Protein 4AQN (pdb70)

Organism: Yersinia pestis (NCBI:txid632)

B-factor: mean 47.79, std 19.65, range [17.72, 239.21]

Radius of gyration: 37.85 Å; Cα contacts (8 Å, |Δi|>4): 1274; chains: 2; bounding box: 76×53×138 Å

InterPro domains:
  IPR023346 Lysozyme-like domain superfamily [SSF53955] (194-349)
  IPR023347 Lysozyme domain superfamily [G3DSA:1.10.530.40] (165-357)
  IPR031922 Pesticin, C-terminal [PF16754] (167-323)
  IPR031922 Pesticin, C-terminal [cd16902] (168-347)
  IPR033791 Pesticin, translocation and receptor binding domain [PF21613] (17-152)
  IPR033791 Pesticin, translocation and receptor binding domain [cd12220] (1-166)

Secondary structure (DSSP, 8-state):
--TTTT-S--EES--------S-EEEE-TT-TT-EEEEETTEEEEEEESS--SS-BPPPPBP-S-TTT----TTS-EEEEEEEEETTEEEEEEEEEEE-HHHHHHHHT-GGGHHHHHSSEEEEE-TTS-EEEESSHHHHHHHHHHHH-SS-HHHHTSTTTT--EEEEE----TTSTTGGG-B-EEETTEE-TT--HHHHHHTT--HHHHHHTTTTTT-BTHHHHHHHHHS--B--HHHHHHHHHHHHHHHHHHHHHHHHHT--SS-GGGS-HHHHHHHHHHHHHH-S-HHHHSHHHHHHHHTT-HHHHHHHHHH--SS-HHHHHHHHHHHHHHHHTTS--/--TTTT-S--EES------S-EEEE-TT-SS-EEEEETTEEEEEEESS--SSSBPPPPBP-S-TTT----TTS-EEEEEEEEETTEEEEEEEEEEE-HHHHHHHHTSHHHHHHHHSSEEEEE-TTS-EEEES-HHHHHHHHHHHH-SS-HHHHTSTTTT--EEEEE----SSSTTTTT-B-EEETTEE-TT--HHHHHHTT--HHHHHHTTTTTT-BHHHHHHHHHHS--B--HHHHHHHHHHHHHHHHHHHHHHHHHT--SS-GGGS-HHHHHHHHHHHHHH-S-HHHHSHHHHHHHTTT-HHHHHHHHHT--SS-HHHHHHHHHHHHHHHHTT---

Structure (mmCIF, N/CA/C/O backbone):
data_4AQN
#
_entry.id   4AQN
#
_cell.length_a   36.550
_cell.length_b   86.780
_cell.length_c   122.270
_cell.angle_alpha   90.00
_cell.angle_beta   96.14
_cell.angle_gamma   90.00
#
_symmetry.space_group_name_H-M   'P 1 21 1'
#
loop_
_entity.id
_entity.type
_entity.pdbx_description
1 polymer PESTICIN
2 non-polymer 'MAGNESIUM ION'
3 water water
#
loop_
_atom_site.group_PDB
_atom_site.id
_atom_site.type_symbol
_atom_site.label_atom_id
_atom_site.label_alt_id
_atom_site.label_comp_id
_atom_site.label_asym_id
_atom_site.label_entity_id
_atom_site.label_seq_id
_atom_site.pdbx_PDB_ins_code
_atom_site.Cartn_x
_atom_site.Cartn_y
_atom_site.Cartn_z
_atom_site.occupancy
_atom_site.B_iso_or_equiv
_atom_site.auth_seq_id
_atom_site.auth_comp_id
_atom_site.auth_asym_id
_atom_site.auth_atom_id
_atom_site.pdbx_PDB_model_num
ATOM 1 N N . VAL A 1 13 ? 29.693 5.220 12.820 1.00 99.33 13 VAL A N 1
ATOM 2 C CA . VAL A 1 13 ? 28.728 5.620 13.843 1.00 91.11 13 VAL A CA 1
ATOM 3 C C . VAL A 1 13 ? 28.078 6.964 13.512 1.00 81.11 13 VAL A C 1
ATOM 4 O O . VAL A 1 13 ? 28.694 7.810 12.856 1.00 87.68 13 VAL A O 1
ATOM 8 N N . PRO A 1 14 ? 26.830 7.169 13.961 1.00 71.74 14 PRO A N 1
ATOM 9 C CA . PRO A 1 14 ? 25.978 6.245 14.726 1.00 67.73 14 PRO A CA 1
ATOM 10 C C . PRO A 1 14 ? 25.486 5.076 13.869 1.00 65.24 14 PRO A C 1
ATOM 11 O O . PRO A 1 14 ? 25.009 5.279 12.743 1.00 55.78 14 PRO A O 1
ATOM 15 N N . ALA A 1 15 ? 25.612 3.863 14.400 1.00 60.08 15 ALA A N 1
ATOM 16 C CA . ALA A 1 15 ? 25.287 2.659 13.644 1.00 65.18 15 ALA A CA 1
ATOM 17 C C . ALA A 1 15 ? 23.785 2.493 13.490 1.00 59.56 15 ALA A C 1
ATOM 18 O O . ALA A 1 15 ? 23.038 2.763 14.426 1.00 57.60 15 ALA A O 1
ATOM 20 N N . PHE A 1 16 ? 23.358 2.031 12.314 1.00 63.44 16 PHE A N 1
ATOM 21 C CA . PHE A 1 16 ? 21.947 1.741 12.031 1.00 55.51 16 PHE A CA 1
ATOM 22 C C . PHE A 1 16 ? 21.055 2.976 12.184 1.00 51.84 16 PHE A C 1
ATOM 23 O O . PHE A 1 16 ? 19.936 2.871 12.681 1.00 53.53 16 PHE A O 1
ATOM 31 N N . LEU A 1 17 ? 21.537 4.129 11.721 1.00 52.69 17 LEU A N 1
ATOM 32 C CA . LEU A 1 17 ? 20.910 5.422 12.030 1.00 52.09 17 LEU A CA 1
ATOM 33 C C . LEU A 1 17 ? 19.465 5.567 11.513 1.00 54.93 17 LEU A C 1
ATOM 34 O O . LEU A 1 17 ? 18.692 6.363 12.049 1.00 47.73 17 LEU A O 1
ATOM 39 N N . PHE A 1 18 ? 19.101 4.789 10.496 1.00 47.50 18 PHE A N 1
ATOM 40 C CA . PHE A 1 18 ? 17.762 4.871 9.905 1.00 56.59 18 PHE A CA 1
ATOM 41 C C . PHE A 1 18 ? 17.031 3.554 10.027 1.00 59.61 18 PHE A C 1
ATOM 42 O O . PHE A 1 18 ? 16.044 3.307 9.336 1.00 63.11 18 PHE A O 1
ATOM 50 N N . SER A 1 19 ? 17.528 2.714 10.926 1.00 57.22 19 SER A N 1
ATOM 51 C CA . SER A 1 19 ? 16.865 1.467 11.254 1.00 64.61 19 SER A CA 1
ATOM 52 C C . SER A 1 19 ? 15.611 1.713 12.094 1.00 70.60 19 SER A C 1
ATOM 53 O O . SER A 1 19 ? 15.295 2.852 12.456 1.00 68.10 19 SER A O 1
ATOM 56 N N . GLY A 1 20 ? 14.903 0.628 12.398 1.00 70.01 20 GLY A N 1
ATOM 57 C CA . GLY A 1 20 ? 13.765 0.657 13.299 1.00 67.74 20 GLY A CA 1
ATOM 58 C C . GLY A 1 20 ? 12.708 1.709 13.014 1.00 62.38 20 GLY A C 1
ATOM 59 O O . GLY A 1 20 ? 12.502 2.098 11.859 1.00 57.18 20 GLY A O 1
ATOM 60 N N . SER A 1 21 ? 12.038 2.168 14.071 1.00 50.41 21 SER A N 1
ATOM 61 C CA . SER A 1 21 ? 10.952 3.136 13.935 1.00 56.48 21 SER A CA 1
ATOM 62 C C . SER A 1 21 ? 11.004 4.168 15.063 1.00 54.46 21 SER A C 1
ATOM 63 O O . SER A 1 21 ? 11.781 4.020 16.013 1.00 61.51 21 SER A O 1
ATOM 66 N N . THR A 1 22 ? 10.195 5.218 14.951 1.00 47.03 22 THR A N 1
ATOM 67 C CA . THR A 1 22 ? 10.204 6.283 15.950 1.00 51.35 22 THR A CA 1
ATOM 68 C C . THR A 1 22 ? 8.790 6.585 16.434 1.00 52.05 22 THR A C 1
ATOM 69 O O . THR A 1 22 ? 7.895 6.858 15.626 1.00 51.05 22 THR A O 1
ATOM 73 N N . LEU A 1 23 ? 8.592 6.536 17.751 1.00 41.53 23 LEU A N 1
ATOM 74 C CA . LEU A 1 23 ? 7.311 6.911 18.335 1.00 48.51 23 LEU A CA 1
ATOM 75 C C . LEU A 1 23 ? 7.266 8.431 18.516 1.00 41.27 23 LEU A C 1
ATOM 76 O O . LEU A 1 23 ? 8.042 9.010 19.280 1.00 46.19 23 LEU A O 1
ATOM 81 N N . SER A 1 24 ? 6.359 9.072 17.790 1.00 49.29 24 SER A N 1
ATOM 82 C CA . SER A 1 24 ? 6.199 10.518 17.866 1.00 50.51 24 SER A CA 1
ATOM 83 C C . SER A 1 24 ? 4.780 10.882 17.474 1.00 59.51 24 SER A C 1
ATOM 84 O O . SER A 1 24 ? 4.322 10.510 16.400 1.00 54.93 24 SER A O 1
ATOM 87 N N . SER A 1 25 ? 4.093 11.626 18.329 1.00 62.32 25 SER A N 1
ATOM 88 C CA . SER A 1 25 ? 2.786 12.150 17.966 1.00 73.24 25 SER A CA 1
ATOM 89 C C . SER A 1 25 ? 2.966 13.329 17.014 1.00 68.42 25 SER A C 1
ATOM 90 O O . SER A 1 25 ? 2.089 13.615 16.196 1.00 62.77 25 SER A O 1
ATOM 93 N N . TYR A 1 26 ? 4.101 14.016 17.137 1.00 66.24 26 TYR A N 1
ATOM 94 C CA . TYR A 1 26 ? 4.455 15.082 16.206 1.00 65.47 26 TYR A CA 1
ATOM 95 C C . TYR A 1 26 ? 5.007 14.465 14.940 1.00 63.93 26 TYR A C 1
ATOM 96 O O . TYR A 1 26 ? 6.064 13.836 14.955 1.00 61.40 26 TYR A O 1
ATOM 105 N N . ARG A 1 27 ? 4.273 14.622 13.848 1.00 70.56 27 ARG A N 1
ATOM 106 C CA . ARG A 1 27 ? 4.756 14.189 12.549 1.00 89.60 27 ARG A CA 1
ATOM 107 C C . ARG A 1 27 ? 4.510 15.310 11.539 1.00 91.42 27 ARG A C 1
ATOM 108 O O . ARG A 1 27 ? 3.436 15.399 10.943 1.00 93.83 27 ARG A O 1
ATOM 116 N N . PRO A 1 28 ? 5.535 16.166 11.360 1.00 91.23 28 PRO A N 1
ATOM 117 C CA . PRO A 1 28 ? 5.533 17.535 10.821 1.00 90.67 28 PRO A CA 1
ATOM 118 C C . PRO A 1 28 ? 5.362 17.664 9.314 1.00 94.45 28 PRO A C 1
ATOM 119 O O . PRO A 1 28 ? 5.377 16.664 8.593 1.00 99.02 28 PRO A O 1
ATOM 123 N N . ASN A 1 29 ? 5.220 18.911 8.861 1.00 95.81 29 ASN A N 1
ATOM 124 C CA . ASN A 1 29 ? 5.145 19.246 7.435 1.00 96.79 29 ASN A CA 1
ATOM 125 C C . ASN A 1 29 ? 5.358 20.741 7.183 1.00 95.73 29 ASN A C 1
ATOM 126 O O . ASN A 1 29 ? 5.901 21.144 6.149 1.00 89.77 29 ASN A O 1
ATOM 128 N N . ILE A 1 35 ? 7.979 14.052 -4.756 1.00 110.88 35 ILE A N 1
ATOM 129 C CA . ILE A 1 35 ? 7.882 15.133 -3.783 1.00 112.80 35 ILE A CA 1
ATOM 130 C C . ILE A 1 35 ? 7.918 14.577 -2.360 1.00 113.10 35 ILE A C 1
ATOM 131 O O . ILE A 1 35 ? 7.944 15.330 -1.383 1.00 112.65 35 ILE A O 1
ATOM 136 N N . THR A 1 36 ? 7.916 13.253 -2.240 1.00 113.82 36 THR A N 1
ATOM 137 C CA . THR A 1 36 ? 8.423 12.662 -1.015 1.00 111.30 36 THR A CA 1
ATOM 138 C C . THR A 1 36 ? 9.909 12.951 -1.113 1.00 104.13 36 THR A C 1
ATOM 139 O O . THR A 1 36 ? 10.626 12.326 -1.903 1.00 96.58 36 THR A O 1
ATOM 143 N N . ILE A 1 37 ? 10.364 13.938 -0.353 1.00 101.76 37 ILE A N 1
ATOM 144 C CA . ILE A 1 37 ? 11.754 14.342 -0.444 1.00 98.62 37 ILE A CA 1
ATOM 145 C C . ILE A 1 37 ? 12.525 13.981 0.817 1.00 86.21 37 ILE A C 1
ATOM 146 O O . ILE A 1 37 ? 12.037 14.132 1.936 1.00 74.37 37 ILE A O 1
ATOM 151 N N . ALA A 1 38 ? 13.725 13.458 0.598 1.00 91.15 38 ALA A N 1
ATOM 152 C CA . ALA A 1 38 ? 14.633 13.103 1.665 1.00 86.16 38 ALA A CA 1
ATOM 153 C C . ALA A 1 38 ? 15.846 14.012 1.543 1.00 82.19 38 ALA A C 1
ATOM 154 O O . ALA A 1 38 ? 16.991 13.558 1.442 1.00 80.66 38 ALA A O 1
ATOM 156 N N . LEU A 1 39 ? 15.559 15.307 1.501 1.00 73.19 39 LEU A N 1
ATOM 157 C CA . LEU A 1 39 ? 16.545 16.334 1.768 1.00 58.91 39 LEU A CA 1
ATOM 158 C C . LEU A 1 39 ? 16.378 16.649 3.243 1.00 59.64 39 LEU A C 1
ATOM 159 O O . LEU A 1 39 ? 15.316 16.398 3.807 1.00 46.61 39 LEU A O 1
ATOM 164 N N . PRO A 1 40 ? 17.413 17.208 3.881 1.00 55.18 40 PRO A N 1
ATOM 165 C CA . PRO A 1 40 ? 17.256 17.497 5.309 1.00 57.80 40 PRO A CA 1
ATOM 166 C C . PRO A 1 40 ? 16.245 18.617 5.528 1.00 56.44 40 PRO A C 1
ATOM 167 O O . PRO A 1 40 ? 16.256 19.618 4.798 1.00 55.54 40 PRO A O 1
ATOM 171 N N . HIS A 1 41 ? 15.356 18.430 6.498 1.00 52.07 41 HIS A N 1
ATOM 172 C CA . HIS A 1 41 ? 14.437 19.486 6.888 1.00 52.40 41 HIS A CA 1
ATOM 173 C C . HIS A 1 41 ? 14.613 19.761 8.377 1.00 41.96 41 HIS A C 1
ATOM 174 O O . HIS A 1 41 ? 14.716 18.829 9.180 1.00 46.51 41 HIS A O 1
ATOM 181 N N . TYR A 1 42 ? 14.652 21.037 8.738 1.00 47.74 42 TYR A N 1
ATOM 182 C CA . TYR A 1 42 ? 14.816 21.427 10.127 1.00 56.99 42 TYR A CA 1
ATOM 183 C C . TYR A 1 42 ? 13.519 22.026 10.631 1.00 66.36 42 TYR A C 1
ATOM 184 O O . TYR A 1 42 ? 12.816 22.731 9.900 1.00 65.16 42 TYR A O 1
ATOM 193 N N . VAL A 1 43 ? 13.194 21.734 11.883 1.00 67.69 43 VAL A N 1
ATOM 194 C CA . VAL A 1 43 ? 12.030 22.336 12.501 1.00 61.30 43 VAL A CA 1
ATOM 195 C C . VAL A 1 43 ? 12.316 22.505 13.988 1.00 59.74 43 VAL A C 1
ATOM 196 O O . VAL A 1 43 ? 13.175 21.804 14.541 1.00 46.76 43 VAL A O 1
ATOM 200 N N . ASP A 1 44 ? 11.642 23.475 14.606 1.00 64.29 44 ASP A N 1
ATOM 201 C CA . ASP A 1 44 ? 11.620 23.622 16.055 1.00 64.93 44 ASP A CA 1
ATOM 202 C C . ASP A 1 44 ? 10.335 22.997 16.567 1.00 67.90 44 ASP A C 1
ATOM 203 O O . ASP A 1 44 ? 9.235 23.398 16.177 1.00 71.32 44 ASP A O 1
ATOM 208 N N . LEU A 1 45 ? 10.506 21.995 17.423 1.00 65.50 45 LEU A N 1
ATOM 209 C CA . LEU A 1 45 ? 9.420 21.341 18.137 1.00 63.73 45 LEU A CA 1
ATOM 210 C C . LEU A 1 45 ? 8.747 22.367 19.050 1.00 72.24 45 LEU A C 1
ATOM 211 O O . LEU A 1 45 ? 9.360 22.823 20.017 1.00 73.63 45 LEU A O 1
ATOM 216 N N . PRO A 1 46 ? 7.485 22.740 18.739 1.00 78.04 46 PRO A N 1
ATOM 217 C CA . PRO A 1 46 ? 6.679 23.790 19.383 1.00 79.42 46 PRO A CA 1
ATOM 218 C C . PRO A 1 46 ? 6.968 24.018 20.868 1.00 84.41 46 PRO A C 1
ATOM 219 O O . PRO A 1 46 ? 7.811 24.863 21.177 1.00 95.54 46 PRO A O 1
ATOM 223 N N . GLY A 1 47 ? 6.320 23.283 21.768 1.00 74.23 47 GLY A N 1
ATOM 224 C CA . GLY A 1 47 ? 6.410 23.541 23.200 1.00 74.20 47 GLY A CA 1
ATOM 225 C C . GLY A 1 47 ? 7.747 23.874 23.849 1.00 78.36 47 GLY A C 1
ATOM 226 O O . GLY A 1 47 ? 7.795 24.077 25.070 1.00 79.25 47 GLY A O 1
ATOM 227 N N . ARG A 1 48 ? 8.824 23.955 23.065 1.00 73.49 48 ARG A N 1
ATOM 228 C CA . ARG A 1 48 ? 10.149 24.117 23.657 1.00 71.94 48 ARG A CA 1
ATOM 229 C C . ARG A 1 48 ? 11.263 24.633 22.762 1.00 85.79 48 ARG A C 1
ATOM 230 O O . ARG A 1 48 ? 11.211 24.547 21.530 1.00 91.67 48 ARG A O 1
ATOM 238 N N . SER A 1 49 ? 12.278 25.157 23.441 1.00 89.24 49 SER A N 1
ATOM 239 C CA . SER A 1 49 ? 13.555 25.537 22.863 1.00 92.06 49 SER A CA 1
ATOM 240 C C . SER A 1 49 ? 14.553 25.356 24.005 1.00 84.22 49 SER A C 1
ATOM 241 O O . SER A 1 49 ? 14.203 25.588 25.163 1.00 85.44 49 SER A O 1
ATOM 244 N N . ASN A 1 50 ? 15.779 24.940 23.694 1.00 76.59 50 ASN A N 1
ATOM 245 C CA . ASN A 1 50 ? 16.187 24.719 22.312 1.00 78.42 50 ASN A CA 1
ATOM 246 C C . ASN A 1 50 ? 16.049 23.272 21.838 1.00 74.42 50 ASN A C 1
ATOM 247 O O . ASN A 1 50 ? 16.912 22.423 22.102 1.00 75.05 50 ASN A O 1
ATOM 252 N N . PHE A 1 51 ? 14.936 22.993 21.161 1.00 56.74 51 PHE A N 1
ATOM 253 C CA . PHE A 1 51 ? 14.755 21.686 20.544 1.00 51.12 51 PHE A CA 1
ATOM 254 C C . PHE A 1 51 ? 14.611 21.769 19.037 1.00 47.79 51 PHE A C 1
ATOM 255 O O . PHE A 1 51 ? 13.519 21.571 18.495 1.00 48.35 51 PHE A O 1
ATOM 263 N N . LYS A 1 52 ? 15.718 22.060 18.368 1.00 48.49 52 LYS A N 1
ATOM 264 C CA . LYS A 1 52 ? 15.768 21.967 16.920 1.00 49.70 52 LYS A CA 1
ATOM 265 C C . LYS A 1 52 ? 15.878 20.488 16.568 1.00 49.69 52 LYS A C 1
ATOM 266 O O . LYS A 1 52 ? 16.626 19.738 17.217 1.00 44.42 52 LYS A O 1
ATOM 272 N N . LEU A 1 53 ? 15.121 20.071 15.556 1.00 43.39 53 LEU A N 1
ATOM 273 C CA . LEU A 1 53 ? 15.187 18.711 15.046 1.00 43.39 53 LEU A CA 1
ATOM 274 C C . LEU A 1 53 ? 15.601 18.741 13.586 1.00 48.15 53 LEU A C 1
ATOM 275 O O . LEU A 1 53 ? 15.142 19.589 12.824 1.00 48.74 53 LEU A O 1
ATOM 280 N N . MET A 1 54 ? 16.479 17.828 13.193 1.00 45.44 54 MET A N 1
ATOM 281 C CA . MET A 1 54 ? 16.744 17.649 11.777 1.00 45.79 54 MET A CA 1
ATOM 282 C C . MET A 1 54 ? 16.098 16.353 11.298 1.00 44.79 54 MET A C 1
ATOM 283 O O . MET A 1 54 ? 16.371 15.277 11.843 1.00 47.41 54 MET A O 1
ATOM 288 N N . TYR A 1 55 ? 15.225 16.452 10.299 1.00 41.64 55 TYR A N 1
ATOM 289 C CA . TYR A 1 55 ? 14.637 15.261 9.703 1.00 41.98 55 TYR A CA 1
ATOM 290 C C . TYR A 1 55 ? 15.403 14.888 8.451 1.00 48.57 55 TYR A C 1
ATOM 291 O O . TYR A 1 55 ? 15.361 15.610 7.453 1.00 51.21 55 TYR A O 1
ATOM 300 N N . ILE A 1 56 ? 16.132 13.779 8.505 1.00 44.92 56 ILE A N 1
ATOM 301 C CA . ILE A 1 56 ? 16.722 13.252 7.283 1.00 51.10 56 ILE A CA 1
ATOM 302 C C . ILE A 1 56 ? 16.161 11.855 7.023 1.00 55.96 56 ILE A C 1
ATOM 303 O O . ILE A 1 56 ? 15.977 11.057 7.957 1.00 56.78 56 ILE A O 1
ATOM 308 N N . MET A 1 57 ? 15.911 11.581 5.746 1.00 65.49 57 MET A N 1
ATOM 309 C CA . MET A 1 57 ? 14.916 10.603 5.331 1.00 67.50 57 MET A CA 1
ATOM 310 C C . MET A 1 57 ? 13.667 11.014 6.085 1.00 61.72 57 MET A C 1
ATOM 311 O O . MET A 1 57 ? 13.351 12.207 6.136 1.00 68.01 57 MET A O 1
ATOM 316 N N . GLY A 1 58 ? 12.971 10.068 6.699 1.00 58.48 58 GLY A N 1
ATOM 317 C CA . GLY A 1 58 ? 11.797 10.435 7.476 1.00 57.11 58 GLY A CA 1
ATOM 318 C C . GLY A 1 58 ? 12.078 10.636 8.963 1.00 53.86 58 GLY A C 1
ATOM 319 O O . GLY A 1 58 ? 11.157 10.869 9.751 1.00 48.85 58 GLY A O 1
ATOM 320 N N . PHE A 1 59 ? 13.345 10.569 9.353 1.00 46.59 59 PHE A N 1
ATOM 321 C CA . PHE A 1 59 ? 13.670 10.437 10.777 1.00 46.46 59 PHE A CA 1
ATOM 322 C C . PHE A 1 59 ? 14.173 11.685 11.490 1.00 43.14 59 PHE A C 1
ATOM 323 O O . PHE A 1 59 ? 15.025 12.407 10.972 1.00 49.33 59 PHE A O 1
ATOM 331 N N . PRO A 1 60 ? 13.678 11.913 12.719 1.00 45.86 60 PRO A N 1
ATOM 332 C CA . PRO A 1 60 ? 14.136 13.081 13.471 1.00 39.67 60 PRO A CA 1
ATOM 333 C C . PRO A 1 60 ? 15.534 12.838 14.021 1.00 41.55 60 PRO A C 1
ATOM 334 O O . PRO A 1 60 ? 15.814 11.786 14.619 1.00 39.22 60 PRO A O 1
ATOM 338 N N . ILE A 1 61 ? 16.405 13.816 13.829 1.00 43.64 61 ILE A N 1
ATOM 339 C CA . ILE A 1 61 ? 17.735 13.745 14.394 1.00 33.98 61 ILE A CA 1
ATOM 340 C C . ILE A 1 61 ? 17.980 14.930 15.319 1.00 36.29 61 ILE A C 1
ATOM 341 O O . ILE A 1 61 ? 17.780 16.084 14.923 1.00 39.69 61 ILE A O 1
ATOM 346 N N . ASP A 1 62 ? 18.421 14.642 16.545 1.00 35.28 62 ASP A N 1
ATOM 347 C CA . ASP A 1 62 ? 18.725 15.676 17.533 1.00 37.24 62 ASP A CA 1
ATOM 348 C C . ASP A 1 62 ? 20.238 15.865 17.530 1.00 35.21 62 ASP A C 1
ATOM 349 O O . ASP A 1 62 ? 20.980 14.922 17.816 1.00 40.20 62 ASP A O 1
ATOM 354 N N . THR A 1 63 ? 20.695 17.062 17.175 1.00 37.12 63 THR A N 1
ATOM 355 C CA . THR A 1 63 ? 22.130 17.357 17.195 1.00 39.41 63 THR A CA 1
ATOM 356 C C . THR A 1 63 ? 22.458 18.503 18.162 1.00 40.85 63 THR A C 1
ATOM 357 O O . THR A 1 63 ? 21.650 19.420 18.353 1.00 44.33 63 THR A O 1
ATOM 361 N N . GLU A 1 64 ? 23.633 18.427 18.783 1.00 34.92 64 GLU A N 1
ATOM 362 C CA . GLU A 1 64 ? 24.128 19.479 19.662 1.00 35.61 64 GLU A CA 1
ATOM 363 C C . GLU A 1 64 ? 25.543 19.845 19.260 1.00 39.07 64 GLU A C 1
ATOM 364 O O . GLU A 1 64 ? 26.295 19.002 18.755 1.00 46.99 64 GLU A O 1
ATOM 370 N N . MET A 1 65 ? 25.897 21.109 19.483 1.00 50.47 65 MET A N 1
ATOM 371 C CA . MET A 1 65 ? 27.285 21.558 19.390 1.00 52.48 65 MET A CA 1
ATOM 372 C C . MET A 1 65 ? 27.545 22.820 20.218 1.00 55.83 65 MET A C 1
ATOM 373 O O . MET A 1 65 ? 26.647 23.662 20.390 1.00 49.20 65 MET A O 1
ATOM 378 N N . GLU A 1 66 ? 28.769 22.936 20.738 1.00 60.70 66 GLU A N 1
ATOM 379 C CA . GLU A 1 66 ? 29.186 24.132 21.470 1.00 73.14 66 GLU A CA 1
ATOM 380 C C . GLU A 1 66 ? 29.144 25.325 20.534 1.00 76.62 66 GLU A C 1
ATOM 381 O O . GLU A 1 66 ? 28.464 26.321 20.804 1.00 76.89 66 GLU A O 1
ATOM 387 N N . LYS A 1 67 ? 29.894 25.207 19.441 1.00 76.92 67 LYS A N 1
ATOM 388 C CA . LYS A 1 67 ? 29.896 26.203 18.378 1.00 86.22 67 LYS A CA 1
ATOM 389 C C . LYS A 1 67 ? 28.463 26.550 17.990 1.00 88.35 67 LYS A C 1
ATOM 390 O O . LYS A 1 67 ? 27.650 25.666 17.708 1.00 82.23 67 LYS A O 1
ATOM 396 N N . ASP A 1 68 ? 28.151 27.842 18.026 1.00 91.54 68 ASP A N 1
ATOM 397 C CA . ASP A 1 68 ? 26.837 28.330 17.631 1.00 89.18 68 ASP A CA 1
ATOM 398 C C . ASP A 1 68 ? 26.563 27.955 16.179 1.00 78.89 68 ASP A C 1
ATOM 399 O O . ASP A 1 68 ? 27.490 27.790 15.388 1.00 74.48 68 ASP A O 1
ATOM 404 N N . SER A 1 69 ? 25.288 27.800 15.837 1.00 76.89 69 SER A N 1
ATOM 405 C CA . SER A 1 69 ? 24.921 27.317 14.514 1.00 74.15 69 SER A CA 1
ATOM 406 C C . SER A 1 69 ? 23.512 27.744 14.131 1.00 77.52 69 SER A C 1
ATOM 407 O O . SER A 1 69 ? 22.800 28.385 14.911 1.00 77.47 69 SER A O 1
ATOM 410 N N . GLU A 1 70 ? 23.113 27.371 12.923 1.00 76.73 70 GLU A N 1
ATOM 411 C CA . GLU A 1 70 ? 21.792 27.699 12.417 1.00 76.00 70 GLU A CA 1
ATOM 412 C C . GLU A 1 70 ? 20.809 26.578 12.712 1.00 63.55 70 GLU A C 1
ATOM 413 O O . GLU A 1 70 ? 19.635 26.835 13.000 1.00 62.04 70 GLU A O 1
ATOM 419 N N . TYR A 1 71 ? 21.293 25.337 12.639 1.00 57.70 71 TYR A N 1
ATOM 420 C CA . TYR A 1 71 ? 20.416 24.167 12.731 1.00 66.00 71 TYR A CA 1
ATOM 421 C C . TYR A 1 71 ? 20.730 23.158 13.852 1.00 66.72 71 TYR A C 1
ATOM 422 O O . TYR A 1 71 ? 20.091 22.103 13.934 1.00 59.20 71 TYR A O 1
ATOM 431 N N . SER A 1 72 ? 21.699 23.458 14.711 1.00 62.22 72 SER A N 1
ATOM 432 C CA . SER A 1 72 ? 21.958 22.569 15.847 1.00 56.19 72 SER A CA 1
ATOM 433 C C . SER A 1 72 ? 21.514 23.171 17.165 1.00 53.23 72 SER A C 1
ATOM 434 O O . SER A 1 72 ? 21.505 24.392 17.327 1.00 62.28 72 SER A O 1
ATOM 437 N N . ASN A 1 73 ? 21.143 22.308 18.104 1.00 43.56 73 ASN A N 1
ATOM 438 C CA . ASN A 1 73 ? 20.853 22.745 19.452 1.00 39.61 73 ASN A CA 1
ATOM 439 C C . ASN A 1 73 ? 22.161 23.028 20.172 1.00 41.69 73 ASN A C 1
ATOM 440 O O . ASN A 1 73 ? 23.226 22.599 19.723 1.00 39.02 73 ASN A O 1
ATOM 445 N N . LYS A 1 74 ? 22.082 23.755 21.282 1.00 43.27 74 LYS A N 1
ATOM 446 C CA . LYS A 1 74 ? 23.237 23.935 22.147 1.00 43.11 74 LYS A CA 1
ATOM 447 C C . LYS A 1 74 ? 23.435 22.655 22.960 1.00 38.67 74 LYS A C 1
ATOM 448 O O . LYS A 1 74 ? 22.545 21.802 23.006 1.00 41.72 74 LYS A O 1
ATOM 454 N N . ILE A 1 75 ? 24.596 22.510 23.595 1.00 42.36 75 ILE A N 1
ATOM 455 C CA . ILE A 1 75 ? 24.837 21.356 24.463 1.00 34.38 75 ILE A CA 1
ATOM 456 C C . ILE A 1 75 ? 23.878 21.338 25.642 1.00 37.63 75 ILE A C 1
ATOM 457 O O . ILE A 1 75 ? 23.809 22.307 26.419 1.00 40.22 75 ILE A O 1
ATOM 462 N N . ARG A 1 76 ? 23.155 20.234 25.808 1.00 37.69 76 ARG A N 1
ATOM 463 C CA . ARG A 1 76 ? 22.232 20.122 26.931 1.00 36.26 76 ARG A CA 1
ATOM 464 C C . ARG A 1 76 ? 22.948 19.719 28.219 1.00 36.95 76 ARG A C 1
ATOM 465 O O . ARG A 1 76 ? 23.866 18.889 28.195 1.00 36.79 76 ARG A O 1
ATOM 473 N N . GLN A 1 77 ? 22.520 20.306 29.336 1.00 34.21 77 GLN A N 1
ATOM 474 C CA . GLN A 1 77 ? 23.010 19.926 30.661 1.00 39.92 77 GLN A CA 1
ATOM 475 C C . GLN A 1 77 ? 22.653 18.472 31.005 1.00 35.88 77 GLN A C 1
ATOM 476 O O . GLN A 1 77 ? 21.546 18.002 30.707 1.00 35.28 77 GLN A O 1
ATOM 482 N N . GLU A 1 78 ? 23.578 17.766 31.651 1.00 34.42 78 GLU A N 1
ATOM 483 C CA . GLU A 1 78 ? 23.284 16.431 32.163 1.00 39.64 78 GLU A CA 1
ATOM 484 C C . GLU A 1 78 ? 22.441 16.524 33.438 1.00 40.44 78 GLU A C 1
ATOM 485 O O . GLU A 1 78 ? 22.772 17.263 34.372 1.00 41.75 78 GLU A O 1
ATOM 491 N N . SER A 1 79 ? 21.349 15.769 33.465 1.00 34.26 79 SER A N 1
ATOM 492 C CA . SER A 1 79 ? 20.504 15.621 34.654 1.00 31.67 79 SER A CA 1
ATOM 493 C C . SER A 1 79 ? 21.287 15.041 35.840 1.00 32.76 79 SER A C 1
ATOM 494 O O . SER A 1 79 ? 22.207 14.232 35.653 1.00 33.74 79 SER A O 1
ATOM 497 N N . LYS A 1 80 ? 20.926 15.462 37.052 1.00 32.35 80 LYS A N 1
ATOM 498 C CA . LYS A 1 80 ? 21.517 14.927 38.286 1.00 35.37 80 LYS A CA 1
ATOM 499 C C . LYS A 1 80 ? 20.840 13.608 38.653 1.00 35.24 80 LYS A C 1
ATOM 500 O O . LYS A 1 80 ? 21.295 12.901 39.554 1.00 29.29 80 LYS A O 1
ATOM 506 N N . ILE A 1 81 ? 19.725 13.298 37.996 1.00 30.28 81 ILE A N 1
ATOM 507 C CA . ILE A 1 81 ? 19.007 12.048 38.297 1.00 35.49 81 ILE A CA 1
ATOM 508 C C . ILE A 1 81 ? 19.881 10.796 38.106 1.00 28.60 81 ILE A C 1
ATOM 509 O O . ILE A 1 81 ? 20.485 10.594 37.047 1.00 29.12 81 ILE A O 1
ATOM 514 N N . SER A 1 82 ? 19.925 9.947 39.128 1.00 33.06 82 SER A N 1
ATOM 515 C CA . SER A 1 82 ? 20.694 8.697 39.077 1.00 27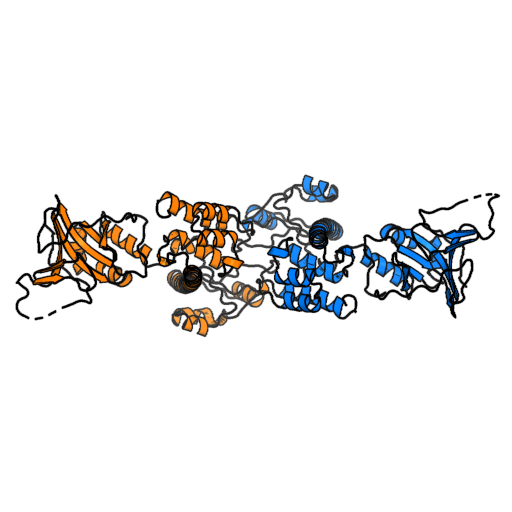.25 82 SER A CA 1
ATOM 516 C C . SER A 1 82 ? 20.215 7.729 37.995 1.00 29.08 82 SER A C 1
ATOM 517 O O . SER A 1 82 ? 19.052 7.326 37.947 1.00 27.25 82 SER A O 1
ATOM 520 N N . LYS A 1 83 ? 21.134 7.325 37.135 1.00 24.38 83 LYS A N 1
ATOM 521 C CA . LYS A 1 83 ? 20.806 6.402 36.070 1.00 25.64 83 LYS A CA 1
ATOM 522 C C . LYS A 1 83 ? 20.622 4.982 36.597 1.00 26.92 83 LYS A C 1
ATOM 523 O O . LYS A 1 83 ? 20.027 4.147 35.917 1.00 26.62 83 LYS A O 1
ATOM 529 N N . THR A 1 84 ? 21.164 4.681 37.776 1.00 28.09 84 THR A N 1
ATOM 530 C CA . THR A 1 84 ? 21.109 3.293 38.260 1.00 35.05 84 THR A CA 1
ATOM 531 C C . THR A 1 84 ? 19.898 3.058 39.168 1.00 37.67 84 THR A C 1
ATOM 532 O O . THR A 1 84 ? 19.359 1.950 39.231 1.00 33.51 84 THR A O 1
ATOM 536 N N . GLU A 1 85 ? 19.497 4.110 39.880 1.00 31.66 85 GLU A N 1
ATOM 537 C CA . GLU A 1 85 ? 18.463 4.003 40.910 1.00 36.44 85 GLU A CA 1
ATOM 538 C C . GLU A 1 85 ? 17.331 5.031 40.771 1.00 27.43 85 GLU A C 1
ATOM 539 O O . GLU A 1 85 ? 16.321 4.920 41.459 1.00 28.93 85 GLU A O 1
ATOM 545 N N . GLY A 1 86 ? 17.514 6.044 39.921 1.00 33.78 86 GLY A N 1
ATOM 546 C CA . GLY A 1 86 ? 16.543 7.132 39.787 1.00 21.24 86 GLY A CA 1
ATOM 547 C C . GLY A 1 86 ? 15.303 6.729 39.008 1.00 23.86 86 GLY A C 1
ATOM 548 O O . GLY A 1 86 ? 15.177 5.588 38.523 1.00 30.49 86 GLY A O 1
ATOM 549 N N . THR A 1 87 ? 14.368 7.674 38.920 1.00 21.86 87 THR A N 1
ATOM 550 C CA . THR A 1 87 ? 13.170 7.535 38.118 1.00 26.82 87 THR A CA 1
ATOM 551 C C . THR A 1 87 ? 12.899 8.895 37.509 1.00 28.75 87 THR A C 1
ATOM 552 O O . THR A 1 87 ? 13.410 9.901 37.993 1.00 26.62 87 THR A O 1
ATOM 556 N N . VAL A 1 88 ? 12.107 8.928 36.442 1.00 25.27 88 VAL A N 1
ATOM 557 C CA . VAL A 1 88 ? 11.499 10.184 36.008 1.00 21.62 88 VAL A CA 1
ATOM 558 C C . VAL A 1 88 ? 10.031 10.130 36.449 1.00 28.82 88 VAL A C 1
ATOM 559 O O . VAL A 1 88 ? 9.444 9.040 36.519 1.00 30.43 88 VAL A O 1
ATOM 563 N N . SER A 1 89 ? 9.452 11.287 36.770 1.00 28.27 89 SER A N 1
ATOM 564 C CA . SER A 1 89 ? 8.044 11.356 37.141 1.00 34.89 89 SER A CA 1
ATOM 565 C C . SER A 1 89 ? 7.161 10.587 36.159 1.00 33.07 89 SER A C 1
ATOM 566 O O . SER A 1 89 ? 7.279 10.761 34.941 1.00 32.14 89 SER A O 1
ATOM 569 N N . TYR A 1 90 ? 6.266 9.754 36.689 1.00 34.83 90 TYR A N 1
ATOM 570 C CA . TYR A 1 90 ? 5.350 8.992 35.837 1.00 32.87 90 TYR A CA 1
ATOM 571 C C . TYR A 1 90 ? 4.341 9.895 35.147 1.00 42.41 90 TYR A C 1
ATOM 572 O O . TYR A 1 90 ? 3.603 9.434 34.271 1.00 46.37 90 TYR A O 1
ATOM 581 N N . GLU A 1 91 ? 4.301 11.171 35.538 1.00 36.99 91 GLU A N 1
ATOM 582 C CA . GLU A 1 91 ? 3.363 12.125 34.934 1.00 35.00 91 GLU A CA 1
ATOM 583 C C . GLU A 1 91 ? 4.000 12.886 33.782 1.00 37.50 91 GLU A C 1
ATOM 584 O O . GLU A 1 91 ? 3.376 13.761 33.180 1.00 42.53 91 GLU A O 1
ATOM 590 N N . GLN A 1 92 ? 5.250 12.559 33.480 1.00 31.54 92 GLN A N 1
ATOM 591 C CA . GLN A 1 92 ? 5.991 13.262 32.435 1.00 40.33 92 GLN A CA 1
ATOM 592 C C . GLN A 1 92 ? 6.171 12.437 31.172 1.00 36.85 92 GLN A C 1
ATOM 593 O O . GLN A 1 92 ? 6.292 11.206 31.226 1.00 40.52 92 GLN A O 1
ATOM 599 N N . LYS A 1 93 ? 6.175 13.131 30.035 1.00 38.71 93 LYS A N 1
ATOM 600 C CA . LYS A 1 93 ? 6.573 12.542 28.765 1.00 39.51 93 LYS A CA 1
ATOM 601 C C . LYS A 1 93 ? 8.085 12.674 28.655 1.00 34.59 93 LYS A C 1
ATOM 602 O O . LYS A 1 93 ? 8.671 13.620 29.185 1.00 31.86 93 LYS A O 1
ATOM 608 N N . ILE A 1 94 ? 8.710 11.746 27.942 1.00 35.45 94 ILE A N 1
ATOM 609 C CA . ILE A 1 94 ? 10.165 11.713 27.848 1.00 33.04 94 ILE A CA 1
ATOM 610 C C . ILE A 1 94 ? 10.542 11.632 26.392 1.00 38.70 94 ILE A C 1
ATOM 611 O O . ILE A 1 94 ? 9.725 11.258 25.558 1.00 27.93 94 ILE A O 1
ATOM 616 N N . THR A 1 95 ? 11.785 11.973 26.083 1.00 21.68 95 THR A N 1
ATOM 617 C CA . THR A 1 95 ? 12.312 11.751 24.750 1.00 22.29 95 THR A CA 1
ATOM 618 C C . THR A 1 95 ? 13.481 10.772 24.864 1.00 31.73 95 THR A C 1
ATOM 619 O O . THR A 1 95 ? 14.368 10.929 25.729 1.00 30.65 95 THR A O 1
ATOM 623 N N . VAL A 1 96 ? 13.447 9.731 24.037 1.00 27.42 96 VAL A N 1
ATOM 624 C CA . VAL A 1 96 ? 14.470 8.686 24.061 1.00 32.80 96 VAL A CA 1
ATOM 625 C C . VAL A 1 96 ? 15.275 8.773 22.775 1.00 33.21 96 VAL A C 1
ATOM 626 O O . VAL A 1 96 ? 14.707 8.820 21.687 1.00 37.24 96 VAL A O 1
ATOM 630 N N . GLU A 1 97 ? 16.598 8.819 22.913 1.00 31.65 97 GLU A N 1
ATOM 631 C CA . GLU A 1 97 ? 17.488 9.028 21.774 1.00 37.04 97 GLU A CA 1
ATOM 632 C C . GLU A 1 97 ? 18.628 8.050 21.845 1.00 34.04 97 GLU A C 1
ATOM 633 O O . GLU A 1 97 ? 19.033 7.632 22.933 1.00 36.69 97 GLU A O 1
ATOM 639 N N . THR A 1 98 ? 19.156 7.690 20.687 1.00 36.16 98 THR A N 1
ATOM 640 C CA . THR A 1 98 ? 20.282 6.779 20.659 1.00 44.31 98 THR A CA 1
ATOM 641 C C . THR A 1 98 ? 21.303 7.326 19.658 1.00 43.08 98 THR A C 1
ATOM 642 O O . THR A 1 98 ? 20.932 7.844 18.592 1.00 38.82 98 THR A O 1
ATOM 646 N N . GLY A 1 99 ? 22.585 7.271 20.008 1.00 32.85 99 GLY A N 1
ATOM 647 C CA . GLY A 1 99 ? 23.575 7.854 19.124 1.00 40.37 99 GLY A CA 1
ATOM 648 C C . GLY A 1 99 ? 24.977 7.922 19.694 1.00 46.30 99 GLY A C 1
ATOM 649 O O . GLY A 1 99 ? 25.420 7.013 20.404 1.00 45.89 99 GLY A O 1
ATOM 650 N N . GLN A 1 100 ? 25.682 9.004 19.375 1.00 41.71 100 GLN A N 1
ATOM 651 C CA . GLN A 1 100 ? 27.111 9.081 19.643 1.00 44.09 100 GLN A CA 1
ATOM 652 C C . GLN A 1 100 ? 27.502 10.526 19.890 1.00 45.55 100 GLN A C 1
ATOM 653 O O . GLN A 1 100 ? 26.812 11.446 19.452 1.00 40.60 100 GLN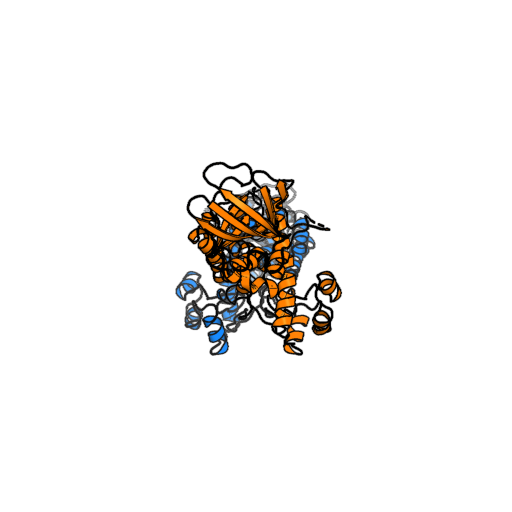 A O 1
ATOM 659 N N . GLU A 1 101 ? 28.622 10.740 20.569 1.00 42.91 101 GLU A N 1
ATOM 660 C CA . GLU A 1 101 ? 29.034 12.107 20.843 1.00 41.31 101 GLU A CA 1
ATOM 661 C C . GLU A 1 101 ? 30.531 12.203 21.123 1.00 51.00 101 GLU A C 1
ATOM 662 O O . GLU A 1 101 ? 31.103 11.352 21.809 1.00 50.78 101 GLU A O 1
ATOM 668 N N . LYS A 1 102 ? 31.168 13.229 20.569 1.00 52.69 102 LYS A N 1
ATOM 669 C CA . LYS A 1 102 ? 32.561 13.506 20.896 1.00 65.14 102 LYS A CA 1
ATOM 670 C C . LYS A 1 102 ? 32.922 14.958 20.611 1.00 76.11 102 LYS A C 1
ATOM 671 O O . LYS A 1 102 ? 32.457 15.549 19.625 1.00 76.73 102 LYS A O 1
ATOM 677 N N . ASP A 1 103 ? 33.732 15.522 21.504 1.00 76.92 103 ASP A N 1
ATOM 678 C CA . ASP A 1 103 ? 34.340 16.838 21.323 1.00 74.33 103 ASP A CA 1
ATOM 679 C C . ASP A 1 103 ? 33.370 17.947 20.925 1.00 66.70 103 ASP A C 1
ATOM 680 O O . ASP A 1 103 ? 33.592 18.658 19.942 1.00 69.61 103 ASP A O 1
ATOM 685 N N . GLY A 1 104 ? 32.300 18.083 21.702 1.00 60.53 104 GLY A N 1
ATOM 686 C CA . GLY A 1 104 ? 31.321 19.128 21.485 1.00 58.51 104 GLY A CA 1
ATOM 687 C C . GLY A 1 104 ? 30.431 18.937 20.267 1.00 52.52 104 GLY A C 1
ATOM 688 O O . GLY A 1 104 ? 29.813 19.901 19.817 1.00 51.51 104 GLY A O 1
ATOM 689 N N . VAL A 1 105 ? 30.393 17.725 19.713 1.00 44.16 105 VAL A N 1
ATOM 690 C CA . VAL A 1 105 ? 29.414 17.388 18.674 1.00 47.76 105 VAL A CA 1
ATOM 691 C C . VAL A 1 105 ? 28.602 16.172 19.102 1.00 43.97 105 VAL A C 1
ATOM 692 O O . VAL A 1 105 ? 29.179 15.152 19.493 1.00 42.05 105 VAL A O 1
ATOM 696 N N . LYS A 1 106 ? 27.274 16.259 19.007 1.00 38.11 106 LYS A N 1
ATOM 697 C CA . LYS A 1 106 ? 26.421 15.171 19.451 1.00 31.53 106 LYS A CA 1
ATOM 698 C C . LYS A 1 106 ? 25.366 14.931 18.381 1.00 40.19 106 LYS A C 1
ATOM 699 O O . LYS A 1 106 ? 24.760 15.877 17.891 1.00 38.77 106 LYS A O 1
ATOM 705 N N . VAL A 1 107 ? 25.177 13.675 17.992 1.00 31.22 107 VAL A N 1
ATOM 706 C CA . VAL A 1 107 ? 24.189 13.329 16.972 1.00 42.60 107 VAL A CA 1
ATOM 707 C C . VAL A 1 107 ? 23.389 12.133 17.446 1.00 30.39 107 VAL A C 1
ATOM 708 O O . VAL A 1 107 ? 23.945 11.042 17.621 1.00 41.57 107 VAL A O 1
ATOM 712 N N . TYR A 1 108 ? 22.089 12.331 17.656 1.00 37.86 108 TYR A N 1
ATOM 713 C CA . TYR A 1 108 ? 21.243 11.268 18.183 1.00 35.28 108 TYR A CA 1
ATOM 714 C C . TYR A 1 108 ? 20.003 11.079 17.336 1.00 40.23 108 TYR A C 1
ATOM 715 O O . TYR A 1 108 ? 19.278 12.041 17.041 1.00 37.52 108 TYR A O 1
ATOM 724 N N . ARG A 1 109 ? 19.768 9.839 16.931 1.00 34.00 109 ARG A N 1
ATOM 725 C CA . ARG A 1 109 ? 18.494 9.479 16.344 1.00 38.26 109 ARG A CA 1
ATOM 726 C C . ARG A 1 109 ? 17.444 9.551 17.448 1.00 41.25 109 ARG A C 1
ATOM 727 O O . ARG A 1 109 ? 17.659 9.029 18.556 1.00 43.00 109 ARG A O 1
ATOM 735 N N . VAL A 1 110 ? 16.321 10.212 17.181 1.00 33.48 110 VAL A N 1
ATOM 736 C CA . VAL A 1 110 ? 15.239 10.227 18.158 1.00 35.25 110 VAL A CA 1
ATOM 737 C C . VAL A 1 110 ? 14.376 8.969 18.024 1.00 38.24 110 VAL A C 1
ATOM 738 O O . VAL A 1 110 ? 13.795 8.715 16.956 1.00 40.37 110 VAL A O 1
ATOM 742 N N . MET A 1 111 ? 14.296 8.182 19.105 1.00 34.30 111 MET A N 1
ATOM 743 C CA . MET A 1 111 ? 13.553 6.911 19.066 1.00 41.28 111 MET A CA 1
ATOM 744 C C . MET A 1 111 ? 12.130 7.075 19.599 1.00 47.45 111 MET A C 1
ATOM 745 O O . MET A 1 111 ? 11.177 6.464 19.099 1.00 46.54 111 MET A O 1
ATOM 750 N N . VAL A 1 112 ? 12.000 7.920 20.615 1.00 32.68 112 VAL A N 1
ATOM 751 C CA . VAL A 1 112 ? 10.714 8.282 21.183 1.00 38.82 112 VAL A CA 1
ATOM 752 C C . VAL A 1 112 ? 10.773 9.777 21.419 1.00 37.37 112 VAL A C 1
ATOM 753 O O . VAL A 1 112 ? 11.679 10.259 22.115 1.00 34.12 112 VAL A O 1
ATOM 757 N N . LEU A 1 113 ? 9.824 10.501 20.835 1.00 37.47 113 LEU A N 1
ATOM 758 C CA . LEU A 1 113 ? 9.764 11.960 20.940 1.00 37.65 113 LEU A CA 1
ATOM 759 C C . LEU A 1 113 ? 8.573 12.421 21.784 1.00 41.06 113 LEU A C 1
ATOM 760 O O . LEU A 1 113 ? 7.409 12.416 21.317 1.00 37.05 113 LEU A O 1
ATOM 765 N N . GLU A 1 114 ? 8.860 12.837 23.011 1.00 36.66 114 GLU A N 1
ATOM 766 C CA . GLU A 1 114 ? 7.820 13.260 23.956 1.00 42.56 114 GLU A CA 1
ATOM 767 C C . GLU A 1 114 ? 6.706 12.229 24.043 1.00 47.02 114 GLU A C 1
ATOM 768 O O . GLU A 1 114 ? 5.533 12.554 23.831 1.00 40.95 114 GLU A O 1
ATOM 774 N N . GLY A 1 115 ? 7.073 10.986 24.337 1.00 43.67 115 GLY A N 1
ATOM 775 C CA . GLY A 1 115 ? 6.076 9.946 24.528 1.00 42.11 115 GLY A CA 1
ATOM 776 C C . GLY A 1 115 ? 5.950 9.595 25.995 1.00 39.96 115 GLY A C 1
ATOM 777 O O . GLY A 1 115 ? 6.858 9.901 26.780 1.00 44.48 115 GLY A O 1
ATOM 778 N N . THR A 1 116 ? 4.843 8.952 26.374 1.00 39.41 116 THR A N 1
ATOM 779 C CA . THR A 1 116 ? 4.668 8.514 27.756 1.00 40.59 116 THR A CA 1
ATOM 780 C C . THR A 1 116 ? 5.673 7.413 28.111 1.00 36.55 116 THR A C 1
ATOM 781 O O . THR A 1 116 ? 6.239 6.764 27.218 1.00 36.83 116 THR A O 1
ATOM 785 N N . ILE A 1 117 ? 5.877 7.203 29.410 1.00 31.78 117 ILE A N 1
ATOM 786 C CA . ILE A 1 117 ? 6.787 6.170 29.880 1.00 41.52 117 ILE A CA 1
ATOM 787 C C . ILE A 1 117 ? 6.329 4.818 29.336 1.00 38.18 117 ILE A C 1
ATOM 788 O O . ILE A 1 117 ? 7.113 4.073 28.744 1.00 37.25 117 ILE A O 1
ATOM 793 N N . ALA A 1 118 ? 5.049 4.510 29.531 1.00 41.58 118 ALA A N 1
ATOM 794 C CA . ALA A 1 118 ? 4.496 3.239 29.082 1.00 43.07 118 ALA A CA 1
ATOM 795 C C . ALA A 1 118 ? 4.648 3.022 27.569 1.00 43.54 118 ALA A C 1
ATOM 796 O O . ALA A 1 118 ? 5.020 1.925 27.127 1.00 42.46 118 ALA A O 1
ATOM 798 N N . GLU A 1 119 ? 4.326 4.044 26.779 1.00 51.56 119 GLU A N 1
ATOM 799 C CA . GLU A 1 119 ? 4.541 3.975 25.330 1.00 58.79 119 GLU A CA 1
ATOM 800 C C . GLU A 1 119 ? 6.010 3.657 25.023 1.00 46.19 119 GLU A C 1
ATOM 801 O O . GLU A 1 119 ? 6.318 2.817 24.178 1.00 47.55 119 GLU A O 1
ATOM 807 N N . SER A 1 120 ? 6.911 4.325 25.728 1.00 40.16 120 SER A N 1
ATOM 808 C CA . SER A 1 120 ? 8.341 4.138 25.497 1.00 42.41 120 SER A CA 1
ATOM 809 C C . SER A 1 120 ? 8.773 2.701 25.747 1.00 32.86 120 SER A C 1
ATOM 810 O O . SER A 1 120 ? 9.389 2.076 24.881 1.00 36.50 120 SER A O 1
ATOM 813 N N . ILE A 1 121 ? 8.463 2.198 26.943 1.00 35.95 121 ILE A N 1
ATOM 814 C CA . ILE A 1 121 ? 8.769 0.821 27.318 1.00 42.44 121 ILE A CA 1
ATOM 815 C C . ILE A 1 121 ? 8.328 -0.151 26.225 1.00 48.70 121 ILE A C 1
ATOM 816 O O . ILE A 1 121 ? 9.091 -1.032 25.811 1.00 54.04 121 ILE A O 1
ATOM 821 N N . GLU A 1 122 ? 7.103 0.030 25.747 1.00 43.42 122 GLU A N 1
ATOM 822 C CA . GLU A 1 122 ? 6.560 -0.830 24.702 1.00 57.59 122 GLU A CA 1
ATOM 823 C C . GLU A 1 122 ? 7.391 -0.673 23.434 1.00 64.67 122 GLU A C 1
ATOM 824 O O . GLU A 1 122 ? 7.801 -1.658 22.807 1.00 67.77 122 GLU A O 1
ATOM 830 N N . HIS A 1 123 ? 7.655 0.577 23.075 1.00 51.47 123 HIS A N 1
ATOM 831 C CA . HIS A 1 123 ? 8.298 0.871 21.807 1.00 51.50 123 HIS A CA 1
ATOM 832 C C . HIS A 1 123 ? 9.740 0.376 21.787 1.00 42.54 123 HIS A C 1
ATOM 833 O O . HIS A 1 123 ? 10.246 -0.049 20.753 1.00 51.82 123 HIS A O 1
ATOM 840 N N . LEU A 1 124 ? 10.399 0.419 22.936 1.00 45.62 124 LEU A N 1
ATOM 841 C CA . LEU A 1 124 ? 11.811 0.060 22.997 1.00 47.40 124 LEU A CA 1
ATOM 842 C C . LEU A 1 124 ? 12.055 -1.459 22.992 1.00 58.17 124 LEU A C 1
ATOM 843 O O . LEU A 1 124 ? 13.195 -1.911 22.837 1.00 60.53 124 LEU A O 1
ATOM 848 N N . ASP A 1 125 ? 10.990 -2.242 23.140 1.00 61.63 125 ASP A N 1
ATOM 849 C CA . ASP A 1 125 ? 11.120 -3.702 23.162 1.00 64.66 125 ASP A CA 1
ATOM 850 C C . ASP A 1 125 ? 10.895 -4.380 21.802 1.00 70.73 125 ASP A C 1
ATOM 851 O O . ASP A 1 125 ? 10.769 -5.607 21.726 1.00 84.30 125 ASP A O 1
ATOM 856 N N . LYS A 1 126 ? 10.858 -3.588 20.734 1.00 64.56 126 LYS A N 1
ATOM 857 C CA . LYS A 1 126 ? 10.631 -4.126 19.392 1.00 67.43 126 LYS A CA 1
ATOM 858 C C . LYS A 1 126 ? 11.929 -4.599 18.753 1.00 69.09 126 LYS A C 1
ATOM 859 O O . LYS A 1 126 ? 12.947 -3.901 18.816 1.00 60.92 126 LYS A O 1
ATOM 865 N N . LYS A 1 127 ? 11.885 -5.781 18.138 1.00 67.78 127 LYS A N 1
ATOM 866 C CA . LYS A 1 127 ? 13.056 -6.348 17.479 1.00 74.14 127 LYS A CA 1
ATOM 867 C C . LYS A 1 127 ? 13.601 -5.410 16.402 1.00 71.32 127 LYS A C 1
ATOM 868 O O . LYS A 1 127 ? 14.810 -5.384 16.150 1.00 74.92 127 LYS A O 1
ATOM 874 N N . GLU A 1 128 ? 12.706 -4.641 15.781 1.00 64.98 128 GLU A N 1
ATOM 875 C CA . GLU A 1 128 ? 13.088 -3.634 14.788 1.00 64.34 128 GLU A CA 1
ATOM 876 C C . GLU A 1 128 ? 14.159 -2.665 15.327 1.00 60.94 128 GLU A C 1
ATOM 877 O O . GLU A 1 128 ? 15.113 -2.326 14.624 1.00 56.76 128 GLU A O 1
ATOM 883 N N . ASN A 1 129 ? 14.004 -2.239 16.580 1.00 52.81 129 ASN A N 1
ATOM 884 C CA . ASN A 1 129 ? 14.890 -1.235 17.168 1.00 41.71 129 ASN A CA 1
ATOM 885 C C . ASN A 1 129 ? 16.100 -1.807 17.918 1.00 53.85 129 ASN A C 1
ATOM 886 O O . ASN A 1 129 ? 16.861 -1.055 18.532 1.00 55.06 129 ASN A O 1
ATOM 891 N N . GLU A 1 130 ? 16.281 -3.124 17.868 1.00 61.53 130 GLU A N 1
ATOM 892 C CA . GLU A 1 130 ? 17.330 -3.778 18.651 1.00 67.03 130 GLU A CA 1
ATOM 893 C C . GLU A 1 130 ? 18.735 -3.400 18.188 1.00 69.45 130 GLU A C 1
ATOM 894 O O . GLU A 1 130 ? 19.629 -3.131 19.001 1.00 66.71 130 GLU A O 1
ATOM 900 N N . ASP A 1 131 ? 18.926 -3.384 16.878 1.00 67.62 131 ASP A N 1
ATOM 901 C CA . ASP A 1 131 ? 20.229 -3.074 16.307 1.00 69.30 131 ASP A CA 1
ATOM 902 C C . ASP A 1 131 ? 20.700 -1.678 16.698 1.00 60.60 131 ASP A C 1
ATOM 903 O O . ASP A 1 131 ? 21.852 -1.488 17.088 1.00 59.40 131 ASP A O 1
ATOM 908 N N . ILE A 1 132 ? 19.804 -0.704 16.602 1.00 54.36 132 ILE A N 1
ATOM 909 C CA . ILE A 1 132 ? 20.196 0.676 16.834 1.00 49.76 132 ILE A CA 1
ATOM 910 C C . ILE A 1 132 ? 20.428 0.934 18.319 1.00 42.84 132 ILE A C 1
ATOM 911 O O . ILE A 1 132 ? 21.357 1.652 18.688 1.00 44.51 132 ILE A O 1
ATOM 916 N N . LEU A 1 133 ? 19.609 0.312 19.165 1.00 50.97 133 LEU A N 1
ATOM 917 C CA . LEU A 1 133 ? 19.668 0.540 20.608 1.00 50.07 133 LEU A CA 1
ATOM 918 C C . LEU A 1 133 ? 20.841 -0.193 21.259 1.00 52.47 133 LEU A C 1
ATOM 919 O O . LEU A 1 133 ? 21.294 0.167 22.349 1.00 45.63 133 LEU A O 1
ATOM 924 N N . ASN A 1 134 ? 21.337 -1.223 20.586 1.00 57.53 134 ASN A N 1
ATOM 925 C CA . ASN A 1 134 ? 22.418 -2.024 21.144 1.00 59.41 134 ASN A CA 1
ATOM 926 C C . ASN A 1 134 ? 23.810 -1.591 20.697 1.00 60.31 134 ASN A C 1
ATOM 927 O O . ASN A 1 134 ? 24.812 -2.016 21.280 1.00 63.53 134 ASN A O 1
ATOM 932 N N . ASN A 1 135 ? 23.873 -0.730 19.684 1.00 51.54 135 ASN A N 1
ATOM 933 C CA . ASN A 1 135 ? 25.159 -0.328 19.120 1.00 44.80 135 ASN A CA 1
ATOM 934 C C . ASN A 1 135 ? 25.420 1.174 19.189 1.00 45.26 135 ASN A C 1
ATOM 935 O O . ASN A 1 135 ? 26.239 1.707 18.440 1.00 61.43 135 ASN A O 1
ATOM 940 N N . ASN A 1 136 ? 24.719 1.848 20.095 1.00 44.14 136 ASN A N 1
ATOM 941 C CA . ASN A 1 136 ? 24.866 3.288 20.296 1.00 49.11 136 ASN A CA 1
ATOM 942 C C . ASN A 1 136 ? 24.672 3.648 21.756 1.00 46.81 136 ASN A C 1
ATOM 943 O O . ASN A 1 136 ? 24.219 2.814 22.544 1.00 43.98 136 ASN A O 1
ATOM 948 N N . ARG A 1 137 ? 25.022 4.879 22.124 1.00 43.33 137 ARG A N 1
ATOM 949 C CA . ARG A 1 137 ? 24.766 5.351 23.479 1.00 41.14 137 ARG A CA 1
ATOM 950 C C . ARG A 1 137 ? 23.304 5.743 23.579 1.00 44.69 137 ARG A C 1
ATOM 951 O O . ARG A 1 137 ? 22.752 6.360 22.668 1.00 36.06 137 ARG A O 1
ATOM 959 N N . ASN A 1 138 ? 22.670 5.359 24.674 1.00 44.72 138 ASN A N 1
ATOM 960 C CA . ASN A 1 138 ? 21.271 5.667 24.860 1.00 36.90 138 ASN A CA 1
ATOM 961 C C . ASN A 1 138 ? 21.074 6.734 25.925 1.00 39.13 138 ASN A C 1
ATOM 962 O O . ASN A 1 138 ? 21.801 6.787 26.937 1.00 32.13 138 ASN A O 1
ATOM 967 N N . ARG A 1 139 ? 20.124 7.628 25.676 1.00 25.02 139 ARG A N 1
ATOM 968 C CA . ARG A 1 139 ? 19.877 8.698 26.622 1.00 25.42 139 ARG A CA 1
ATOM 969 C C . ARG A 1 139 ? 18.416 9.073 26.613 1.00 29.64 139 ARG A C 1
ATOM 970 O O . ARG A 1 139 ? 17.689 8.810 25.655 1.00 30.41 139 ARG A O 1
ATOM 978 N N . ILE A 1 140 ? 17.997 9.676 27.710 1.00 27.45 140 ILE A N 1
ATOM 979 C CA . ILE A 1 140 ? 16.666 10.237 27.799 1.00 33.07 140 ILE A CA 1
ATOM 980 C C . ILE A 1 140 ? 16.843 11.749 27.874 1.00 30.87 140 ILE A C 1
ATOM 981 O O . ILE A 1 140 ? 17.672 12.232 28.645 1.00 28.41 140 ILE A O 1
ATOM 986 N N . VAL A 1 141 ? 16.118 12.483 27.031 1.00 24.22 141 VAL A N 1
ATOM 987 C CA . VAL A 1 141 ? 16.073 13.946 27.111 1.00 20.35 141 VAL A CA 1
ATOM 988 C C . VAL A 1 141 ? 14.794 14.278 27.859 1.00 25.45 141 VAL A C 1
ATOM 989 O O . VAL A 1 141 ? 13.707 13.954 27.373 1.00 30.98 141 VAL A O 1
ATOM 993 N N . LEU A 1 142 ? 14.911 14.914 29.022 1.00 21.27 142 LEU A N 1
ATOM 994 C CA . LEU A 1 142 ? 13.750 15.183 29.881 1.00 28.79 142 LEU A CA 1
ATOM 995 C C . LEU A 1 142 ? 12.971 16.427 29.460 1.00 39.06 142 LEU A C 1
ATOM 996 O O . LEU A 1 142 ? 13.464 17.241 28.674 1.00 37.48 142 LEU A O 1
ATOM 1001 N N . ALA A 1 143 ? 11.761 16.587 30.002 1.00 35.73 143 ALA A N 1
ATOM 1002 C CA . ALA A 1 143 ? 10.933 17.750 29.676 1.00 36.37 143 ALA A CA 1
ATOM 1003 C C . ALA A 1 143 ? 11.629 19.044 30.079 1.00 36.66 143 ALA A C 1
ATOM 1004 O O . ALA A 1 143 ? 11.443 20.079 29.444 1.00 51.19 143 ALA A O 1
ATOM 1006 N N . ASP A 1 144 ? 12.445 18.977 31.131 1.00 42.98 144 ASP A N 1
ATOM 1007 C CA . ASP A 1 144 ? 13.207 20.141 31.584 1.00 43.31 144 ASP A CA 1
ATOM 1008 C C . ASP A 1 144 ? 14.425 20.429 30.689 1.00 36.48 144 ASP A C 1
ATOM 1009 O O . ASP A 1 144 ? 15.219 21.327 30.980 1.00 38.98 144 ASP A O 1
ATOM 1014 N N . ASN A 1 145 ? 14.555 19.648 29.617 1.00 39.98 145 ASN A N 1
ATOM 1015 C CA . ASN A 1 145 ? 15.658 19.744 28.648 1.00 44.39 145 ASN A CA 1
ATOM 1016 C C . ASN A 1 145 ? 17.041 19.275 29.154 1.00 31.63 145 ASN A C 1
ATOM 1017 O O . ASN A 1 145 ? 18.051 19.482 28.484 1.00 33.41 145 ASN A O 1
ATOM 1022 N N . THR A 1 146 ? 17.088 18.626 30.317 1.00 29.64 146 THR A N 1
ATOM 1023 C CA . THR A 1 146 ? 18.330 17.963 30.739 1.00 32.76 146 THR A CA 1
ATOM 1024 C C . THR A 1 146 ? 18.337 16.511 30.243 1.00 28.48 146 THR A C 1
ATOM 1025 O O . THR A 1 146 ? 17.292 15.976 29.859 1.00 29.24 146 THR A O 1
ATOM 1029 N N . VAL A 1 147 ? 19.499 15.861 30.251 1.00 32.05 147 VAL A N 1
ATOM 1030 C CA . VAL A 1 147 ? 19.577 14.500 29.710 1.00 20.24 147 VAL A CA 1
ATOM 1031 C C . VAL A 1 147 ? 20.146 13.480 30.701 1.00 28.43 147 VAL A C 1
ATOM 1032 O O . VAL A 1 147 ? 20.963 13.810 31.571 1.00 27.99 147 VAL A O 1
ATOM 1036 N N . ILE A 1 148 ? 19.706 12.235 30.576 1.00 21.30 148 ILE A N 1
ATOM 1037 C CA . ILE A 1 148 ? 20.275 11.168 31.387 1.00 24.64 148 ILE A CA 1
ATOM 1038 C C . ILE A 1 148 ? 20.994 10.211 30.459 1.00 31.20 148 ILE A C 1
ATOM 1039 O O . ILE A 1 148 ? 20.390 9.658 29.554 1.00 25.91 148 ILE A O 1
ATOM 1044 N N . ASN A 1 149 ? 22.293 10.011 30.664 1.00 25.48 149 ASN A N 1
ATOM 1045 C CA . ASN A 1 149 ? 23.041 9.130 29.784 1.00 27.67 149 ASN A CA 1
ATOM 1046 C C . ASN A 1 149 ? 23.135 7.733 30.371 1.00 35.02 149 ASN A C 1
ATOM 1047 O O . ASN A 1 149 ? 23.599 7.559 31.500 1.00 40.66 149 ASN A O 1
ATOM 1052 N N . PHE A 1 150 ? 22.697 6.728 29.621 1.00 34.87 150 PHE A N 1
ATOM 1053 C CA . PHE A 1 150 ? 22.667 5.380 30.181 1.00 30.45 150 PHE A CA 1
ATOM 1054 C C . PHE A 1 150 ? 23.841 4.551 29.697 1.00 27.58 150 PHE A C 1
ATOM 1055 O O . PHE A 1 150 ? 24.243 4.665 28.543 1.00 34.75 150 PHE A O 1
ATOM 1063 N N . ASP A 1 151 ? 24.380 3.722 30.586 1.00 39.41 151 ASP A N 1
ATOM 1064 C CA . ASP A 1 151 ? 25.487 2.834 30.238 1.00 38.43 151 ASP A CA 1
ATOM 1065 C C . ASP A 1 151 ? 25.075 1.851 29.139 1.00 37.67 151 ASP A C 1
ATOM 1066 O O . ASP A 1 151 ? 25.851 1.565 28.233 1.00 44.19 151 ASP A O 1
ATOM 1071 N N . ASN A 1 152 ? 23.847 1.343 29.210 1.00 38.75 152 ASN A N 1
ATOM 1072 C CA . ASN A 1 152 ? 23.349 0.429 28.183 1.00 43.03 152 ASN A CA 1
ATOM 1073 C C . ASN A 1 152 ? 21.828 0.445 28.115 1.00 40.56 152 ASN A C 1
ATOM 1074 O O . ASN A 1 152 ? 21.169 1.012 29.004 1.00 34.99 152 ASN A O 1
ATOM 1079 N N . ILE A 1 153 ? 21.271 -0.200 27.087 1.00 38.65 153 ILE A N 1
ATOM 1080 C CA . ILE A 1 153 ? 19.831 -0.144 26.871 1.00 45.94 153 ILE A CA 1
ATOM 1081 C C . ILE A 1 153 ? 19.061 -0.819 28.026 1.00 48.20 153 ILE A C 1
ATOM 1082 O O . ILE A 1 153 ? 17.980 -0.359 28.418 1.00 43.46 153 ILE A O 1
ATOM 1087 N N . SER A 1 154 ? 19.637 -1.875 28.597 1.00 47.33 154 SER A N 1
ATOM 1088 C CA . SER A 1 154 ? 19.018 -2.564 29.732 1.00 50.66 154 SER A CA 1
ATOM 1089 C C . SER A 1 154 ? 18.828 -1.635 30.924 1.00 43.80 154 SER A C 1
ATOM 1090 O O . SER A 1 154 ? 17.790 -1.666 31.600 1.00 44.36 154 SER A O 1
ATOM 1093 N N . GLN A 1 155 ? 19.839 -0.811 31.179 1.00 36.42 155 GLN A N 1
ATOM 1094 C CA . GLN A 1 155 ? 19.783 0.121 32.296 1.00 38.28 155 GLN A CA 1
ATOM 1095 C C . GLN A 1 155 ? 18.649 1.114 32.030 1.00 34.08 155 GLN A C 1
ATOM 1096 O O . GLN A 1 155 ? 17.842 1.422 32.918 1.00 31.91 155 GLN A O 1
ATOM 1102 N N . LEU A 1 156 ? 18.575 1.600 30.793 1.00 32.47 156 LEU A N 1
ATOM 1103 C CA . LEU A 1 156 ? 17.523 2.534 30.421 1.00 36.76 156 LEU A CA 1
ATOM 1104 C C . LEU A 1 156 ? 16.164 1.870 30.658 1.00 34.68 156 LEU A C 1
ATOM 1105 O O . LEU A 1 156 ? 15.286 2.438 31.328 1.00 33.95 156 LEU A O 1
ATOM 1110 N N . LYS A 1 157 ? 16.008 0.657 30.134 1.00 37.56 157 LYS A N 1
ATOM 1111 C CA . LYS A 1 157 ? 14.759 -0.081 30.295 1.00 38.94 157 LYS A CA 1
ATOM 1112 C C . LYS A 1 157 ? 14.408 -0.266 31.761 1.00 37.92 157 LYS A C 1
ATOM 1113 O O . LYS A 1 157 ? 13.248 -0.145 32.146 1.00 30.18 157 LYS A O 1
ATOM 1119 N N . GLU A 1 158 ? 15.414 -0.529 32.590 1.00 40.21 158 GLU A N 1
ATOM 1120 C CA . GLU A 1 158 ? 15.146 -0.737 34.007 1.00 39.84 158 GLU A CA 1
ATOM 1121 C C . GLU A 1 158 ? 14.744 0.578 34.698 1.00 38.52 158 GLU A C 1
ATOM 1122 O O . GLU A 1 158 ? 13.904 0.586 35.601 1.00 47.72 158 GLU A O 1
ATOM 1128 N N . PHE A 1 159 ? 15.330 1.683 34.247 1.00 31.03 159 PHE A N 1
ATOM 1129 C CA . PHE A 1 159 ? 14.992 3.007 34.742 1.00 27.98 159 PHE A CA 1
ATOM 1130 C C . PHE A 1 159 ? 13.514 3.302 34.442 1.00 21.25 159 PHE A C 1
ATOM 1131 O O . PHE A 1 159 ? 12.777 3.814 35.304 1.00 25.65 159 PHE A O 1
ATOM 1139 N N . LEU A 1 160 ? 13.091 2.998 33.220 1.00 26.77 160 LEU A N 1
ATOM 1140 C CA . LEU A 1 160 ? 11.699 3.245 32.833 1.00 29.29 160 LEU A CA 1
ATOM 1141 C C . LEU A 1 160 ? 10.736 2.379 33.636 1.00 34.29 160 LEU A C 1
ATOM 1142 O O . LEU A 1 160 ? 9.646 2.814 33.987 1.00 37.98 160 LEU A O 1
ATOM 1147 N N . ARG A 1 161 ? 11.134 1.143 33.912 1.00 40.60 161 ARG A N 1
ATOM 1148 C CA . ARG A 1 161 ? 10.271 0.239 34.662 1.00 49.13 161 ARG A CA 1
ATOM 1149 C C . ARG A 1 161 ? 10.055 0.759 36.079 1.00 49.52 161 ARG A C 1
ATOM 1150 O O . ARG A 1 161 ? 8.930 0.730 36.589 1.00 50.97 161 ARG A O 1
ATOM 1158 N N . ARG A 1 162 ? 11.128 1.242 36.709 1.00 36.64 162 ARG A N 1
ATOM 1159 C CA . ARG A 1 162 ? 10.998 1.842 38.027 1.00 37.73 162 ARG A CA 1
ATOM 1160 C C . ARG A 1 162 ? 10.049 3.019 37.931 1.00 37.79 162 ARG A C 1
ATOM 1161 O O . ARG A 1 162 ? 9.233 3.260 38.822 1.00 37.37 162 ARG A O 1
ATOM 1169 N N . SER A 1 163 ? 10.157 3.752 36.833 1.00 27.53 163 SER A N 1
ATOM 1170 C CA . SER A 1 163 ? 9.576 5.085 36.772 1.00 26.73 163 SER A CA 1
ATOM 1171 C C . SER A 1 163 ? 8.082 5.014 36.639 1.00 29.81 163 SER A C 1
ATOM 1172 O O . SER A 1 163 ? 7.365 5.901 37.109 1.00 33.20 163 SER A O 1
ATOM 1175 N N . VAL A 1 164 ? 7.616 3.950 36.004 1.00 25.41 164 VAL A N 1
ATOM 1176 C CA . VAL A 1 164 ? 6.199 3.854 35.652 1.00 32.53 164 VAL A CA 1
ATOM 1177 C C . VAL A 1 164 ? 5.348 3.386 36.843 1.00 26.36 164 VAL A C 1
ATOM 1178 O O . VAL A 1 164 ? 4.125 3.541 36.850 1.00 37.23 164 VAL A O 1
ATOM 1182 N N . ASN A 1 165 ? 5.999 2.820 37.858 1.00 29.90 165 ASN A N 1
ATOM 1183 C CA . ASN A 1 165 ? 5.303 2.356 39.067 1.00 35.01 165 ASN A CA 1
ATOM 1184 C C . ASN A 1 165 ? 5.226 3.469 40.114 1.00 36.04 165 ASN A C 1
ATOM 1185 O O . ASN A 1 165 ? 6.201 4.219 40.311 1.00 31.27 165 ASN A O 1
ATOM 1190 N N . ILE A 1 166 ? 4.079 3.574 40.784 1.00 28.92 166 ILE A N 1
ATOM 1191 C CA . ILE A 1 166 ? 3.861 4.621 41.783 1.00 26.65 166 ILE A CA 1
ATOM 1192 C C . ILE A 1 166 ? 4.555 4.247 43.089 1.00 25.07 166 ILE A C 1
ATOM 1193 O O . ILE A 1 166 ? 5.120 5.114 43.773 1.00 29.27 166 ILE A O 1
ATOM 1198 N N . VAL A 1 167 ? 4.518 2.953 43.426 1.00 25.47 167 VAL A N 1
ATOM 1199 C CA . VAL A 1 167 ? 5.320 2.397 44.516 1.00 31.80 167 VAL A CA 1
ATOM 1200 C C . VAL A 1 167 ? 6.081 1.151 44.045 1.00 27.82 167 VAL A C 1
ATOM 1201 O O . VAL A 1 167 ? 5.800 0.599 42.979 1.00 31.66 167 VAL A O 1
ATOM 1205 N N . ASP A 1 168 ? 7.046 0.712 44.846 1.00 20.96 168 ASP A N 1
ATOM 1206 C CA . ASP A 1 168 ? 7.832 -0.458 44.511 1.00 28.98 168 ASP A CA 1
ATOM 1207 C C . ASP A 1 168 ? 7.077 -1.660 45.083 1.00 31.99 168 ASP A C 1
ATOM 1208 O O . ASP A 1 168 ? 7.148 -1.924 46.282 1.00 28.13 168 ASP A O 1
ATOM 1213 N N . HIS A 1 169 ? 6.346 -2.374 44.235 1.00 29.27 169 HIS A N 1
ATOM 1214 C CA . HIS A 1 169 ? 5.455 -3.423 44.722 1.00 30.17 169 HIS A CA 1
ATOM 1215 C C . HIS A 1 169 ? 6.202 -4.579 45.359 1.00 34.36 169 HIS A C 1
ATOM 1216 O O . HIS A 1 169 ? 5.631 -5.289 46.180 1.00 24.11 169 HIS A O 1
ATOM 1223 N N . ASP A 1 170 ? 7.472 -4.774 45.001 1.00 29.67 170 ASP A N 1
ATOM 1224 C CA . ASP A 1 170 ? 8.221 -5.852 45.627 1.00 34.09 170 ASP A CA 1
ATOM 1225 C C . ASP A 1 170 ? 8.611 -5.529 47.067 1.00 37.43 170 ASP A C 1
ATOM 1226 O O . ASP A 1 170 ? 8.540 -6.383 47.936 1.00 34.25 170 ASP A O 1
ATOM 1231 N N . ILE A 1 171 ? 9.027 -4.295 47.320 1.00 30.40 171 ILE A N 1
ATOM 1232 C CA . ILE A 1 171 ? 9.300 -3.886 48.691 1.00 27.94 171 ILE A CA 1
ATOM 1233 C C . ILE A 1 171 ? 8.002 -3.921 49.507 1.00 29.74 171 ILE A C 1
ATOM 1234 O O . ILE A 1 171 ? 7.968 -4.400 50.642 1.00 28.22 171 ILE A O 1
ATOM 1239 N N . PHE A 1 172 ? 6.930 -3.423 48.907 1.00 27.89 172 PHE A N 1
ATOM 1240 C CA . PHE A 1 172 ? 5.645 -3.372 49.584 1.00 22.96 172 PHE A CA 1
ATOM 1241 C C . PHE A 1 172 ? 5.164 -4.741 50.053 1.00 28.54 172 PHE A C 1
ATOM 1242 O O . PHE A 1 172 ? 4.712 -4.899 51.189 1.00 31.22 172 PHE A O 1
ATOM 1250 N N . SER A 1 173 ? 5.283 -5.746 49.199 1.00 29.82 173 SER A N 1
ATOM 1251 C CA A SER A 1 173 ? 4.819 -7.076 49.572 0.53 32.73 173 SER A CA 1
ATOM 1252 C CA B SER A 1 173 ? 4.828 -7.093 49.545 0.47 31.70 173 SER A CA 1
ATOM 1253 C C . SER A 1 173 ? 5.891 -7.929 50.248 1.00 31.53 173 SER A C 1
ATOM 1254 O O . SER A 1 173 ? 5.656 -9.092 50.575 1.00 36.12 173 SER A O 1
ATOM 1259 N N . SER A 1 174 ? 7.065 -7.356 50.487 1.00 35.05 174 SER A N 1
ATOM 1260 C CA . SER A 1 174 ? 8.093 -8.115 51.214 1.00 29.56 174 SER A CA 1
ATOM 1261 C C . SER A 1 174 ? 7.705 -8.227 52.695 1.00 31.73 174 SER A C 1
ATOM 1262 O O . SER A 1 174 ? 6.853 -7.472 53.184 1.00 27.92 174 SER A O 1
ATOM 1265 N N . ASN A 1 175 ? 8.351 -9.145 53.410 1.00 30.20 175 ASN A N 1
ATOM 1266 C CA . ASN A 1 175 ? 8.013 -9.425 54.802 1.00 38.93 175 ASN A CA 1
ATOM 1267 C C . ASN A 1 175 ? 8.284 -8.267 55.749 1.00 44.77 175 ASN A C 1
ATOM 1268 O O . ASN A 1 175 ? 7.658 -8.175 56.801 1.00 43.80 175 ASN A O 1
ATOM 1273 N N . GLY A 1 176 ? 9.202 -7.382 55.365 1.00 34.43 176 GLY A N 1
ATOM 1274 C CA . GLY A 1 176 ? 9.558 -6.256 56.200 1.00 36.52 176 GLY A CA 1
ATOM 1275 C C . GLY A 1 176 ? 8.452 -5.231 56.212 1.00 38.89 176 GLY A C 1
ATOM 1276 O O . GLY A 1 176 ? 8.406 -4.359 57.087 1.00 37.08 176 GLY A O 1
ATOM 1277 N N . PHE A 1 177 ? 7.551 -5.337 55.240 1.00 32.23 177 PHE A N 1
ATOM 1278 C CA . PHE A 1 177 ? 6.461 -4.380 55.120 1.00 30.54 177 PHE A CA 1
ATOM 1279 C C . PHE A 1 177 ? 5.105 -5.085 55.192 1.00 33.19 177 PHE A C 1
ATOM 1280 O O . PHE A 1 177 ? 4.774 -5.667 56.215 1.00 34.54 177 PHE A O 1
ATOM 1288 N N . GLU A 1 178 ? 4.330 -5.065 54.117 1.00 38.58 178 GLU A N 1
ATOM 1289 C CA . GLU A 1 178 ? 2.962 -5.595 54.203 1.00 39.63 178 GLU A CA 1
ATOM 1290 C C . GLU A 1 178 ? 2.931 -7.131 54.152 1.00 38.14 178 GLU A C 1
ATOM 1291 O O . GLU A 1 178 ? 1.931 -7.754 54.525 1.00 37.29 178 GLU A O 1
ATOM 1297 N N . GLY A 1 179 ? 4.034 -7.745 53.721 1.00 26.41 179 GLY A N 1
ATOM 1298 C CA . GLY A 1 179 ? 4.091 -9.194 53.563 1.00 37.17 179 GLY A CA 1
ATOM 1299 C 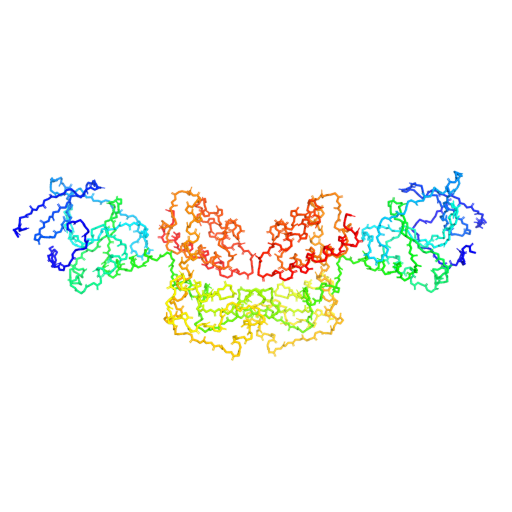C . GLY A 1 179 ? 3.200 -9.679 52.421 1.00 32.93 179 GLY A C 1
ATOM 1300 O O . GLY A 1 179 ? 2.575 -8.869 51.734 1.00 26.75 179 GLY A O 1
ATOM 1301 N N . PHE A 1 180 ? 3.141 -10.994 52.219 1.00 37.37 180 PHE A N 1
ATOM 1302 C CA . PHE A 1 180 ? 2.355 -11.578 51.130 1.00 37.34 180 PHE A CA 1
ATOM 1303 C C . PHE A 1 180 ? 1.883 -13.001 51.440 1.00 31.37 180 PHE A C 1
ATOM 1304 O O . PHE A 1 180 ? 2.686 -13.910 51.612 1.00 30.41 180 PHE A O 1
ATOM 1312 N N . ASN A 1 181 ? 0.572 -13.193 51.521 1.00 29.54 181 ASN A N 1
ATOM 1313 C CA . ASN A 1 181 ? 0.027 -14.502 51.814 1.00 28.07 181 ASN A CA 1
ATOM 1314 C C . ASN A 1 181 ? -1.144 -14.738 50.895 1.00 28.57 181 ASN A C 1
ATOM 1315 O O . ASN A 1 181 ? -2.212 -14.164 51.096 1.00 28.42 181 ASN A O 1
ATOM 1320 N N . PRO A 1 182 ? -0.942 -15.582 49.878 1.00 31.76 182 PRO A N 1
ATOM 1321 C CA . PRO A 1 182 ? -1.985 -15.865 48.887 1.00 29.93 182 PRO A CA 1
ATOM 1322 C C . PRO A 1 182 ? -3.144 -16.684 49.453 1.00 25.03 182 PRO A C 1
ATOM 1323 O O . PRO A 1 182 ? -4.161 -16.842 48.767 1.00 31.25 182 PRO A O 1
ATOM 1327 N N . THR A 1 183 ? -2.998 -17.220 50.662 1.00 24.89 183 THR A N 1
ATOM 1328 C CA . THR A 1 183 ? -4.073 -17.998 51.284 1.00 30.48 183 THR A CA 1
ATOM 1329 C C . THR A 1 183 ? -4.918 -17.047 52.119 1.00 31.04 183 THR A C 1
ATOM 1330 O O . THR A 1 183 ? -4.363 -16.236 52.868 1.00 31.82 183 THR A O 1
ATOM 1334 N N . SER A 1 184 ? -6.243 -17.119 51.957 1.00 32.24 184 SER A N 1
ATOM 1335 C CA . SER A 1 184 ? -7.192 -16.407 52.821 1.00 29.31 184 SER A CA 1
ATOM 1336 C C . SER A 1 184 ? -6.711 -16.458 54.270 1.00 33.72 184 SER A C 1
ATOM 1337 O O . SER A 1 184 ? -6.549 -17.546 54.842 1.00 29.11 184 SER A O 1
ATOM 1340 N N . HIS A 1 185 ? -6.461 -15.290 54.858 1.00 33.13 185 HIS A N 1
ATOM 1341 C CA . HIS A 1 185 ? -5.972 -15.247 56.232 1.00 31.69 185 HIS A CA 1
ATOM 1342 C C . HIS A 1 185 ? -6.715 -14.221 57.085 1.00 30.20 185 HIS A C 1
ATOM 1343 O O . HIS A 1 185 ? -7.335 -13.304 56.571 1.00 31.98 185 HIS A O 1
ATOM 1350 N N . PHE A 1 186 ? -6.694 -14.425 58.392 1.00 26.25 186 PHE A N 1
ATOM 1351 C CA . PHE A 1 186 ? -7.367 -13.536 59.323 1.00 30.43 186 PHE A CA 1
ATOM 1352 C C . PHE A 1 186 ? -6.329 -13.028 60.326 1.00 34.30 186 PHE A C 1
ATOM 1353 O O . PHE A 1 186 ? -5.997 -13.716 61.296 1.00 31.64 186 PHE A O 1
ATOM 1361 N N . PRO A 1 187 ? -5.801 -11.820 60.091 1.00 34.80 187 PRO A N 1
ATOM 1362 C CA . PRO A 1 187 ? -4.631 -11.402 60.871 1.00 39.54 187 PRO A CA 1
ATOM 1363 C C . PRO A 1 187 ? -4.999 -10.777 62.220 1.00 44.35 187 PRO A C 1
ATOM 1364 O O . PRO A 1 187 ? -4.435 -9.749 62.614 1.00 48.05 187 PRO A O 1
ATOM 1368 N N . SER A 1 188 ? -5.935 -11.409 62.917 1.00 41.51 188 SER A N 1
ATOM 1369 C CA . SER A 1 188 ? -6.267 -11.030 64.290 1.00 44.33 188 SER A CA 1
ATOM 1370 C C . SER A 1 188 ? -6.645 -12.259 65.099 1.00 44.21 188 SER A C 1
ATOM 1371 O O . SER A 1 188 ? -6.725 -13.360 64.553 1.00 49.86 188 SER A O 1
ATOM 1374 N N . ASN A 1 189 ? -6.872 -12.075 66.401 1.00 52.70 189 ASN A N 1
ATOM 1375 C CA . ASN A 1 189 ? -7.398 -13.142 67.261 1.00 61.83 189 ASN A CA 1
ATOM 1376 C C . ASN A 1 189 ? -8.478 -12.570 68.194 1.00 57.84 189 ASN A C 1
ATOM 1377 O O . ASN A 1 189 ? -8.570 -11.351 68.332 1.00 51.65 189 ASN A O 1
ATOM 1382 N N . PRO A 1 190 ? -9.313 -13.434 68.810 1.00 56.43 190 PRO A N 1
ATOM 1383 C CA . PRO A 1 190 ? -10.420 -12.914 69.627 1.00 54.27 190 PRO A CA 1
ATOM 1384 C C . PRO A 1 190 ? -9.997 -12.073 70.835 1.00 62.37 190 PRO A C 1
ATOM 1385 O O . PRO A 1 190 ? -10.833 -11.347 71.367 1.00 63.65 190 PRO A O 1
ATOM 1389 N N . SER A 1 191 ? -8.742 -12.170 71.265 1.00 71.48 191 SER A N 1
ATOM 1390 C CA . SER A 1 191 ? -8.254 -11.326 72.359 1.00 79.11 191 SER A CA 1
ATOM 1391 C C . SER A 1 191 ? -7.794 -9.959 71.838 1.00 72.43 191 SER A C 1
ATOM 1392 O O . SER A 1 191 ? -7.547 -9.022 72.608 1.00 66.81 191 SER A O 1
ATOM 1395 N N . SER A 1 192 ? -7.685 -9.848 70.522 1.00 67.17 192 SER A N 1
ATOM 1396 C CA . SER A 1 192 ? -7.257 -8.597 69.908 1.00 69.00 192 SER A CA 1
ATOM 1397 C C . SER A 1 192 ? -8.366 -7.540 69.861 1.00 57.27 192 SER A C 1
ATOM 1398 O O . SER A 1 192 ? -9.565 -7.852 69.860 1.00 48.45 192 SER A O 1
ATOM 1401 N N . ASP A 1 193 ? -7.945 -6.284 69.825 1.00 62.55 193 ASP A N 1
ATOM 1402 C CA . ASP A 1 193 ? -8.873 -5.168 69.827 1.00 67.38 193 ASP A CA 1
ATOM 1403 C C . ASP A 1 193 ? -9.463 -4.926 68.435 1.00 55.52 193 ASP A C 1
ATOM 1404 O O . ASP A 1 193 ? -10.507 -4.279 68.283 1.00 51.49 193 ASP A O 1
ATOM 1409 N N . TYR A 1 194 ? -8.803 -5.475 67.423 1.00 50.68 194 TYR A N 1
ATOM 1410 C CA . TYR A 1 194 ? -9.257 -5.295 66.055 1.00 43.77 194 TYR A CA 1
ATOM 1411 C C . TYR A 1 194 ? -10.024 -6.502 65.539 1.00 48.14 194 TYR A C 1
ATOM 1412 O O . TYR A 1 194 ? -10.362 -6.559 64.360 1.00 41.32 194 TYR A O 1
ATOM 1421 N N . PHE A 1 195 ? -10.309 -7.445 66.436 1.00 47.03 195 PHE A N 1
ATOM 1422 C CA . PHE A 1 195 ? -10.985 -8.683 66.060 1.00 50.59 195 PHE A CA 1
ATOM 1423 C C . PHE A 1 195 ? -12.226 -8.433 65.203 1.00 49.81 195 PHE A C 1
ATOM 1424 O O . PHE A 1 195 ? -12.353 -8.974 64.107 1.00 43.52 195 PHE A O 1
ATOM 1432 N N . ASN A 1 196 ? -13.114 -7.574 65.678 1.00 48.09 196 ASN A N 1
ATOM 1433 C CA . ASN A 1 196 ? -14.400 -7.382 65.014 1.00 57.53 196 ASN A CA 1
ATOM 1434 C C . ASN A 1 196 ? -14.371 -6.528 63.748 1.00 48.80 196 ASN A C 1
ATOM 1435 O O . ASN A 1 196 ? -15.361 -6.458 63.011 1.00 44.97 196 ASN A O 1
ATOM 1440 N N . SER A 1 197 ? -13.244 -5.879 63.491 1.00 43.07 197 SER A N 1
ATOM 1441 C CA . SER A 1 197 ? -13.147 -5.036 62.310 1.00 47.49 197 SER A CA 1
ATOM 1442 C C . SER A 1 197 ? -12.320 -5.718 61.242 1.00 39.90 197 SER A C 1
ATOM 1443 O O . SER A 1 197 ? -12.238 -5.246 60.108 1.00 41.61 197 SER A O 1
ATOM 1446 N N . THR A 1 198 ? -11.688 -6.826 61.613 1.00 37.09 198 THR A N 1
ATOM 1447 C CA . THR A 1 198 ? -10.857 -7.571 60.674 1.00 43.18 198 THR A CA 1
ATOM 1448 C C . THR A 1 198 ? -11.709 -8.519 59.816 1.00 28.05 198 THR A C 1
ATOM 1449 O O . THR A 1 198 ? -12.607 -9.185 60.324 1.00 45.50 198 THR A O 1
ATOM 1453 N N . GLY A 1 199 ? -11.420 -8.560 58.513 1.00 29.83 199 GLY A N 1
ATOM 1454 C CA . GLY A 1 199 ? -12.127 -9.438 57.593 1.00 26.71 199 GLY A CA 1
ATOM 1455 C C . GLY A 1 199 ? -11.180 -10.410 56.910 1.00 31.72 199 GLY A C 1
ATOM 1456 O O . GLY A 1 199 ? -9.977 -10.428 57.194 1.00 27.99 199 GLY A O 1
ATOM 1457 N N . VAL A 1 200 ? -11.712 -11.219 55.994 1.00 31.51 200 VAL A N 1
ATOM 1458 C CA . VAL A 1 200 ? -10.895 -12.227 55.324 1.00 31.02 200 VAL A CA 1
ATOM 1459 C C . VAL A 1 200 ? -9.875 -11.539 54.439 1.00 28.74 200 VAL A C 1
ATOM 1460 O O . VAL A 1 200 ? -10.222 -10.649 53.658 1.00 27.84 200 VAL A O 1
ATOM 1464 N N . THR A 1 201 ? -8.612 -11.933 54.538 1.00 25.05 201 THR A N 1
ATOM 1465 C CA . THR A 1 201 ? -7.591 -11.150 53.854 1.00 26.87 201 THR A CA 1
ATOM 1466 C C . THR A 1 201 ? -6.789 -11.992 52.846 1.00 22.41 201 THR A C 1
ATOM 1467 O O . THR A 1 201 ? -6.505 -13.159 53.103 1.00 33.04 201 THR A O 1
ATOM 1471 N N . PHE A 1 202 ? -6.420 -11.392 51.707 1.00 27.11 202 PHE A N 1
ATOM 1472 C CA . PHE A 1 202 ? -5.662 -12.099 50.664 1.00 26.26 202 PHE A CA 1
ATOM 1473 C C . PHE A 1 202 ? -4.475 -11.283 50.210 1.00 26.25 202 PHE A C 1
ATOM 1474 O O . PHE A 1 202 ? -4.561 -10.056 50.151 1.00 25.89 202 PHE A O 1
ATOM 1482 N N . GLY A 1 203 ? -3.395 -11.965 49.837 1.00 29.08 203 GLY A N 1
ATOM 1483 C CA . GLY A 1 203 ? -2.281 -11.307 49.169 1.00 25.74 203 GLY A CA 1
ATOM 1484 C C . GLY A 1 203 ? -1.613 -10.348 50.147 1.00 30.01 203 GLY A C 1
ATOM 1485 O O . GLY A 1 203 ? -1.239 -10.764 51.245 1.00 32.80 203 GLY A O 1
ATOM 1486 N N . SER A 1 204 ? -1.480 -9.075 49.770 1.00 24.59 204 SER A N 1
ATOM 1487 C CA . SER A 1 204 ? -0.816 -8.107 50.637 1.00 30.24 204 SER A CA 1
ATOM 1488 C C . SER A 1 204 ? -1.855 -7.190 51.224 1.00 24.37 204 SER A C 1
ATOM 1489 O O . SER A 1 204 ? -2.087 -6.103 50.700 1.00 33.19 204 SER A O 1
ATOM 1492 N N . GLY A 1 205 ? -2.493 -7.638 52.299 1.00 26.89 205 GLY A N 1
ATOM 1493 C CA . GLY A 1 205 ? -3.477 -6.834 53.006 1.00 25.74 205 GLY A CA 1
ATOM 1494 C C . GLY A 1 205 ? -4.752 -6.494 52.252 1.00 28.49 205 GLY A C 1
ATOM 1495 O O . GLY A 1 205 ? -5.366 -5.459 52.521 1.00 29.45 205 GLY A O 1
ATOM 1496 N N . VAL A 1 206 ? -5.189 -7.333 51.317 1.00 28.81 206 VAL A N 1
ATOM 1497 C CA . VAL A 1 206 ? -6.496 -7.045 50.708 1.00 20.65 206 VAL A CA 1
ATOM 1498 C C . VAL A 1 206 ? -7.611 -7.669 51.537 1.00 23.61 206 VAL A C 1
ATOM 1499 O O . VAL A 1 206 ? -7.833 -8.897 51.504 1.00 22.64 206 VAL A O 1
ATOM 1503 N N . ASP A 1 207 ? -8.307 -6.811 52.282 1.00 28.28 207 ASP A N 1
ATOM 1504 C CA . ASP A 1 207 ? -9.294 -7.212 53.275 1.00 27.91 207 ASP A CA 1
ATOM 1505 C C . ASP A 1 207 ? -10.690 -7.043 52.670 1.00 32.68 207 ASP A C 1
ATOM 1506 O O . ASP A 1 207 ? -11.050 -5.952 52.212 1.00 29.70 207 ASP A O 1
ATOM 1511 N N . LEU A 1 208 ? -11.481 -8.114 52.681 1.00 27.02 208 LEU A N 1
ATOM 1512 C CA . LEU A 1 208 ? -12.775 -8.103 52.004 1.00 29.14 208 LEU A CA 1
ATOM 1513 C C . LEU A 1 208 ? -13.922 -7.751 52.937 1.00 26.36 208 LEU A C 1
ATOM 1514 O O . LEU A 1 208 ? -15.092 -7.775 52.530 1.00 37.89 208 LEU A O 1
ATOM 1519 N N . GLY A 1 209 ? -13.605 -7.408 54.186 1.00 26.21 209 GLY A N 1
ATOM 1520 C CA . GLY A 1 209 ? -14.637 -7.234 55.196 1.00 25.87 209 GLY A CA 1
ATOM 1521 C C . GLY A 1 209 ? -15.659 -6.149 54.877 1.00 37.10 209 GLY A C 1
ATOM 1522 O O . GLY A 1 209 ? -16.824 -6.237 55.292 1.00 30.38 209 GLY A O 1
ATOM 1523 N N . GLN A 1 210 ? -15.251 -5.124 54.133 1.00 33.05 210 GLN A N 1
ATOM 1524 C CA . GLN A 1 210 ? -16.239 -4.122 53.731 1.00 37.78 210 GLN A CA 1
ATOM 1525 C C . GLN A 1 210 ? -16.310 -4.028 52.202 1.00 34.48 210 GLN A C 1
ATOM 1526 O O . GLN A 1 210 ? -16.628 -2.978 51.651 1.00 35.62 210 GLN A O 1
ATOM 1532 N N . ARG A 1 211 ? -15.992 -5.121 51.519 1.00 31.50 211 ARG A N 1
ATOM 1533 C CA . ARG A 1 211 ? -15.984 -5.108 50.060 1.00 40.48 211 ARG A CA 1
ATOM 1534 C C . ARG A 1 211 ? -16.855 -6.217 49.482 1.00 36.86 211 ARG A C 1
ATOM 1535 O O . ARG A 1 211 ? -16.810 -7.356 49.953 1.00 34.49 211 ARG A O 1
ATOM 1543 N N . SER A 1 212 ? -17.619 -5.885 48.442 1.00 31.52 212 SER A N 1
ATOM 1544 C CA . SER A 1 212 ? -18.440 -6.873 47.729 1.00 30.19 212 SER A CA 1
ATOM 1545 C C . SER A 1 212 ? -17.756 -7.284 46.439 1.00 32.46 212 SER A C 1
ATOM 1546 O O . SER A 1 212 ? -16.770 -6.671 46.034 1.00 28.11 212 SER A O 1
ATOM 1549 N N . LYS A 1 213 ? -18.282 -8.300 45.761 1.00 34.25 213 LYS A N 1
ATOM 1550 C CA . LYS A 1 213 ? -17.747 -8.652 44.443 1.00 35.64 213 LYS A CA 1
ATOM 1551 C C . LYS A 1 213 ? -17.776 -7.463 43.470 1.00 32.99 213 LYS A C 1
ATOM 1552 O O . LYS A 1 213 ? -16.796 -7.220 42.750 1.00 27.62 213 LYS A O 1
ATOM 1558 N N . GLN A 1 214 ? -18.894 -6.737 43.438 1.00 36.91 214 GLN A N 1
ATOM 1559 C CA . GLN A 1 214 ? -19.040 -5.598 42.521 1.00 38.45 214 GLN A CA 1
ATOM 1560 C C . GLN A 1 214 ? -17.985 -4.530 42.780 1.00 31.60 214 GLN A C 1
ATOM 1561 O O . GLN A 1 214 ? -17.424 -3.971 41.826 1.00 29.58 214 GLN A O 1
ATOM 1567 N N . ASP A 1 215 ? -17.728 -4.227 44.056 1.00 28.70 215 ASP A N 1
ATOM 1568 C CA . ASP A 1 215 ? -16.627 -3.310 44.393 1.00 33.02 215 ASP A CA 1
ATOM 1569 C C . ASP A 1 215 ? -15.336 -3.695 43.670 1.00 24.61 215 ASP A C 1
ATOM 1570 O O . ASP A 1 215 ? -14.647 -2.823 43.111 1.00 24.48 215 ASP A O 1
ATOM 1575 N N . LEU A 1 216 ? -14.993 -4.986 43.700 1.00 29.01 216 LEU A N 1
ATOM 1576 C CA . LEU A 1 216 ? -13.692 -5.431 43.154 1.00 23.92 216 LEU A CA 1
ATOM 1577 C C . LEU A 1 216 ? -13.682 -5.300 41.634 1.00 23.96 216 LEU A C 1
ATOM 1578 O O . LEU A 1 216 ? -12.707 -4.843 41.055 1.00 23.12 216 LEU A O 1
ATOM 1583 N N . LEU A 1 217 ? -14.810 -5.625 40.997 1.00 25.07 217 LEU A N 1
ATOM 1584 C CA . LEU A 1 217 ? -14.983 -5.431 39.558 1.00 37.44 217 LEU A CA 1
ATOM 1585 C C . LEU A 1 217 ? -14.835 -3.957 39.203 1.00 35.43 217 LEU A C 1
ATOM 1586 O O . LEU A 1 217 ? -14.080 -3.603 38.297 1.00 32.77 217 LEU A O 1
ATOM 1591 N N . ASN A 1 218 ? -15.568 -3.097 39.909 1.00 37.53 218 ASN A N 1
ATOM 1592 C CA . ASN A 1 218 ? -15.410 -1.648 39.735 1.00 29.26 218 ASN A CA 1
ATOM 1593 C C . ASN A 1 218 ? -13.949 -1.178 39.821 1.00 29.00 218 ASN A C 1
ATOM 1594 O O . ASN A 1 218 ? -13.551 -0.263 39.104 1.00 35.37 218 ASN A O 1
ATOM 1599 N N . ASP A 1 219 ? -13.174 -1.799 40.707 1.00 26.23 219 ASP A N 1
ATOM 1600 C CA . ASP A 1 219 ? -11.763 -1.426 40.884 1.00 29.76 219 ASP A CA 1
ATOM 1601 C C . ASP A 1 219 ? -10.886 -2.082 39.827 1.00 27.12 219 ASP A C 1
ATOM 1602 O O . ASP A 1 219 ? -9.663 -1.892 39.806 1.00 35.98 219 ASP A O 1
ATOM 1607 N N . GLY A 1 220 ? -11.508 -2.881 38.963 1.00 28.47 220 GLY A N 1
ATOM 1608 C CA . GLY A 1 220 ? -10.810 -3.429 37.821 1.00 25.24 220 GLY A CA 1
ATOM 1609 C C . GLY A 1 220 ? -10.237 -4.810 38.054 1.00 30.70 220 GLY A C 1
ATOM 1610 O O . GLY A 1 220 ? -9.473 -5.314 37.231 1.00 34.85 220 GLY A O 1
ATOM 1611 N N . VAL A 1 221 ? -10.594 -5.428 39.175 1.00 30.14 221 VAL A N 1
ATOM 1612 C CA . VAL A 1 221 ? -10.237 -6.821 39.400 1.00 27.32 221 VAL A CA 1
ATOM 1613 C C . VAL A 1 221 ? -10.935 -7.708 38.361 1.00 32.31 221 VAL A C 1
ATOM 1614 O O . VAL A 1 221 ? -12.158 -7.617 38.185 1.00 38.73 221 VAL A O 1
ATOM 1618 N N . PRO A 1 222 ? -10.163 -8.578 37.686 1.00 38.06 222 PRO A N 1
ATOM 1619 C CA . PRO A 1 222 ? -10.716 -9.518 36.703 1.00 39.53 222 PRO A CA 1
ATOM 1620 C C . PRO A 1 222 ? -11.870 -10.318 37.280 1.00 31.35 222 PRO A C 1
ATOM 1621 O O . PRO A 1 222 ? -11.848 -10.674 38.459 1.00 36.03 222 PRO A O 1
ATOM 1625 N N . GLN A 1 223 ? -12.876 -10.590 36.458 1.00 39.23 223 GLN A N 1
ATOM 1626 C CA . GLN A 1 223 ? -13.988 -11.418 36.880 1.00 35.74 223 GLN A CA 1
ATOM 1627 C C . GLN A 1 223 ? -13.558 -12.811 37.365 1.00 42.11 223 GLN A C 1
ATOM 1628 O O . GLN A 1 223 ? -14.106 -13.314 38.359 1.00 41.99 223 GLN A O 1
ATOM 1634 N N . TYR A 1 224 ? -12.597 -13.442 36.678 1.00 40.17 224 TYR A N 1
ATOM 1635 C CA . TYR A 1 224 ? -12.159 -14.782 37.103 1.00 47.19 224 TYR A CA 1
ATOM 1636 C C . TYR A 1 224 ? -11.658 -14.787 38.549 1.00 44.73 224 TYR A C 1
ATOM 1637 O O . TYR A 1 224 ? -11.863 -15.762 39.280 1.00 51.01 224 TYR A O 1
ATOM 1646 N N . ILE A 1 225 ? -11.035 -13.686 38.968 1.00 35.57 225 ILE A N 1
ATOM 1647 C CA . ILE A 1 225 ? -10.558 -13.569 40.349 1.00 34.24 225 ILE A CA 1
ATOM 1648 C C . ILE A 1 225 ? -11.695 -13.249 41.308 1.00 34.59 225 ILE A C 1
ATOM 1649 O O . ILE A 1 225 ? -11.807 -13.850 42.386 1.00 36.71 225 ILE A O 1
ATOM 1654 N N . ALA A 1 226 ? -12.551 -12.311 40.911 1.00 33.20 226 ALA A N 1
ATOM 1655 C CA . ALA A 1 226 ? -13.623 -11.871 41.784 1.00 34.11 226 ALA A CA 1
ATOM 1656 C C . ALA A 1 226 ? -14.613 -13.000 42.098 1.00 28.87 226 ALA A C 1
ATOM 1657 O O . ALA A 1 226 ? -15.072 -13.143 43.246 1.00 26.05 226 ALA A O 1
ATOM 1659 N N . ASP A 1 227 ? -14.945 -13.795 41.080 1.00 30.73 227 ASP A N 1
ATOM 1660 C CA . ASP A 1 227 ? -15.779 -14.981 41.264 1.00 39.62 227 ASP A CA 1
ATOM 1661 C C . ASP A 1 227 ? -15.196 -15.954 42.298 1.00 37.30 227 ASP A C 1
ATOM 1662 O O . ASP A 1 227 ? -15.920 -16.538 43.098 1.00 36.78 227 ASP A O 1
ATOM 1667 N N . ARG A 1 228 ? -13.881 -16.122 42.273 1.00 37.21 228 ARG A N 1
ATOM 1668 C CA . ARG A 1 228 ? -13.236 -17.073 43.160 1.00 36.15 228 ARG A CA 1
ATOM 1669 C C . ARG A 1 228 ? -13.503 -16.722 44.618 1.00 36.41 228 ARG A C 1
ATOM 1670 O O . ARG A 1 228 ? -13.571 -17.600 45.467 1.00 34.37 228 ARG A O 1
ATOM 1678 N N . LEU A 1 229 ? -13.705 -15.439 44.899 1.00 37.49 229 LEU A N 1
ATOM 1679 C CA . LEU A 1 229 ? -13.804 -14.971 46.287 1.00 33.91 229 LEU A CA 1
ATOM 1680 C C . LEU A 1 229 ? -15.225 -14.982 46.850 1.00 28.89 229 LEU A C 1
ATOM 1681 O O . LEU A 1 229 ? -15.463 -14.477 47.957 1.00 38.75 229 LEU A O 1
ATOM 1686 N N . ASP A 1 230 ? -16.176 -15.546 46.107 1.00 40.57 230 ASP A N 1
ATOM 1687 C CA . ASP A 1 230 ? -17.536 -15.706 46.635 1.00 36.38 230 ASP A CA 1
ATOM 1688 C C . ASP A 1 230 ? -17.535 -16.466 47.960 1.00 44.18 230 ASP A C 1
ATOM 1689 O O . ASP A 1 230 ? -16.899 -17.520 48.081 1.00 44.90 230 ASP A O 1
ATOM 1694 N N . GLY A 1 231 ? -18.238 -15.928 48.951 1.00 48.78 231 GLY A N 1
ATOM 1695 C CA . GLY A 1 231 ? -18.239 -16.536 50.266 1.00 49.73 231 GLY A CA 1
ATOM 1696 C C . GLY A 1 231 ? -17.290 -15.863 51.243 1.00 48.41 231 GLY A C 1
ATOM 1697 O O . GLY A 1 231 ? -17.438 -16.021 52.456 1.00 49.27 231 GLY A O 1
ATOM 1698 N N . TYR A 1 232 ? -16.309 -15.119 50.731 1.00 40.52 232 TYR A N 1
ATOM 1699 C CA . TYR A 1 232 ? -15.368 -14.432 51.616 1.00 33.68 232 TYR A CA 1
ATOM 1700 C C . TYR A 1 232 ? -15.695 -12.944 51.774 1.00 30.51 232 TYR A C 1
ATOM 1701 O O . TYR A 1 232 ? -15.190 -12.277 52.690 1.00 30.58 232 TYR A O 1
ATOM 1710 N N . TYR A 1 233 ? -16.570 -12.438 50.910 1.00 33.38 233 TYR A N 1
ATOM 1711 C CA . TYR A 1 233 ? -16.953 -11.020 50.955 1.00 33.72 233 TYR A CA 1
ATOM 1712 C C . TYR A 1 233 ? -17.795 -10.621 52.169 1.00 38.84 233 TYR A C 1
ATOM 1713 O O . TYR A 1 233 ? -18.691 -11.367 52.609 1.00 43.46 233 TYR A O 1
ATOM 1722 N N . MET A 1 234 ? -17.517 -9.419 52.680 1.00 34.50 234 MET A N 1
ATOM 1723 C CA . MET A 1 234 ? -18.314 -8.790 53.743 1.00 36.81 234 MET A CA 1
ATOM 1724 C C . MET A 1 234 ? -18.294 -9.538 55.074 1.00 40.96 234 MET A C 1
ATOM 1725 O O . MET A 1 234 ? -19.041 -9.194 55.986 1.00 42.80 234 MET A O 1
ATOM 1730 N N . LEU A 1 235 ? -17.446 -10.555 55.194 1.00 34.53 235 LEU A N 1
ATOM 1731 C CA . LEU A 1 235 ? -17.326 -11.274 56.464 1.00 37.77 235 LEU A CA 1
ATOM 1732 C C . LEU A 1 235 ? -16.342 -10.523 57.370 1.00 37.08 235 LEU A C 1
ATOM 1733 O O . LEU A 1 235 ? -15.232 -10.188 56.944 1.00 34.62 235 LEU A O 1
ATOM 1738 N N . ARG A 1 236 ? -16.747 -10.255 58.609 1.00 36.93 236 ARG A N 1
ATOM 1739 C CA . ARG A 1 236 ? -15.863 -9.613 59.581 1.00 36.36 236 ARG A CA 1
ATOM 1740 C C . ARG A 1 236 ? -15.944 -10.297 60.941 1.00 43.94 236 ARG A C 1
ATOM 1741 O O . ARG A 1 236 ? -16.881 -11.063 61.199 1.00 44.18 236 ARG A O 1
ATOM 1749 N N . GLY A 1 237 ? -14.963 -10.009 61.799 1.00 38.78 237 GLY A N 1
ATOM 1750 C CA . GLY A 1 237 ? -14.914 -10.561 63.146 1.00 37.68 237 GLY A CA 1
ATOM 1751 C C . GLY A 1 237 ? -15.044 -12.074 63.178 1.00 46.06 237 GLY A C 1
ATOM 1752 O O . GLY A 1 237 ? -14.414 -12.775 62.382 1.00 39.99 237 GLY A O 1
ATOM 1753 N N . LYS A 1 238 ? -15.879 -12.555 64.095 1.00 49.39 238 LYS A N 1
ATOM 1754 C CA . LYS A 1 238 ? -16.185 -13.968 64.276 1.00 53.40 238 LYS A CA 1
ATOM 1755 C C . LYS A 1 238 ? -16.398 -14.741 62.965 1.00 47.70 238 LYS A C 1
ATOM 1756 O O . LYS A 1 238 ? -15.828 -15.817 62.770 1.00 42.71 238 LYS A O 1
ATOM 1762 N N . GLU A 1 239 ? -17.196 -14.187 62.056 1.00 48.73 239 GLU A N 1
ATOM 1763 C CA . GLU A 1 239 ? -17.504 -14.899 60.816 1.00 49.07 239 GLU A CA 1
ATOM 1764 C C . GLU A 1 239 ? -16.313 -15.017 59.880 1.00 42.43 239 GLU A C 1
ATOM 1765 O O . GLU A 1 239 ? -16.201 -15.986 59.131 1.00 42.99 239 GLU A O 1
ATOM 1771 N N . ALA A 1 240 ? -15.435 -14.022 59.898 1.00 38.51 240 ALA A N 1
ATOM 1772 C CA . ALA A 1 240 ? -14.259 -14.074 59.037 1.00 32.91 240 ALA A CA 1
ATOM 1773 C C . ALA A 1 240 ? -13.251 -15.069 59.620 1.00 32.64 240 ALA A C 1
ATOM 1774 O O . ALA A 1 240 ? -12.650 -15.865 58.902 1.00 35.40 240 ALA A O 1
ATOM 1776 N N . TYR A 1 241 ? -13.082 -15.004 60.935 1.00 39.78 241 TYR A N 1
ATOM 1777 C CA . TYR A 1 241 ? -12.220 -15.913 61.677 1.00 37.64 241 TYR A CA 1
ATOM 1778 C C . TYR A 1 241 ? -12.635 -17.382 61.463 1.00 43.20 241 TYR A C 1
ATOM 1779 O O . TYR A 1 241 ? -11.806 -18.225 61.083 1.00 35.70 241 TYR A O 1
ATOM 1788 N N . ASP A 1 242 ? -13.911 -17.680 61.710 1.00 40.56 242 ASP A N 1
ATOM 1789 C CA . ASP A 1 242 ? -14.415 -19.050 61.580 1.00 44.23 242 ASP A CA 1
ATOM 1790 C C . ASP A 1 242 ? -14.285 -19.519 60.137 1.00 45.22 242 ASP A C 1
ATOM 1791 O O . ASP A 1 242 ? -13.856 -20.641 59.877 1.00 47.69 242 ASP A O 1
ATOM 1796 N N . LYS A 1 243 ? -14.628 -18.640 59.198 1.00 42.65 243 LYS A N 1
ATOM 1797 C CA . LYS A 1 243 ? -14.591 -18.990 57.780 1.00 35.90 243 LYS A CA 1
ATOM 1798 C C . LYS A 1 243 ? -13.192 -19.405 57.324 1.00 41.86 243 LYS A C 1
ATOM 1799 O O . LYS A 1 243 ? -13.031 -20.369 56.573 1.00 40.84 243 LYS A O 1
ATOM 1805 N N . VAL A 1 244 ? -12.179 -18.672 57.772 1.00 36.92 244 VAL A N 1
ATOM 1806 C CA . VAL A 1 244 ? -10.801 -19.002 57.418 1.00 32.17 244 VAL A CA 1
ATOM 1807 C C . VAL A 1 244 ? -10.379 -20.356 58.009 1.00 33.36 244 VAL A C 1
ATOM 1808 O O . VAL A 1 244 ? -9.691 -21.147 57.359 1.00 36.50 244 VAL A O 1
ATOM 1812 N N . ARG A 1 245 ? -10.828 -20.633 59.225 1.00 37.04 245 ARG A N 1
ATOM 1813 C CA . ARG A 1 245 ? -10.466 -21.872 59.911 1.00 44.22 245 ARG A CA 1
ATOM 1814 C C . ARG A 1 245 ? -11.132 -23.147 59.372 1.00 43.78 245 ARG A C 1
ATOM 1815 O O . ARG A 1 245 ? -10.568 -24.235 59.510 1.00 48.84 245 ARG A O 1
ATOM 1823 N N . THR A 1 246 ? -12.297 -23.007 58.736 1.00 42.06 246 THR A N 1
ATOM 1824 C CA . THR A 1 246 ? -13.078 -24.160 58.267 1.00 48.05 246 THR A CA 1
ATOM 1825 C C . THR A 1 246 ? -12.968 -24.343 56.766 1.00 50.91 246 THR A C 1
ATOM 1826 O O . THR A 1 246 ? -12.947 -25.470 56.267 1.00 50.80 246 THR A O 1
ATOM 1830 N N . ALA A 1 247 ? -12.920 -23.228 56.048 1.00 41.74 247 ALA A N 1
ATOM 1831 C CA . ALA A 1 247 ? -12.866 -23.271 54.591 1.00 44.05 247 ALA A CA 1
ATOM 1832 C C . ALA A 1 247 ? -11.964 -22.187 53.991 1.00 46.27 247 ALA A C 1
ATOM 1833 O O . ALA A 1 247 ? -12.454 -21.208 53.412 1.00 39.08 247 ALA A O 1
ATOM 1835 N N . PRO A 1 248 ? -10.639 -22.358 54.110 1.00 42.30 248 PRO A N 1
ATOM 1836 C CA . PRO A 1 248 ? -9.746 -21.352 53.524 1.00 32.77 248 PRO A CA 1
ATOM 1837 C C . PRO A 1 248 ? -9.705 -21.435 52.000 1.00 44.59 248 PRO A C 1
ATOM 1838 O O . PRO A 1 248 ? -10.230 -22.391 51.430 1.00 48.52 248 PRO A O 1
ATOM 1842 N N . LEU A 1 249 ? -9.073 -20.454 51.358 1.00 36.68 249 LEU A N 1
ATOM 1843 C CA . LEU A 1 249 ? -8.915 -20.456 49.915 1.00 34.18 249 LEU A CA 1
ATOM 1844 C C . LEU A 1 249 ? -7.531 -19.941 49.561 1.00 39.92 249 LEU A C 1
ATOM 1845 O O . LEU A 1 249 ? -7.098 -18.903 50.063 1.00 36.42 249 LEU A O 1
ATOM 1850 N N . THR A 1 250 ? -6.817 -20.657 48.699 1.00 31.56 250 THR A N 1
ATOM 1851 C CA . THR A 1 250 ? -5.508 -20.173 48.279 1.00 26.57 250 THR A CA 1
ATOM 1852 C C . THR A 1 250 ? -5.551 -19.744 46.818 1.00 40.03 250 THR A C 1
ATOM 1853 O O . THR A 1 250 ? -5.822 -20.561 45.933 1.00 41.85 250 THR A O 1
ATOM 1857 N N . LEU A 1 251 ? -5.300 -18.461 46.568 1.00 37.18 251 LEU A N 1
ATOM 1858 C CA . LEU A 1 251 ? -5.054 -17.977 45.210 1.00 34.07 251 LEU A CA 1
ATOM 1859 C C . LEU A 1 251 ? -3.659 -18.395 44.754 1.00 30.65 251 LEU A C 1
ATOM 1860 O O . LEU A 1 251 ? -2.784 -18.676 45.578 1.00 34.22 251 LEU A O 1
ATOM 1865 N N . SER A 1 252 ? -3.443 -18.438 43.441 1.00 29.73 252 SER A N 1
ATOM 1866 C CA . SER A 1 252 ? -2.097 -18.569 42.903 1.00 25.15 252 SER A CA 1
ATOM 1867 C C . SER A 1 252 ? -1.334 -17.278 43.106 1.00 31.49 252 SER A C 1
ATOM 1868 O O . SER A 1 252 ? -1.943 -16.217 43.198 1.00 29.43 252 SER A O 1
ATOM 1871 N N . ASP A 1 253 ? -0.005 -17.352 43.177 1.00 21.41 253 ASP A N 1
ATOM 1872 C CA . ASP A 1 253 ? 0.795 -16.149 43.371 1.00 28.00 253 ASP A CA 1
ATOM 1873 C C . ASP A 1 253 ? 0.482 -15.068 42.324 1.00 35.97 253 ASP A C 1
ATOM 1874 O O . ASP A 1 253 ? 0.440 -13.868 42.641 1.00 36.07 253 ASP A O 1
ATOM 1879 N N . ASN A 1 254 ? 0.256 -15.492 41.082 1.00 38.19 254 ASN A N 1
ATOM 1880 C CA . ASN A 1 254 ? -0.033 -14.557 39.995 1.00 35.41 254 ASN A CA 1
ATOM 1881 C C . ASN A 1 254 ? -1.307 -13.754 40.244 1.00 34.24 254 ASN A C 1
ATOM 1882 O O . ASN A 1 254 ? -1.318 -12.528 40.125 1.00 33.02 254 ASN A O 1
ATOM 1887 N N . GLU A 1 255 ? -2.377 -14.454 40.595 1.00 26.51 255 GLU A N 1
ATOM 1888 C CA . GLU A 1 255 ? -3.638 -13.795 40.904 1.00 36.27 255 GLU A CA 1
ATOM 1889 C C . GLU A 1 255 ? -3.572 -12.959 42.185 1.00 32.40 255 GLU A C 1
ATOM 1890 O O . GLU A 1 255 ? -4.181 -11.909 42.265 1.00 23.12 255 GLU A O 1
ATOM 1896 N N . ALA A 1 256 ? -2.847 -13.435 43.190 1.00 25.95 256 ALA A N 1
ATOM 1897 C CA . ALA A 1 256 ? -2.781 -12.723 44.469 1.00 24.77 256 ALA A CA 1
ATOM 1898 C C . ALA A 1 256 ? -1.985 -11.428 44.328 1.00 25.77 256 ALA A C 1
ATOM 1899 O O . ALA A 1 256 ? -2.330 -10.395 44.917 1.00 27.28 256 ALA A O 1
ATOM 1901 N N . HIS A 1 257 ? -0.906 -11.478 43.550 1.00 29.64 257 HIS A N 1
ATOM 1902 C CA . HIS A 1 257 ? -0.144 -10.264 43.261 1.00 35.84 257 HIS A CA 1
ATOM 1903 C C . HIS A 1 257 ? -0.967 -9.277 42.446 1.00 29.70 257 HIS A C 1
ATOM 1904 O O . HIS A 1 257 ? -0.992 -8.078 42.741 1.00 37.33 257 HIS A O 1
ATOM 1911 N N . LEU A 1 258 ? -1.656 -9.790 41.432 1.00 29.44 258 LEU A N 1
ATOM 1912 C CA . LEU A 1 258 ? -2.521 -8.959 40.610 1.00 25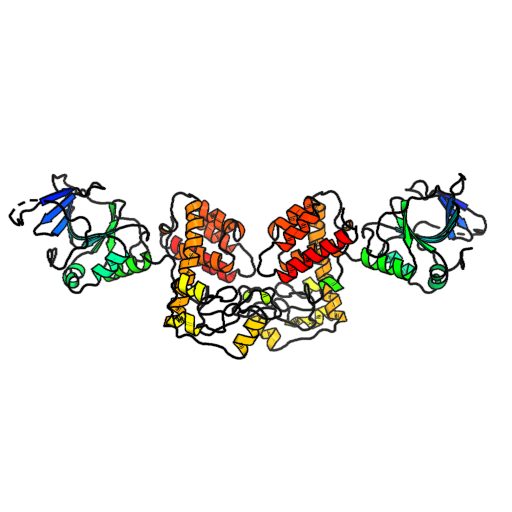.75 258 LEU A CA 1
ATOM 1913 C C . LEU A 1 258 ? -3.572 -8.273 41.487 1.00 31.40 258 LEU A C 1
ATOM 1914 O O . LEU A 1 258 ? -3.865 -7.073 41.333 1.00 24.59 258 LEU A O 1
ATOM 1919 N N . LEU A 1 259 ? -4.161 -9.032 42.405 1.00 34.94 259 LEU A N 1
ATOM 1920 C CA . LEU A 1 259 ? -5.212 -8.458 43.238 1.00 27.44 259 LEU A CA 1
ATOM 1921 C C . LEU A 1 259 ? -4.596 -7.473 44.216 1.00 29.46 259 LEU A C 1
ATOM 1922 O O . LEU A 1 259 ? -5.117 -6.390 44.423 1.00 18.95 259 LEU A O 1
ATOM 1927 N N . SER A 1 260 ? -3.446 -7.826 44.781 1.00 17.87 260 SER A N 1
ATOM 1928 C CA . SER A 1 260 ? -2.785 -6.935 45.717 1.00 28.92 260 SER A CA 1
ATOM 1929 C C . SER A 1 260 ? -2.374 -5.617 45.076 1.00 25.81 260 SER A C 1
ATOM 1930 O O . SER A 1 260 ? -2.559 -4.562 45.670 1.00 30.13 260 SER A O 1
ATOM 1933 N N . ASN A 1 261 ? -1.787 -5.674 43.882 1.00 25.74 261 ASN A N 1
ATOM 1934 C CA . ASN A 1 261 ? -1.279 -4.459 43.248 1.00 26.50 261 ASN A CA 1
ATOM 1935 C C . ASN A 1 261 ? -2.363 -3.461 42.868 1.00 25.22 261 ASN A C 1
ATOM 1936 O O . ASN A 1 261 ? -2.146 -2.240 42.886 1.00 27.32 261 ASN A O 1
ATOM 1941 N N . ILE A 1 262 ? -3.527 -3.984 42.517 1.00 23.62 262 ILE A N 1
ATOM 1942 C CA . ILE A 1 262 ? -4.673 -3.124 42.236 1.00 23.99 262 ILE A CA 1
ATOM 1943 C C . ILE A 1 262 ? -4.993 -2.276 43.465 1.00 22.24 262 ILE A C 1
ATOM 1944 O O . ILE A 1 262 ? -5.196 -1.043 43.376 1.00 27.03 262 ILE A O 1
ATOM 1949 N N . TYR A 1 263 ? -5.013 -2.911 44.631 1.00 19.95 263 TYR A N 1
ATOM 1950 C CA . TYR A 1 263 ? -5.324 -2.141 45.846 1.00 22.19 263 TYR A CA 1
ATOM 1951 C C . TYR A 1 263 ? -4.162 -1.295 46.369 1.00 21.43 263 TYR A C 1
ATOM 1952 O O . TYR A 1 263 ? -4.362 -0.193 46.871 1.00 23.40 263 TYR A O 1
ATOM 1961 N N . ILE A 1 264 ? -2.947 -1.789 46.218 1.00 24.27 264 ILE A N 1
ATOM 1962 C CA . ILE A 1 264 ? -1.786 -0.974 46.556 1.00 27.62 264 ILE A CA 1
ATOM 1963 C C . ILE A 1 264 ? -1.819 0.327 45.727 1.00 28.88 264 ILE A C 1
ATOM 1964 O O . ILE A 1 264 ? -1.774 1.432 46.287 1.00 26.71 264 ILE A O 1
ATOM 1969 N N . ASP A 1 265 ? -1.949 0.197 44.407 1.00 23.42 265 ASP A N 1
ATOM 1970 C CA . ASP A 1 265 ? -1.970 1.360 43.527 1.00 33.31 265 ASP A CA 1
ATOM 1971 C C . ASP A 1 265 ? -3.148 2.276 43.824 1.00 31.85 265 ASP A C 1
ATOM 1972 O O . ASP A 1 265 ? -2.997 3.502 43.877 1.00 26.80 265 ASP A O 1
ATOM 1977 N N . LYS A 1 266 ? -4.313 1.679 44.048 1.00 29.78 266 LYS A N 1
ATOM 1978 C CA . LYS A 1 266 ? -5.495 2.468 44.420 1.00 36.57 266 LYS A CA 1
ATOM 1979 C C . LYS A 1 266 ? -5.257 3.277 45.694 1.00 34.80 266 LYS A C 1
ATOM 1980 O O . LYS A 1 266 ? -5.599 4.474 45.771 1.00 22.21 266 LYS A O 1
ATOM 1986 N N . PHE A 1 267 ? -4.675 2.628 46.699 1.00 19.09 267 PHE A N 1
ATOM 1987 C CA . PHE A 1 267 ? -4.394 3.338 47.946 1.00 24.52 267 PHE A CA 1
ATOM 1988 C C . PHE A 1 267 ? -3.365 4.452 47.678 1.00 29.86 267 PHE A C 1
ATOM 1989 O O . PHE A 1 267 ? -3.540 5.581 48.129 1.00 29.30 267 PHE A O 1
ATOM 1997 N N . SER A 1 268 ? -2.299 4.110 46.947 1.00 29.79 268 SER A N 1
ATOM 1998 C CA . SER A 1 268 ? -1.209 5.038 46.634 1.00 24.45 268 SER A CA 1
ATOM 1999 C C . SER A 1 268 ? -1.710 6.377 46.078 1.00 26.87 268 SER A C 1
ATOM 2000 O O . SER A 1 268 ? -1.258 7.440 46.510 1.00 28.68 268 SER A O 1
ATOM 2003 N N . HIS A 1 269 ? -2.656 6.321 45.140 1.00 25.65 269 HIS A N 1
ATOM 2004 C CA . HIS A 1 269 ? -3.294 7.540 44.613 1.00 31.43 269 HIS A CA 1
ATOM 2005 C C . HIS A 1 269 ? -3.978 8.410 45.664 1.00 32.61 269 HIS A C 1
ATOM 2006 O O . HIS A 1 269 ? -4.062 9.621 45.478 1.00 35.10 269 HIS A O 1
ATOM 2013 N N . LYS A 1 270 ? -4.452 7.823 46.766 1.00 28.23 270 LYS A N 1
ATOM 2014 C CA . LYS A 1 270 ? -4.991 8.647 47.854 1.00 39.12 270 LYS A CA 1
ATOM 2015 C C . LYS A 1 270 ? -3.874 9.405 48.571 1.00 32.04 270 LYS A C 1
ATOM 2016 O O . LYS A 1 270 ? -4.018 10.567 48.940 1.00 35.00 270 LYS A O 1
ATOM 2022 N N . ILE A 1 271 ? -2.750 8.739 48.783 1.00 23.56 271 ILE A N 1
ATOM 2023 C CA . ILE A 1 271 ? -1.630 9.392 49.437 1.00 24.45 271 ILE A CA 1
ATOM 2024 C C . ILE A 1 271 ? -1.102 10.475 48.496 1.00 28.89 271 ILE A C 1
ATOM 2025 O O . ILE A 1 271 ? -0.775 11.594 48.918 1.00 33.28 271 ILE A O 1
ATOM 2030 N N . GLU A 1 272 ? -1.043 10.132 47.211 1.00 25.61 272 GLU A N 1
ATOM 2031 C CA . GLU A 1 272 ? -0.590 11.047 46.171 1.00 34.89 272 GLU A CA 1
ATOM 2032 C C . GLU A 1 272 ? -1.376 12.368 46.180 1.00 34.85 272 GLU A C 1
ATOM 2033 O O . GLU A 1 272 ? -0.788 13.478 46.160 1.00 25.69 272 GLU A O 1
ATOM 2039 N N . GLY A 1 273 ? -2.702 12.256 46.197 1.00 33.59 273 GLY A N 1
ATOM 2040 C CA . GLY A 1 273 ? -3.555 13.437 46.210 1.00 32.46 273 GLY A CA 1
ATOM 2041 C C . GLY A 1 273 ? -3.351 14.285 47.459 1.00 36.99 273 GLY A C 1
ATOM 2042 O O . GLY A 1 273 ? -3.298 15.517 47.386 1.00 33.18 273 GLY A O 1
ATOM 2043 N N . LEU A 1 274 ? -3.231 13.620 48.610 1.00 37.04 274 LEU A N 1
ATOM 2044 C CA . LEU A 1 274 ? -2.913 14.300 49.862 1.00 36.71 274 LEU A CA 1
ATOM 2045 C C . LEU A 1 274 ? -1.610 15.102 49.751 1.00 32.67 274 LEU A C 1
ATOM 2046 O O . LEU A 1 274 ? -1.547 16.275 50.126 1.00 33.68 274 LEU A O 1
ATOM 2051 N N . PHE A 1 275 ? -0.576 14.453 49.234 1.00 34.53 275 PHE A N 1
ATOM 2052 C CA . PHE A 1 275 ? 0.700 15.103 49.007 1.00 33.04 275 PHE A CA 1
ATOM 2053 C C . PHE A 1 275 ? 0.538 16.263 48.025 1.00 30.66 275 PHE A C 1
ATOM 2054 O O . PHE A 1 275 ? 1.039 17.381 48.255 1.00 31.75 275 PHE A O 1
ATOM 2062 N N . ASN A 1 276 ? -0.155 16.015 46.918 1.00 27.81 276 ASN A N 1
ATOM 2063 C CA . ASN A 1 276 ? -0.242 17.049 45.895 1.00 29.56 276 ASN A CA 1
ATOM 2064 C C . ASN A 1 276 ? -1.021 18.275 46.368 1.00 39.98 276 ASN A C 1
ATOM 2065 O O . ASN A 1 276 ? -0.628 19.423 46.116 1.00 35.02 276 ASN A O 1
ATOM 2070 N N . ASP A 1 277 ? -2.106 18.021 47.083 1.00 35.67 277 ASP A N 1
ATOM 2071 C CA . ASP A 1 277 ? -2.931 19.088 47.636 1.00 39.70 277 ASP A CA 1
ATOM 2072 C C . ASP A 1 277 ? -2.163 19.968 48.614 1.00 41.70 277 ASP A C 1
ATOM 2073 O O . ASP A 1 277 ? -2.535 21.112 48.839 1.00 44.77 277 ASP A O 1
ATOM 2078 N N . ALA A 1 278 ? -1.088 19.430 49.187 1.00 32.17 278 ALA A N 1
ATOM 2079 C CA . ALA A 1 278 ? -0.304 20.168 50.174 1.00 39.01 278 ALA A CA 1
ATOM 2080 C C . ALA A 1 278 ? 0.499 21.317 49.539 1.00 47.20 278 ALA A C 1
ATOM 2081 O O . ALA A 1 278 ? 0.953 22.225 50.249 1.00 44.31 278 ALA A O 1
ATOM 2083 N N . ASN A 1 279 ? 0.673 21.258 48.213 1.00 45.24 279 ASN A N 1
ATOM 2084 C CA . ASN A 1 279 ? 1.332 22.313 47.430 1.00 46.25 279 ASN A CA 1
ATOM 2085 C C . ASN A 1 279 ? 2.719 22.681 47.933 1.00 45.61 279 ASN A C 1
ATOM 2086 O O . ASN A 1 279 ? 3.024 23.854 48.119 1.00 42.43 279 ASN A O 1
ATOM 2091 N N . ILE A 1 280 ? 3.571 21.686 48.136 1.00 39.16 280 ILE A N 1
ATOM 2092 C CA . ILE A 1 280 ? 4.830 21.958 48.807 1.00 37.62 280 ILE A CA 1
ATOM 2093 C C . ILE A 1 280 ? 5.957 22.289 47.836 1.00 40.32 280 ILE A C 1
ATOM 2094 O O . ILE A 1 280 ? 7.116 22.446 48.229 1.00 45.60 280 ILE A O 1
ATOM 2099 N N . GLY A 1 281 ? 5.616 22.407 46.559 1.00 37.93 281 GLY A N 1
ATOM 2100 C CA . GLY A 1 281 ? 6.601 22.805 45.574 1.00 46.17 281 GLY A CA 1
ATOM 2101 C C . GLY A 1 281 ? 7.035 21.669 44.670 1.00 53.35 281 GLY A C 1
ATOM 2102 O O . GLY A 1 281 ? 7.885 21.858 43.800 1.00 50.64 281 GLY A O 1
ATOM 2103 N N . LEU A 1 282 ? 6.471 20.484 44.888 1.00 41.27 282 LEU A N 1
ATOM 2104 C CA . LEU A 1 282 ? 6.631 19.379 43.948 1.00 44.62 282 LEU A CA 1
ATOM 2105 C C . LEU A 1 282 ? 5.452 18.423 44.087 1.00 36.28 282 LEU A C 1
ATOM 2106 O O . LEU A 1 282 ? 4.634 18.564 44.999 1.00 37.72 282 LEU A O 1
ATOM 2111 N N . ARG A 1 283 ? 5.357 17.459 43.176 1.00 35.48 283 ARG A N 1
ATOM 2112 C CA . ARG A 1 283 ? 4.272 16.482 43.222 1.00 31.35 283 ARG A CA 1
ATOM 2113 C C . ARG A 1 283 ? 4.780 15.123 43.649 1.00 26.87 283 ARG A C 1
ATOM 2114 O O . ARG A 1 283 ? 6.002 14.860 43.576 1.00 29.16 283 ARG A O 1
ATOM 2122 N N . PHE A 1 284 ? 3.851 14.265 44.076 1.00 25.60 284 PHE A N 1
ATOM 2123 C CA . PHE A 1 284 ? 4.191 12.938 44.581 1.00 23.18 284 PHE A CA 1
ATOM 2124 C C . PHE A 1 284 ? 5.067 12.172 43.576 1.00 27.72 284 PHE A C 1
ATOM 2125 O O . PHE A 1 284 ? 6.044 11.503 43.957 1.00 28.22 284 PHE A O 1
ATOM 2133 N N . SER A 1 285 ? 4.735 12.303 42.292 1.00 22.93 285 SER A N 1
ATOM 2134 C CA . SER A 1 285 ? 5.493 11.658 41.239 1.00 26.91 285 SER A CA 1
ATOM 2135 C C . SER A 1 285 ? 6.907 12.216 41.090 1.00 30.50 285 SER A C 1
ATOM 2136 O O . SER A 1 285 ? 7.701 11.645 40.343 1.00 28.95 285 SER A O 1
ATOM 2139 N N . ASP A 1 286 ? 7.234 13.326 41.753 1.00 25.80 286 ASP A N 1
ATOM 2140 C CA . ASP A 1 286 ? 8.617 13.816 41.647 1.00 31.54 286 ASP A CA 1
ATOM 2141 C C . ASP A 1 286 ? 9.508 13.242 42.736 1.00 29.84 286 ASP A C 1
ATOM 2142 O O . ASP A 1 286 ? 10.717 13.395 42.686 1.00 29.15 286 ASP A O 1
ATOM 2147 N N . LEU A 1 287 ? 8.904 12.588 43.719 1.00 22.95 287 LEU A N 1
ATOM 2148 C CA . LEU A 1 287 ? 9.669 11.908 44.773 1.00 27.25 287 LEU A CA 1
ATOM 2149 C C . LEU A 1 287 ? 10.242 10.607 44.234 1.00 31.60 287 LEU A C 1
ATOM 2150 O O . LEU A 1 287 ? 9.642 9.961 43.371 1.00 27.25 287 LEU A O 1
ATOM 2155 N N . PRO A 1 288 ? 11.406 10.202 44.750 1.00 26.53 288 PRO A N 1
ATOM 2156 C CA . PRO A 1 288 ? 11.969 8.910 44.347 1.00 24.59 288 PRO A CA 1
ATOM 2157 C C . PRO A 1 288 ? 11.039 7.752 44.746 1.00 21.34 288 PRO A C 1
ATOM 2158 O O . PRO A 1 288 ? 10.261 7.876 45.698 1.00 18.64 288 PRO A O 1
ATOM 2162 N N . LEU A 1 289 ? 11.143 6.638 44.025 1.00 24.27 289 LEU A N 1
ATOM 2163 C CA . LEU A 1 289 ? 10.292 5.466 44.233 1.00 30.26 289 LEU A CA 1
ATOM 2164 C C . LEU A 1 289 ? 10.235 4.954 45.681 1.00 29.05 289 LEU A C 1
ATOM 2165 O O . LEU A 1 289 ? 9.160 4.706 46.239 1.00 22.71 289 LEU A O 1
ATOM 2170 N N . ARG A 1 290 ? 11.394 4.791 46.296 1.00 20.95 290 ARG A N 1
ATOM 2171 C CA . ARG A 1 290 ? 11.458 4.218 47.633 1.00 26.16 290 ARG A CA 1
ATOM 2172 C C . ARG A 1 290 ? 10.804 5.106 48.674 1.00 33.65 290 ARG A C 1
ATOM 2173 O O . ARG A 1 290 ? 10.122 4.625 49.596 1.00 27.22 290 ARG A O 1
ATOM 2181 N N . THR A 1 291 ? 11.019 6.405 48.538 1.00 19.62 291 THR A N 1
ATOM 2182 C CA . THR A 1 291 ? 10.412 7.349 49.466 1.00 23.69 291 THR A CA 1
ATOM 2183 C C . THR A 1 291 ? 8.884 7.359 49.296 1.00 29.32 291 THR A C 1
ATOM 2184 O O . THR A 1 291 ? 8.147 7.425 50.292 1.00 27.64 291 THR A O 1
ATOM 2188 N N . ARG A 1 292 ? 8.408 7.279 48.049 1.00 25.39 292 ARG A N 1
ATOM 2189 C CA . ARG A 1 292 ? 6.961 7.161 47.802 1.00 27.26 292 ARG A CA 1
ATOM 2190 C C . ARG A 1 292 ? 6.462 5.878 48.461 1.00 28.17 292 ARG A C 1
ATOM 2191 O O . ARG A 1 292 ? 5.374 5.839 49.022 1.00 30.13 292 ARG A O 1
ATOM 2199 N N . THR A 1 293 ? 7.277 4.832 48.372 1.00 23.16 293 THR A N 1
ATOM 2200 C CA . THR A 1 293 ? 6.934 3.528 48.946 1.00 27.29 293 THR A CA 1
ATOM 2201 C C . THR A 1 293 ? 6.875 3.615 50.488 1.00 29.89 293 THR A C 1
ATOM 2202 O O . THR A 1 293 ? 5.958 3.080 51.117 1.00 27.74 293 THR A O 1
ATOM 2206 N N . ALA A 1 294 ? 7.823 4.329 51.097 1.00 30.76 294 ALA A N 1
ATOM 2207 C CA . ALA A 1 294 ? 7.791 4.540 52.547 1.00 28.39 294 ALA A CA 1
ATOM 2208 C C . ALA A 1 294 ? 6.499 5.247 52.991 1.00 28.25 294 ALA A C 1
ATOM 2209 O O . ALA A 1 294 ? 5.858 4.831 53.956 1.00 27.89 294 ALA A O 1
ATOM 2211 N N . LEU A 1 295 ? 6.116 6.298 52.271 1.00 21.18 295 LEU A N 1
ATOM 2212 C CA . LEU A 1 295 ? 4.985 7.133 52.662 1.00 25.96 295 LEU A CA 1
ATOM 2213 C C . LEU A 1 295 ? 3.676 6.377 52.495 1.00 30.40 295 LEU A C 1
ATOM 2214 O O . LEU A 1 295 ? 2.768 6.472 53.327 1.00 27.90 295 LEU A O 1
ATOM 2219 N N . VAL A 1 296 ? 3.598 5.611 51.421 1.00 29.10 296 VAL A N 1
ATOM 2220 C CA . VAL A 1 296 ? 2.444 4.769 51.192 1.00 31.30 296 VAL A CA 1
ATOM 2221 C C . VAL A 1 296 ? 2.349 3.645 52.226 1.00 31.98 296 VAL A C 1
ATOM 2222 O O . VAL A 1 296 ? 1.263 3.361 52.734 1.00 31.32 296 VAL A O 1
ATOM 2226 N N . SER A 1 297 ? 3.484 3.017 52.552 1.00 26.33 297 SER A N 1
ATOM 2227 C CA . SER A 1 297 ? 3.506 1.929 53.529 1.00 30.76 297 SER A CA 1
ATOM 2228 C C . SER A 1 297 ? 2.929 2.366 54.864 1.00 36.71 297 SER A C 1
ATOM 2229 O O . SER A 1 297 ? 2.038 1.707 55.391 1.00 34.39 297 SER A O 1
ATOM 2232 N N . ILE A 1 298 ? 3.424 3.481 55.406 1.00 33.27 298 ILE A N 1
ATOM 2233 C CA . ILE A 1 298 ? 2.907 3.964 56.677 1.00 35.44 298 ILE A CA 1
ATOM 2234 C C . ILE A 1 298 ? 1.410 4.337 56.581 1.00 39.32 298 ILE A C 1
ATOM 2235 O O . ILE A 1 298 ? 0.629 4.032 57.498 1.00 36.45 298 ILE A O 1
ATOM 2240 N N . GLY A 1 299 ? 1.006 4.940 55.463 1.00 40.75 299 GLY A N 1
ATOM 2241 C CA . GLY A 1 299 ? -0.401 5.255 55.227 1.00 34.73 299 GLY A CA 1
ATOM 2242 C C . GLY A 1 299 ? -1.319 4.037 55.195 1.00 30.80 299 GLY A C 1
ATOM 2243 O O . GLY A 1 299 ? -2.408 4.033 55.779 1.00 40.28 299 GLY A O 1
ATOM 2244 N N . TYR A 1 300 ? -0.872 3.004 54.499 1.00 28.66 300 TYR A N 1
ATOM 2245 C CA . TYR A 1 300 ? -1.637 1.784 54.299 1.00 38.35 300 TYR A CA 1
ATOM 2246 C C . TYR A 1 300 ? -1.942 1.118 55.621 1.00 52.66 300 TYR A C 1
ATOM 2247 O O . TYR A 1 300 ? -2.956 0.424 55.755 1.00 52.75 300 TYR A O 1
ATOM 2256 N N . GLN A 1 301 ? -1.059 1.328 56.594 1.00 51.27 301 GLN A N 1
ATOM 2257 C CA . GLN A 1 301 ? -1.162 0.642 57.871 1.00 50.28 301 GLN A CA 1
ATOM 2258 C C . GLN A 1 301 ? -1.879 1.503 58.910 1.00 52.09 301 GLN A C 1
ATOM 2259 O O . GLN A 1 301 ? -2.694 0.990 59.683 1.00 55.01 301 GLN A O 1
ATOM 2265 N N . LYS A 1 302 ? -1.595 2.805 58.922 1.00 47.16 302 LYS A N 1
ATOM 2266 C CA . LYS A 1 302 ? -2.153 3.693 59.944 1.00 45.53 302 LYS A CA 1
ATOM 2267 C C . LYS A 1 302 ? -3.321 4.566 59.472 1.00 50.19 302 LYS A C 1
ATOM 2268 O O . LYS A 1 302 ? -3.867 5.347 60.259 1.00 49.84 302 LYS A O 1
ATOM 2274 N N . GLY A 1 303 ? -3.702 4.444 58.202 1.00 48.61 303 GLY A N 1
ATOM 2275 C CA . GLY A 1 303 ? -4.689 5.350 57.631 1.00 42.29 303 GLY A CA 1
ATOM 2276 C C . GLY A 1 303 ? -4.031 6.435 56.793 1.00 45.88 303 GLY A C 1
ATOM 2277 O O . GLY A 1 303 ? -2.960 6.949 57.151 1.00 46.67 303 GLY A O 1
ATOM 2278 N N . PHE A 1 304 ? -4.682 6.807 55.693 1.00 38.44 304 PHE A N 1
ATOM 2279 C CA . PHE A 1 304 ? -4.036 7.612 54.654 1.00 35.69 304 PHE A CA 1
ATOM 2280 C C . PHE A 1 304 ? -3.875 9.088 55.014 1.00 37.73 304 PHE A C 1
ATOM 2281 O O . PHE A 1 304 ? -3.004 9.765 54.476 1.00 36.47 304 PHE A O 1
ATOM 2289 N N . LYS A 1 305 ? -4.701 9.601 55.914 1.00 31.59 305 LYS A N 1
ATOM 2290 C CA . LYS A 1 305 ? -4.589 11.019 56.232 1.00 40.79 305 LYS A CA 1
ATOM 2291 C C . LYS A 1 305 ? -3.413 11.250 57.189 1.00 43.84 305 LYS A C 1
ATOM 2292 O O . LYS A 1 305 ? -3.604 11.496 58.384 1.00 49.39 305 LYS A O 1
ATOM 2298 N N . LEU A 1 306 ? -2.203 11.181 56.647 1.00 42.38 306 LEU A N 1
ATOM 2299 C CA . LEU A 1 306 ? -0.972 11.242 57.438 1.00 37.61 306 LEU A CA 1
ATOM 2300 C C . LEU A 1 306 ? -0.862 12.501 58.321 1.00 36.06 306 LEU A C 1
ATOM 2301 O O . LEU A 1 306 ? -0.219 12.468 59.367 1.00 39.13 306 LEU A O 1
ATOM 2306 N N . SER A 1 307 ? -1.483 13.602 57.902 1.00 39.67 307 SER A N 1
ATOM 2307 C CA . SER A 1 307 ? -1.526 14.816 58.718 1.00 41.26 307 SER A CA 1
ATOM 2308 C C . SER A 1 307 ? -2.072 14.538 60.126 1.00 44.26 307 SER A C 1
ATOM 2309 O O . SER A 1 307 ? -1.654 15.187 61.091 1.00 39.47 307 SER A O 1
ATOM 2312 N N . ARG A 1 308 ? -2.994 13.580 60.243 1.00 51.11 308 ARG A N 1
ATOM 2313 C CA . ARG A 1 308 ? -3.498 13.163 61.560 1.00 65.27 308 ARG A CA 1
ATOM 2314 C C . ARG A 1 308 ? -2.929 11.827 62.064 1.00 62.98 308 ARG A C 1
ATOM 2315 O O . ARG A 1 308 ? -2.680 11.669 63.259 1.00 61.67 308 ARG A O 1
ATOM 2323 N N . THR A 1 309 ? -2.728 10.869 61.162 1.00 54.85 309 THR A N 1
ATOM 2324 C CA . THR A 1 309 ? -2.302 9.530 61.569 1.00 55.56 309 THR A CA 1
ATOM 2325 C C . THR A 1 309 ? -0.784 9.411 61.784 1.00 57.94 309 THR A C 1
ATOM 2326 O O . THR A 1 309 ? -0.312 8.475 62.445 1.00 54.66 309 THR A O 1
ATOM 2330 N N . ALA A 1 310 ? -0.032 10.366 61.238 1.00 47.59 310 ALA A N 1
ATOM 2331 C CA . ALA A 1 310 ? 1.415 10.424 61.450 1.00 37.76 310 ALA A CA 1
ATOM 2332 C C . ALA A 1 310 ? 1.920 11.853 61.347 1.00 38.25 310 ALA A C 1
ATOM 2333 O O . ALA A 1 310 ? 2.668 12.185 60.423 1.00 40.89 310 ALA A O 1
ATOM 2335 N N . PRO A 1 311 ? 1.518 12.702 62.299 1.00 39.55 311 PRO A N 1
ATOM 2336 C CA . PRO A 1 311 ? 1.829 14.135 62.221 1.00 47.21 311 PRO A CA 1
ATOM 2337 C C . PRO A 1 311 ? 3.319 14.446 62.053 1.00 44.13 311 PRO A C 1
ATOM 2338 O O . PRO A 1 311 ? 3.658 15.412 61.355 1.00 48.03 311 PRO A O 1
ATOM 2342 N N . THR A 1 312 ? 4.188 13.667 62.701 1.00 44.82 312 THR A N 1
ATOM 2343 C CA . THR A 1 312 ? 5.612 14.023 62.781 1.00 47.67 312 THR A CA 1
ATOM 2344 C C . THR A 1 312 ? 6.291 13.728 61.460 1.00 40.96 312 THR A C 1
ATOM 2345 O O . THR A 1 312 ? 7.240 14.415 61.061 1.00 41.84 312 THR A O 1
ATOM 2349 N N . VAL A 1 313 ? 5.792 12.698 60.792 1.00 34.38 313 VAL A N 1
ATOM 2350 C CA . VAL A 1 313 ? 6.216 12.360 59.436 1.00 42.28 313 VAL A CA 1
ATOM 2351 C C . VAL A 1 313 ? 5.740 13.410 58.437 1.00 41.28 313 VAL A C 1
ATOM 2352 O O . VAL A 1 313 ? 6.537 13.954 57.656 1.00 39.38 313 VAL A O 1
ATOM 2356 N N . TRP A 1 314 ? 4.441 13.697 58.465 1.00 41.72 314 TRP A N 1
ATOM 2357 C CA . TRP A 1 314 ? 3.856 14.649 57.531 1.00 42.42 314 TRP A CA 1
ATOM 2358 C C . TRP A 1 314 ? 4.532 16.019 57.642 1.00 44.59 314 TRP A C 1
ATOM 2359 O O . TRP A 1 314 ? 4.777 16.687 56.636 1.00 43.54 314 TRP A O 1
ATOM 2370 N N . ASN A 1 315 ? 4.842 16.430 58.868 1.00 45.24 315 ASN A N 1
ATOM 2371 C CA . ASN A 1 315 ? 5.587 17.665 59.086 1.00 48.09 315 ASN A CA 1
ATOM 2372 C C . ASN A 1 315 ? 6.885 17.720 58.284 1.00 45.90 315 ASN A C 1
ATOM 2373 O O . ASN A 1 315 ? 7.197 18.727 57.621 1.00 40.75 315 ASN A O 1
ATOM 2378 N N . LYS A 1 316 ? 7.655 16.642 58.366 1.00 40.40 316 LYS A N 1
ATOM 2379 C CA . LYS A 1 316 ? 8.954 16.593 57.702 1.00 39.60 316 LYS A CA 1
ATOM 2380 C C . LYS A 1 316 ? 8.774 16.565 56.187 1.00 33.97 316 LYS A C 1
ATOM 2381 O O . LYS A 1 316 ? 9.530 17.203 55.442 1.00 35.72 316 LYS A O 1
ATOM 2387 N N . VAL A 1 317 ? 7.762 15.822 55.748 1.00 26.84 317 VAL A N 1
ATOM 2388 C CA . VAL A 1 317 ? 7.387 15.775 54.332 1.00 36.42 317 VAL A CA 1
ATOM 2389 C C . VAL A 1 317 ? 7.091 17.160 53.754 1.00 42.82 317 VAL A C 1
ATOM 2390 O O . VAL A 1 317 ? 7.771 17.609 52.828 1.00 39.96 317 VAL A O 1
ATOM 2394 N N . ILE A 1 318 ? 6.098 17.852 54.305 1.00 43.84 318 ILE A N 1
ATOM 2395 C CA . ILE A 1 318 ? 5.730 19.170 53.777 1.00 44.80 318 ILE A CA 1
ATOM 2396 C C . ILE A 1 318 ? 6.879 20.187 53.887 1.00 46.91 318 ILE A C 1
ATOM 2397 O O . ILE A 1 318 ? 6.930 21.182 53.156 1.00 42.07 318 ILE A O 1
ATOM 2402 N N . ALA A 1 319 ? 7.820 19.918 54.784 1.00 42.93 319 ALA A N 1
ATOM 2403 C CA . ALA A 1 319 ? 8.994 20.772 54.907 1.00 36.38 319 ALA A CA 1
ATOM 2404 C C . ALA A 1 319 ? 10.108 20.325 53.959 1.00 42.43 319 ALA A C 1
ATOM 2405 O O . ALA A 1 319 ? 11.141 21.011 53.837 1.00 38.73 319 ALA A O 1
ATOM 2407 N N . LYS A 1 320 ? 9.908 19.174 53.305 1.00 32.60 320 LYS A N 1
ATOM 2408 C CA . LYS A 1 320 ? 10.960 18.554 52.495 1.00 32.50 320 LYS A CA 1
ATOM 2409 C C . LYS A 1 320 ? 12.252 18.381 53.300 1.00 38.69 320 LYS A C 1
ATOM 2410 O O . LYS A 1 320 ? 13.361 18.523 52.765 1.00 39.28 320 LYS A O 1
ATOM 2416 N N . ASP A 1 321 ? 12.097 18.088 54.589 1.00 39.46 321 ASP A N 1
ATOM 2417 C CA . ASP A 1 321 ? 13.232 17.885 55.475 1.00 43.38 321 ASP A CA 1
ATOM 2418 C C . ASP A 1 321 ? 13.506 16.388 55.534 1.00 36.44 321 ASP A C 1
ATOM 2419 O O . ASP A 1 321 ? 13.086 15.690 56.469 1.00 31.32 321 ASP A O 1
ATOM 2424 N N . TRP A 1 322 ? 14.207 15.900 54.521 1.00 34.30 322 TRP A N 1
ATOM 2425 C CA . TRP A 1 322 ? 14.367 14.467 54.344 1.00 42.02 322 TRP A CA 1
ATOM 2426 C C . TRP A 1 322 ? 15.162 13.803 55.480 1.00 32.18 322 TRP A C 1
ATOM 2427 O O . TRP A 1 322 ? 14.782 12.721 55.935 1.00 32.40 322 TRP A O 1
ATOM 2438 N N . ASN A 1 323 ? 16.252 14.429 55.934 1.00 40.59 323 ASN A N 1
ATOM 2439 C CA . ASN A 1 323 ? 16.948 13.938 57.137 1.00 39.00 323 ASN A CA 1
ATOM 2440 C C . ASN A 1 323 ? 16.026 13.941 58.351 1.00 42.14 323 ASN A C 1
ATOM 2441 O O . ASN A 1 323 ? 15.973 12.958 59.104 1.00 37.37 323 ASN A O 1
ATOM 2446 N N . GLY A 1 324 ? 15.292 15.041 58.535 1.00 34.12 324 GLY A N 1
ATOM 2447 C CA . GLY A 1 324 ? 14.268 15.093 59.569 1.00 41.70 324 GLY A CA 1
ATOM 2448 C C . GLY A 1 324 ? 13.212 14.004 59.399 1.00 38.12 324 GLY A C 1
ATOM 2449 O O . GLY A 1 324 ? 12.699 13.471 60.389 1.00 33.62 324 GLY A O 1
ATOM 2450 N N . LEU A 1 325 ? 12.888 13.662 58.150 1.00 35.89 325 LEU A N 1
ATOM 2451 C CA . LEU A 1 325 ? 11.879 12.624 57.878 1.00 30.94 325 LEU A CA 1
ATOM 2452 C C . LEU A 1 325 ? 12.376 11.268 58.368 1.00 29.77 325 LEU A C 1
ATOM 2453 O O . LEU A 1 325 ? 11.627 10.507 58.990 1.00 30.49 325 LEU A O 1
ATOM 2458 N N . VAL A 1 326 ? 13.655 10.973 58.124 1.00 30.58 326 VAL A N 1
ATOM 2459 C CA . VAL A 1 326 ? 14.242 9.763 58.707 1.00 27.53 326 VAL A CA 1
ATOM 2460 C C . VAL A 1 326 ? 14.130 9.783 60.258 1.00 31.48 326 VAL A C 1
ATOM 2461 O O . VAL A 1 326 ? 13.714 8.797 60.874 1.00 33.00 326 VAL A O 1
ATOM 2465 N N . ASN A 1 327 ? 14.493 10.907 60.876 1.00 43.50 327 ASN A N 1
ATOM 2466 C CA . ASN A 1 327 ? 14.434 11.037 62.333 1.00 40.58 327 ASN A CA 1
ATOM 2467 C C . ASN A 1 327 ? 13.025 10.802 62.868 1.00 44.42 327 ASN A C 1
ATOM 2468 O O . ASN A 1 327 ? 12.836 10.125 63.884 1.00 43.25 327 ASN A O 1
ATOM 2473 N N . ALA A 1 328 ? 12.042 11.379 62.182 1.00 40.88 328 ALA A N 1
ATOM 2474 C CA . ALA A 1 328 ? 10.635 11.228 62.559 1.00 36.62 328 ALA A CA 1
ATOM 2475 C C . ALA A 1 328 ? 10.194 9.764 62.581 1.00 38.70 328 ALA A C 1
ATOM 2476 O O . ALA A 1 328 ? 9.553 9.315 63.537 1.00 42.24 328 ALA A O 1
ATOM 2478 N N . PHE A 1 329 ? 10.514 9.028 61.522 1.00 38.32 329 PHE A N 1
ATOM 2479 C CA . PHE A 1 329 ? 10.161 7.613 61.470 1.00 30.27 329 PHE A CA 1
ATOM 2480 C C . PHE A 1 329 ? 10.840 6.867 62.609 1.00 41.52 329 PHE A C 1
ATOM 2481 O O . PHE A 1 329 ? 10.242 5.990 63.223 1.00 45.67 329 PHE A O 1
ATOM 2489 N N . ASN A 1 330 ? 12.101 7.197 62.877 1.00 36.95 330 ASN A N 1
ATOM 2490 C CA . ASN A 1 330 ? 12.826 6.514 63.945 1.00 47.55 330 ASN A CA 1
ATOM 2491 C C . ASN A 1 330 ? 12.207 6.798 65.300 1.00 48.22 330 ASN A C 1
ATOM 2492 O O . ASN A 1 330 ? 12.410 6.060 66.264 1.00 50.19 330 ASN A O 1
ATOM 2497 N N . ASN A 1 331 ? 11.444 7.876 65.369 1.00 43.93 331 ASN A N 1
ATOM 2498 C CA . ASN A 1 331 ? 11.072 8.405 66.666 1.00 49.30 331 ASN A CA 1
ATOM 2499 C C . ASN A 1 331 ? 9.647 8.184 67.108 1.00 53.42 331 ASN A C 1
ATOM 2500 O O . ASN A 1 331 ? 9.280 8.598 68.201 1.00 52.53 331 ASN A O 1
ATOM 2505 N N . ILE A 1 332 ? 8.825 7.546 66.291 1.00 46.86 332 ILE A N 1
ATOM 2506 C CA . ILE A 1 332 ? 7.499 7.255 66.807 1.00 63.27 332 ILE A CA 1
ATOM 2507 C C . ILE A 1 332 ? 7.417 5.852 67.419 1.00 66.89 332 ILE A C 1
ATOM 2508 O O . ILE A 1 332 ? 7.895 4.864 66.847 1.00 70.70 332 ILE A O 1
ATOM 2513 N N . VAL A 1 333 ? 6.851 5.787 68.615 1.00 71.93 333 VAL A N 1
ATOM 2514 C CA . VAL A 1 333 ? 6.562 4.509 69.247 1.00 74.69 333 VAL A CA 1
ATOM 2515 C C . VAL A 1 333 ? 5.042 4.324 69.211 1.00 70.62 333 VAL A C 1
ATOM 2516 O O . VAL A 1 333 ? 4.293 4.997 69.932 1.00 75.48 333 VAL A O 1
ATOM 2520 N N . ASP A 1 334 ? 4.594 3.443 68.320 1.00 52.58 334 ASP A N 1
ATOM 2521 C CA . ASP A 1 334 ? 3.167 3.238 68.083 1.00 52.34 334 ASP A CA 1
ATOM 2522 C C . ASP A 1 334 ? 2.846 1.753 68.124 1.00 57.50 334 ASP A C 1
ATOM 2523 O O . ASP A 1 334 ? 1.819 1.310 67.587 1.00 61.25 334 ASP A O 1
ATOM 2528 N N . GLY A 1 335 ? 3.738 0.988 68.754 1.00 57.92 335 GLY A N 1
ATOM 2529 C CA . GLY A 1 335 ? 3.619 -0.459 68.804 1.00 49.48 335 GLY A CA 1
ATOM 2530 C C . GLY A 1 335 ? 4.015 -1.126 67.495 1.00 40.04 335 GLY A C 1
ATOM 2531 O O . GLY A 1 335 ? 3.926 -2.347 67.356 1.00 43.32 335 GLY A O 1
ATOM 2532 N N . MET A 1 336 ? 4.436 -0.320 66.527 1.00 39.19 336 MET A N 1
ATOM 2533 C CA . MET A 1 336 ? 4.847 -0.819 65.223 1.00 44.01 336 MET A CA 1
ATOM 2534 C C . MET A 1 336 ? 6.203 -0.229 64.830 1.00 49.65 336 MET A C 1
ATOM 2535 O O . MET A 1 336 ? 6.458 0.027 63.643 1.00 44.34 336 MET A O 1
ATOM 2540 N N . SER A 1 337 ? 7.076 -0.027 65.817 1.00 53.42 337 SER A N 1
ATOM 2541 C CA . SER A 1 337 ? 8.320 0.710 65.569 1.00 51.55 337 SER A CA 1
ATOM 2542 C C . SER A 1 337 ? 9.276 0.023 64.582 1.00 45.22 337 SER A C 1
ATOM 2543 O O . SER A 1 337 ? 10.053 0.697 63.910 1.00 40.12 337 SER A O 1
ATOM 2546 N N . ASP A 1 338 ? 9.218 -1.303 64.476 1.00 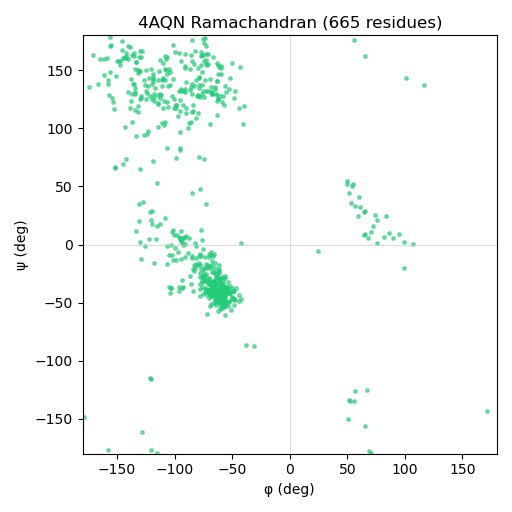45.23 338 ASP A N 1
ATOM 2547 C CA . ASP A 1 338 ? 10.084 -1.995 63.520 1.00 35.63 338 ASP A CA 1
ATOM 2548 C C . ASP A 1 338 ? 9.719 -1.665 62.085 1.00 39.52 338 ASP A C 1
ATOM 2549 O O . ASP A 1 338 ? 10.597 -1.422 61.252 1.00 49.96 338 ASP A O 1
ATOM 2554 N N . ARG A 1 339 ? 8.424 -1.649 61.792 1.00 35.45 339 ARG A N 1
ATOM 2555 C CA . ARG A 1 339 ? 7.972 -1.304 60.442 1.00 29.01 339 ARG A CA 1
ATOM 2556 C C . ARG A 1 339 ? 8.315 0.155 60.141 1.00 25.20 339 ARG A C 1
ATOM 2557 O O . ARG A 1 339 ? 8.748 0.502 59.043 1.00 35.15 339 ARG A O 1
ATOM 2565 N N . ARG A 1 340 ? 8.159 1.012 61.136 1.00 29.01 340 ARG A N 1
ATOM 2566 C CA . ARG A 1 340 ? 8.513 2.410 60.975 1.00 30.97 340 ARG A CA 1
ATOM 2567 C C . ARG A 1 340 ? 10.004 2.607 60.713 1.00 35.81 340 ARG A C 1
ATOM 2568 O O . ARG A 1 340 ? 10.382 3.457 59.913 1.00 36.20 340 ARG A O 1
ATOM 2576 N N . LYS A 1 341 ? 10.853 1.835 61.388 1.00 32.51 341 LYS A N 1
ATOM 2577 C CA . LYS A 1 341 ? 12.293 1.946 61.136 1.00 40.61 341 LYS A CA 1
ATOM 2578 C C . LYS A 1 341 ? 12.649 1.482 59.715 1.00 36.23 341 LYS A C 1
ATOM 2579 O O . LYS A 1 341 ? 13.511 2.063 59.053 1.00 37.74 341 LYS A O 1
ATOM 2585 N N . ARG A 1 342 ? 11.959 0.458 59.232 1.00 30.49 342 ARG A N 1
ATOM 2586 C CA . ARG A 1 342 ? 12.176 -0.002 57.861 1.00 29.61 342 ARG A CA 1
ATOM 2587 C C . ARG A 1 342 ? 11.730 1.042 56.831 1.00 34.81 342 ARG A C 1
ATOM 2588 O O . ARG A 1 342 ? 12.316 1.162 55.752 1.00 30.97 342 ARG A O 1
ATOM 2596 N N . GLU A 1 343 ? 10.707 1.817 57.171 1.00 25.18 343 GLU A N 1
ATOM 2597 C CA . GLU A 1 343 ? 10.255 2.878 56.266 1.00 31.37 343 GLU A CA 1
ATOM 2598 C C . GLU A 1 343 ? 11.286 4.008 56.210 1.00 34.51 343 GLU A C 1
ATOM 2599 O O . GLU A 1 343 ? 11.661 4.487 55.125 1.00 34.02 343 GLU A O 1
ATOM 2605 N N . GLY A 1 344 ? 11.769 4.411 57.379 1.00 32.38 344 GLY A N 1
ATOM 2606 C CA . GLY A 1 344 ? 12.796 5.436 57.454 1.00 32.76 344 GLY A CA 1
ATOM 2607 C C . GLY A 1 344 ? 14.088 4.981 56.793 1.00 35.44 344 GLY A C 1
ATOM 2608 O O . GLY A 1 344 ? 14.883 5.802 56.322 1.00 32.65 344 GLY A O 1
ATOM 2609 N N . ALA A 1 345 ? 14.300 3.670 56.740 1.00 36.52 345 ALA A N 1
ATOM 2610 C CA . ALA A 1 345 ? 15.503 3.141 56.098 1.00 40.56 345 ALA A CA 1
ATOM 2611 C C . ALA A 1 345 ? 15.404 3.285 54.577 1.00 34.96 345 ALA A C 1
ATOM 2612 O O . ALA A 1 345 ? 16.411 3.435 53.896 1.00 30.39 345 ALA A O 1
ATOM 2614 N N . LEU A 1 346 ? 14.191 3.214 54.043 1.00 23.20 346 LEU A N 1
ATOM 2615 C CA . LEU A 1 346 ? 13.983 3.459 52.610 1.00 40.27 346 LEU A CA 1
ATOM 2616 C C . LEU A 1 346 ? 14.336 4.909 52.268 1.00 31.00 346 LEU A C 1
ATOM 2617 O O . LEU A 1 346 ? 15.036 5.188 51.283 1.00 31.25 346 LEU A O 1
ATOM 2622 N N . VAL A 1 347 ? 13.856 5.838 53.088 1.00 27.33 347 VAL A N 1
ATOM 2623 C CA . VAL A 1 347 ? 14.158 7.239 52.842 1.00 24.18 347 VAL A CA 1
ATOM 2624 C C . VAL A 1 347 ? 15.672 7.446 52.951 1.00 29.88 347 VAL A C 1
ATOM 2625 O O . VAL A 1 347 ? 16.291 8.092 52.118 1.00 25.07 347 VAL A O 1
ATOM 2629 N N . GLN A 1 348 ? 16.266 6.854 53.966 1.00 24.97 348 GLN A N 1
ATOM 2630 C CA . GLN A 1 348 ? 17.698 6.989 54.175 1.00 26.57 348 GLN A CA 1
ATOM 2631 C C . GLN A 1 348 ? 18.474 6.432 52.972 1.00 30.00 348 GLN A C 1
ATOM 2632 O O . GLN A 1 348 ? 19.565 6.910 52.656 1.00 35.75 348 GLN A O 1
ATOM 2638 N N . LYS A 1 349 ? 17.905 5.443 52.283 1.00 25.70 349 LYS A N 1
ATOM 2639 C CA . LYS A 1 349 ? 18.576 4.905 51.102 1.00 36.13 349 LYS A CA 1
ATOM 2640 C C . LYS A 1 349 ? 18.574 5.934 49.972 1.00 35.77 349 LYS A C 1
ATOM 2641 O O . LYS A 1 349 ? 19.592 6.132 49.283 1.00 26.50 349 LYS A O 1
ATOM 2647 N N . ASP A 1 350 ? 17.432 6.590 49.792 1.00 26.41 350 ASP A N 1
ATOM 2648 C CA . ASP A 1 350 ? 17.295 7.641 48.792 1.00 32.88 350 ASP A CA 1
ATOM 2649 C C . ASP A 1 350 ? 18.208 8.821 49.099 1.00 30.73 350 ASP A C 1
ATOM 2650 O O . ASP A 1 350 ? 18.745 9.449 48.190 1.00 34.74 350 ASP A O 1
ATOM 2655 N N . ILE A 1 351 ? 18.378 9.121 50.381 1.00 33.75 351 ILE A N 1
ATOM 2656 C CA . ILE A 1 351 ? 19.335 10.146 50.788 1.00 30.29 351 ILE A CA 1
ATOM 2657 C C . ILE A 1 351 ? 20.763 9.717 50.420 1.00 32.57 351 ILE A C 1
ATOM 2658 O O . ILE A 1 351 ? 21.512 10.463 49.761 1.00 31.26 351 ILE A O 1
ATOM 2663 N N . ASP A 1 352 ? 21.138 8.514 50.837 1.00 34.31 352 ASP A N 1
ATOM 2664 C CA . ASP A 1 352 ? 22.496 8.026 50.608 1.00 44.30 352 ASP A CA 1
ATOM 2665 C C . ASP A 1 352 ? 22.799 7.868 49.116 1.00 44.93 352 ASP A C 1
ATOM 2666 O O . ASP A 1 352 ? 23.941 7.991 48.697 1.00 44.10 352 ASP A O 1
ATOM 2671 N N . SER A 1 353 ? 21.771 7.601 48.317 1.00 44.68 353 SER A N 1
ATOM 2672 C CA A SER A 1 353 ? 21.928 7.443 46.873 0.50 40.48 353 SER A CA 1
ATOM 2673 C CA B SER A 1 353 ? 21.976 7.435 46.880 0.50 40.64 353 SER A CA 1
ATOM 2674 C C . SER A 1 353 ? 21.964 8.780 46.150 1.00 43.05 353 SER A C 1
ATOM 2675 O O . SER A 1 353 ? 22.229 8.841 44.949 1.00 48.13 353 SER A O 1
ATOM 2680 N N . GLY A 1 354 ? 21.658 9.856 46.873 1.00 32.18 354 GLY A N 1
ATOM 2681 C CA . GLY A 1 354 ? 21.684 11.174 46.274 1.00 32.85 354 GLY A CA 1
ATOM 2682 C C . GLY A 1 354 ? 20.380 11.525 45.585 1.00 36.98 354 GLY A C 1
ATOM 2683 O O . GLY A 1 354 ? 20.312 12.541 44.895 1.00 36.81 354 GLY A O 1
ATOM 2684 N N . LEU A 1 355 ? 19.341 10.708 45.784 1.00 32.53 355 LEU A N 1
ATOM 2685 C CA . LEU A 1 355 ? 18.032 10.974 45.160 1.00 34.14 355 LEU A CA 1
ATOM 2686 C C . LEU A 1 355 ? 17.258 12.072 45.891 1.00 40.83 355 LEU A C 1
ATOM 2687 O O . LEU A 1 355 ? 16.431 12.774 45.298 1.00 42.17 355 LEU A O 1
ATOM 2692 N N . LEU A 1 356 ? 17.511 12.207 47.188 1.00 33.66 356 LEU A N 1
ATOM 2693 C CA . LEU A 1 356 ? 16.900 13.280 47.972 1.00 40.15 356 LEU A CA 1
ATOM 2694 C C . LEU A 1 356 ? 18.014 14.217 48.423 1.00 53.31 356 LEU A C 1
ATOM 2695 O O . LEU A 1 356 ? 18.948 13.773 49.103 1.00 54.33 356 LEU A O 1
ATOM 2700 N N . LYS A 1 357 ? 17.915 15.494 48.043 1.00 60.89 357 LYS A N 1
ATOM 2701 C CA . LYS A 1 357 ? 18.989 16.480 48.267 1.00 70.35 357 LYS A CA 1
ATOM 2702 C C . LYS A 1 357 ? 20.299 16.133 47.538 1.00 71.72 357 LYS A C 1
ATOM 2703 O O . LYS A 1 357 ? 20.311 15.838 46.339 1.00 71.07 357 LYS A O 1
ATOM 2709 N N . VAL B 1 13 ? -37.638 8.090 117.654 1.00 75.07 13 VAL B N 1
ATOM 2710 C CA . VAL B 1 13 ? -37.006 7.528 118.847 1.00 82.37 13 VAL B CA 1
ATOM 2711 C C . VAL B 1 13 ? -35.821 6.629 118.502 1.00 78.41 13 VAL B C 1
ATOM 2712 O O . VAL B 1 13 ? -35.892 5.415 118.692 1.00 87.91 13 VAL B O 1
ATOM 2716 N N . PRO B 1 14 ? -34.722 7.225 118.011 1.00 68.54 14 PRO B N 1
ATOM 2717 C CA . PRO B 1 14 ? -33.579 6.449 117.516 1.00 69.84 14 PRO B CA 1
ATOM 2718 C C . PRO B 1 14 ? -33.236 5.233 118.366 1.00 71.19 14 PRO B C 1
ATOM 2719 O O . PRO B 1 14 ? -32.675 5.361 119.458 1.00 73.96 14 PRO B O 1
ATOM 2723 N N . ALA B 1 15 ? -33.607 4.060 117.864 1.00 68.51 15 ALA B N 1
ATOM 2724 C CA . ALA B 1 15 ? -33.237 2.811 118.508 1.00 64.68 15 ALA B CA 1
ATOM 2725 C C . ALA B 1 15 ? -31.724 2.798 118.627 1.00 63.72 15 ALA B C 1
ATOM 2726 O O . ALA B 1 15 ? -31.025 3.185 117.685 1.00 60.06 15 ALA B O 1
ATOM 2728 N N . PHE B 1 16 ? -31.229 2.383 119.789 1.00 61.82 16 PHE B N 1
ATOM 2729 C CA . PHE B 1 16 ? -29.788 2.235 120.030 1.00 77.36 16 PHE B CA 1
ATOM 2730 C C . PHE B 1 16 ? -29.003 3.545 119.880 1.00 75.82 16 PHE B C 1
ATOM 2731 O O . PHE B 1 16 ? -27.838 3.529 119.485 1.00 76.60 16 PHE B O 1
ATOM 2739 N N . LEU B 1 17 ? -29.640 4.666 120.219 1.00 57.72 17 LEU B N 1
ATOM 2740 C CA . LEU B 1 17 ? -29.044 5.998 120.079 1.00 56.10 17 LEU B CA 1
ATOM 2741 C C . LEU B 1 17 ? -27.609 6.109 120.614 1.00 65.45 17 LEU B C 1
ATOM 2742 O O . LEU B 1 17 ? -26.763 6.789 120.025 1.00 61.32 17 LEU B O 1
ATOM 2747 N N . PHE B 1 18 ? -27.324 5.435 121.720 1.00 63.22 18 PHE B N 1
ATOM 2748 C CA . PHE B 1 18 ? -25.998 5.541 122.311 1.00 53.76 18 PHE B CA 1
ATOM 2749 C C . PHE B 1 18 ? -25.181 4.267 122.134 1.00 59.74 18 PHE B C 1
ATOM 2750 O O . PHE B 1 18 ? -24.221 4.013 122.866 1.00 66.12 18 PHE B O 1
ATOM 2758 N N . SER B 1 19 ? -25.556 3.487 121.129 1.00 54.00 19 SER B N 1
ATOM 2759 C CA . SER B 1 19 ? -24.883 2.232 120.820 1.00 72.20 19 SER B CA 1
ATOM 2760 C C . SER B 1 19 ? -23.672 2.445 119.924 1.00 74.51 19 SER B C 1
ATOM 2761 O O . SER B 1 19 ? -23.532 3.489 119.275 1.00 71.63 19 SER B O 1
ATOM 2764 N N . GLY B 1 20 ? -22.812 1.431 119.879 1.00 71.22 20 GLY B N 1
ATOM 2765 C CA . GLY B 1 20 ? -21.737 1.365 118.910 1.00 69.35 20 GLY B CA 1
ATOM 2766 C C . GLY B 1 20 ? -20.671 2.430 119.024 1.00 68.59 20 GLY B C 1
ATOM 2767 O O . GLY B 1 20 ? -20.465 3.021 120.085 1.00 73.15 20 GLY B O 1
ATOM 2768 N N . SER B 1 21 ? -20.004 2.682 117.904 1.00 60.06 21 SER B N 1
ATOM 2769 C CA A SER B 1 21 ? -18.847 3.568 117.874 0.59 63.40 21 SER B CA 1
ATOM 2770 C CA B SER B 1 21 ? -18.849 3.571 117.872 0.41 63.42 21 SER B CA 1
ATOM 2771 C C . SER B 1 21 ? -19.064 4.762 116.942 1.00 61.24 21 SER B C 1
ATOM 2772 O O . SER B 1 21 ? -19.826 4.682 115.976 1.00 48.68 21 SER B O 1
ATOM 2777 N N . THR B 1 22 ? -18.394 5.872 117.245 1.00 48.41 22 THR B N 1
ATOM 2778 C CA . THR B 1 22 ? -18.385 7.034 116.355 1.00 56.84 22 THR B CA 1
ATOM 2779 C C . THR B 1 22 ? -16.953 7.275 115.915 1.00 56.33 22 THR B C 1
ATOM 2780 O O . THR B 1 22 ? -16.052 7.363 116.753 1.00 56.32 22 THR B O 1
ATOM 2784 N N . LEU B 1 23 ? -16.740 7.361 114.606 1.00 55.97 23 LEU B N 1
ATOM 2785 C CA . LEU B 1 23 ? -15.421 7.691 114.084 1.00 51.92 23 LEU B CA 1
ATOM 2786 C C . LEU B 1 23 ? -15.266 9.201 113.935 1.00 51.04 23 LEU B C 1
ATOM 2787 O O . LEU B 1 23 ? -15.974 9.850 113.153 1.00 48.13 23 LEU B O 1
ATOM 2792 N N . SER B 1 24 ? -14.321 9.751 114.684 1.00 49.18 24 SER B N 1
ATOM 2793 C CA . SER B 1 24 ? -14.089 11.185 114.708 1.00 53.43 24 SER B CA 1
ATOM 2794 C C . SER B 1 24 ? -12.656 11.435 115.170 1.00 57.22 24 SER B C 1
ATOM 2795 O O . SER B 1 24 ? -12.226 10.908 116.207 1.00 55.16 24 SER B O 1
ATOM 2798 N N . SER B 1 25 ? -11.915 12.231 114.408 1.00 53.16 25 SER B N 1
ATOM 2799 C CA . SER B 1 25 ? -10.579 12.643 114.832 1.00 70.29 25 SER B CA 1
ATOM 2800 C C . SER B 1 25 ? -10.671 13.825 115.798 1.00 75.59 25 SER B C 1
ATOM 2801 O O . SER B 1 25 ? -9.729 14.105 116.549 1.00 68.50 25 SER B O 1
ATOM 2804 N N . TYR B 1 26 ? -11.812 14.516 115.757 1.00 79.05 26 TYR B N 1
ATOM 2805 C CA . TYR B 1 26 ? -12.114 15.609 116.681 1.00 80.85 26 TYR B CA 1
ATOM 2806 C C . TYR B 1 26 ? -12.700 15.020 117.960 1.00 82.21 26 TYR B C 1
ATOM 2807 O O . TYR B 1 26 ? -13.786 14.436 117.936 1.00 76.87 26 TYR B O 1
ATOM 2816 N N . ARG B 1 27 ? -11.964 15.168 119.063 1.00 88.76 27 ARG B N 1
ATOM 2817 C CA . ARG B 1 27 ? -12.321 14.574 120.354 1.00 93.03 27 ARG B CA 1
ATOM 2818 C C . ARG B 1 27 ? -12.520 13.059 120.269 1.00 94.21 27 ARG B C 1
ATOM 2819 O O . ARG B 1 27 ? -11.997 12.399 119.368 1.00 91.26 27 ARG B O 1
ATOM 2827 N N . ILE B 1 35 ? -14.662 11.074 133.995 1.00 84.34 35 ILE B N 1
ATOM 2828 C CA . ILE B 1 35 ? -15.392 12.229 134.508 1.00 93.46 35 ILE B CA 1
ATOM 2829 C C . ILE B 1 35 ? -16.776 12.265 133.865 1.00 98.13 35 ILE B C 1
ATOM 2830 O O . ILE B 1 35 ? -17.002 11.599 132.853 1.00 101.66 35 ILE B O 1
ATOM 2835 N N . THR B 1 36 ? -17.711 13.007 134.449 1.00 95.75 36 THR B N 1
ATOM 2836 C CA . THR B 1 36 ? -19.047 13.034 133.873 1.00 94.87 36 THR B CA 1
ATOM 2837 C C . THR B 1 36 ? -19.066 13.669 132.482 1.00 95.45 36 THR B C 1
ATOM 2838 O O . THR B 1 36 ? -18.422 14.692 132.214 1.00 102.03 36 THR B O 1
ATOM 2842 N N . ILE B 1 37 ? -19.794 12.995 131.603 1.00 79.62 37 ILE B N 1
ATOM 2843 C CA . ILE B 1 37 ? -20.014 13.389 130.232 1.00 75.24 37 ILE B CA 1
ATOM 2844 C C . ILE B 1 37 ? -21.524 13.275 130.101 1.00 74.07 37 ILE B C 1
ATOM 2845 O O . ILE B 1 37 ? -22.101 13.485 129.039 1.00 55.80 37 ILE B O 1
ATOM 2850 N N . ALA B 1 38 ? -22.155 12.924 131.219 1.00 57.52 38 ALA B N 1
ATOM 2851 C CA . ALA B 1 38 ? -23.602 12.761 131.287 1.00 58.24 38 ALA B CA 1
ATOM 2852 C C . ALA B 1 38 ? -24.328 14.095 131.171 1.00 59.23 38 ALA B C 1
ATOM 2853 O O . ALA B 1 38 ? -25.550 14.137 131.098 1.00 60.18 38 ALA B O 1
ATOM 2855 N N . LEU B 1 39 ? -23.584 15.191 131.201 1.00 64.54 39 LEU B N 1
ATOM 2856 C CA . LEU B 1 39 ? -24.181 16.493 130.941 1.00 65.90 39 LEU B CA 1
ATOM 2857 C C . LEU B 1 39 ? -24.003 16.825 129.469 1.00 62.92 39 LEU B C 1
ATOM 2858 O O . LEU B 1 39 ? -22.918 16.651 128.916 1.00 58.22 39 LEU B O 1
ATOM 2863 N N . PRO B 1 40 ? -25.077 17.303 128.834 1.00 64.13 40 PRO B N 1
ATOM 2864 C CA . PRO B 1 40 ? -25.068 17.773 127.446 1.00 65.09 40 PRO B CA 1
ATOM 2865 C C . PRO B 1 40 ? -24.065 18.900 127.286 1.00 65.61 40 PRO B C 1
ATOM 2866 O O . PRO B 1 40 ? -24.151 19.908 128.007 1.00 60.23 40 PRO B O 1
ATOM 2870 N N . HIS B 1 41 ? -23.110 18.709 126.379 1.00 65.66 41 HIS B N 1
ATOM 2871 C CA . HIS B 1 41 ? -22.154 19.743 126.031 1.00 66.05 41 HIS B CA 1
ATOM 2872 C C . HIS B 1 41 ? -22.415 20.111 124.587 1.00 62.38 41 HIS B C 1
ATOM 2873 O O . HIS B 1 41 ? -22.722 19.240 123.774 1.00 53.04 41 HIS B O 1
ATOM 2880 N N . TYR B 1 42 ? -22.306 21.398 124.276 1.00 65.52 42 TYR B N 1
ATOM 2881 C CA . TYR B 1 42 ? -22.608 21.891 122.944 1.00 66.34 42 TYR B CA 1
ATOM 2882 C C . TYR B 1 42 ? -21.362 22.521 122.362 1.00 77.50 42 TYR B C 1
ATOM 2883 O O . TYR B 1 42 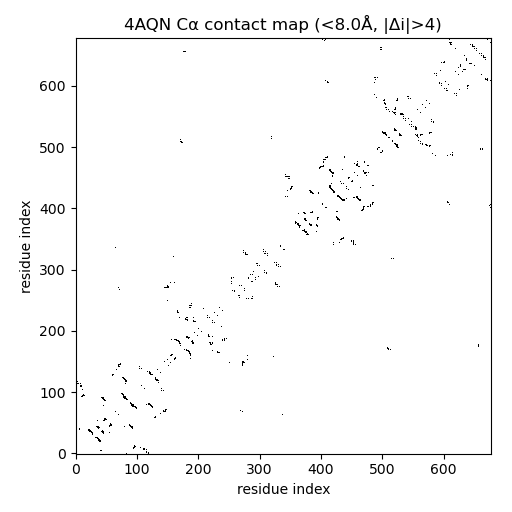? -20.569 23.124 123.085 1.00 81.17 42 TYR B O 1
ATOM 2892 N N . VAL B 1 43 ? -21.170 22.358 121.059 1.00 78.62 43 VAL B N 1
ATOM 2893 C CA . VAL B 1 43 ? -20.032 22.972 120.391 1.00 82.48 43 VAL B CA 1
ATOM 2894 C C . VAL B 1 43 ? -20.404 23.415 118.990 1.00 85.84 43 VAL B C 1
ATOM 2895 O O . VAL B 1 43 ? -21.398 22.962 118.419 1.00 83.39 43 VAL B O 1
ATOM 2899 N N . ASP B 1 44 ? -19.602 24.322 118.451 1.00 89.81 44 ASP B N 1
ATOM 2900 C CA . ASP B 1 44 ? -19.633 24.609 117.034 1.00 90.19 44 ASP B CA 1
ATOM 2901 C C . ASP B 1 44 ? -18.484 23.823 116.438 1.00 82.17 44 ASP B C 1
ATOM 2902 O O . ASP B 1 44 ? -17.330 24.003 116.846 1.00 82.50 44 ASP B O 1
ATOM 2907 N N . LEU B 1 45 ? -18.809 22.917 115.518 1.00 71.18 45 LEU B N 1
ATOM 2908 C CA . LEU B 1 45 ? -17.792 22.190 114.778 1.00 71.55 45 LEU B CA 1
ATOM 2909 C C . LEU B 1 45 ? -16.930 23.249 114.110 1.00 79.05 45 LEU B C 1
ATOM 2910 O O . LEU B 1 45 ? -17.439 24.064 113.338 1.00 86.06 45 LEU B O 1
ATOM 2915 N N . PRO B 1 46 ? -15.627 23.253 114.431 1.00 81.86 46 PRO B N 1
ATOM 2916 C CA . PRO B 1 46 ? -14.659 24.300 114.077 1.00 88.69 46 PRO B CA 1
ATOM 2917 C C . PRO B 1 46 ? -14.821 24.911 112.683 1.00 94.21 46 PRO B C 1
ATOM 2918 O O . PRO B 1 46 ? -15.484 25.939 112.541 1.00 105.01 46 PRO B O 1
ATOM 2922 N N . GLY B 1 47 ? -14.225 24.296 111.669 1.00 84.13 47 GLY B N 1
ATOM 2923 C CA . GLY B 1 47 ? -14.191 24.905 110.352 1.00 84.73 47 GLY B CA 1
ATOM 2924 C C . GLY B 1 47 ? -15.502 24.925 109.583 1.00 83.03 47 GLY B C 1
ATOM 2925 O O . GLY B 1 47 ? -15.494 24.817 108.352 1.00 87.21 47 GLY B O 1
ATOM 2926 N N . ARG B 1 48 ? -16.622 25.078 110.284 1.00 77.26 48 ARG B N 1
ATOM 2927 C CA . ARG B 1 48 ? -17.924 25.016 109.626 1.00 78.50 48 ARG B CA 1
ATOM 2928 C C . ARG B 1 48 ? -18.799 26.219 109.945 1.00 88.90 48 ARG B C 1
ATOM 2929 O O . ARG B 1 48 ? -18.315 27.261 110.397 1.00 97.75 48 ARG B O 1
ATOM 2937 N N . SER B 1 49 ? -20.094 26.045 109.701 1.00 87.77 49 SER B N 1
ATOM 2938 C CA . SER B 1 49 ? -21.112 27.053 109.963 1.00 91.39 49 SER B CA 1
ATOM 2939 C C . SER B 1 49 ? -22.450 26.339 109.870 1.00 83.34 49 SER B C 1
ATOM 2940 O O . SER B 1 49 ? -22.650 25.522 108.968 1.00 70.22 49 SER B O 1
ATOM 2943 N N . ASN B 1 50 ? -23.361 26.652 110.790 1.00 87.68 50 ASN B N 1
ATOM 2944 C CA . ASN B 1 50 ? -24.573 25.858 110.968 1.00 85.47 50 ASN B CA 1
ATOM 2945 C C . ASN B 1 50 ? -24.187 24.387 111.123 1.00 76.00 50 ASN B C 1
ATOM 2946 O O . ASN B 1 50 ? -24.788 23.502 110.509 1.00 70.99 50 ASN B O 1
ATOM 2951 N N . PHE B 1 51 ? -23.154 24.135 111.925 1.00 65.75 51 PHE B N 1
ATOM 2952 C CA . PHE B 1 51 ? -22.829 22.769 112.312 1.00 60.22 51 PHE B CA 1
ATOM 2953 C C . PHE B 1 51 ? -22.648 22.655 113.819 1.00 58.57 51 PHE B C 1
ATOM 2954 O O . PHE B 1 51 ? -21.556 22.358 114.319 1.00 54.95 51 PHE B O 1
ATOM 2962 N N . LYS B 1 52 ? -23.742 22.885 114.532 1.00 56.95 52 LYS B N 1
ATOM 2963 C CA . LYS B 1 52 ? -23.757 22.695 115.965 1.00 70.33 52 LYS B CA 1
ATOM 2964 C C . LYS B 1 52 ? -23.895 21.223 116.299 1.00 68.31 52 LYS B C 1
ATOM 2965 O O . LYS B 1 52 ? -24.710 20.507 115.708 1.00 71.96 52 LYS B O 1
ATOM 2971 N N . LEU B 1 53 ? -23.074 20.773 117.240 1.00 59.05 53 LEU B N 1
ATOM 2972 C CA . LEU B 1 53 ? -23.166 19.413 117.745 1.00 51.25 53 LEU B CA 1
ATOM 2973 C C . LEU B 1 53 ? -23.625 19.413 119.207 1.00 61.54 53 LEU B C 1
ATOM 2974 O O . LEU B 1 53 ? -23.516 20.419 119.921 1.00 58.31 53 LEU B O 1
ATOM 2979 N N . MET B 1 54 ? -24.156 18.277 119.637 1.00 60.97 54 MET B N 1
ATOM 2980 C CA . MET B 1 54 ? -24.532 18.085 121.022 1.00 61.71 54 MET B CA 1
ATOM 2981 C C . MET B 1 54 ? -23.968 16.750 121.476 1.00 59.28 54 MET B C 1
ATOM 2982 O O . MET B 1 54 ? -24.307 15.701 120.913 1.00 55.46 54 MET B O 1
ATOM 2987 N N . TYR B 1 55 ? -23.097 16.779 122.480 1.00 55.35 55 TYR B N 1
ATOM 2988 C CA . TYR B 1 55 ? -22.555 15.533 123.003 1.00 57.29 55 TYR B CA 1
ATOM 2989 C C . TYR B 1 55 ? -23.377 15.017 124.173 1.00 59.96 55 TYR B C 1
ATOM 2990 O O . TYR B 1 55 ? -23.554 15.699 125.193 1.00 52.15 55 TYR B O 1
ATOM 2999 N N . ILE B 1 56 ? -23.915 13.817 124.000 1.00 56.48 56 ILE B N 1
ATOM 3000 C CA . ILE B 1 56 ? -24.692 13.181 125.052 1.00 65.53 56 ILE B CA 1
ATOM 3001 C C . ILE B 1 56 ? -24.082 11.825 125.319 1.00 69.21 56 ILE B C 1
ATOM 3002 O O . ILE B 1 56 ? -23.908 11.035 124.383 1.00 63.78 56 ILE B O 1
ATOM 3007 N N . MET B 1 57 ? -23.736 11.571 126.582 1.00 62.91 57 MET B N 1
ATOM 3008 C CA . MET B 1 57 ? -23.176 10.284 126.990 1.00 63.21 57 MET B CA 1
ATOM 3009 C C . MET B 1 57 ? -21.888 9.990 126.239 1.00 58.58 57 MET B C 1
ATOM 3010 O O . MET B 1 57 ? -21.496 8.832 126.073 1.00 59.08 57 MET B O 1
ATOM 3015 N N . GLY B 1 58 ? -21.236 11.052 125.782 1.00 51.50 58 GLY B N 1
ATOM 3016 C CA . GLY B 1 58 ? -20.034 10.915 124.993 1.00 53.44 58 GLY B CA 1
ATOM 3017 C C . GLY B 1 58 ? -20.257 10.812 123.488 1.00 48.61 58 GLY B C 1
ATOM 3018 O O . GLY B 1 58 ? -19.298 10.610 122.752 1.00 50.77 58 GLY B O 1
ATOM 3019 N N . PHE B 1 59 ? -21.493 10.960 123.010 1.00 49.95 59 PHE B N 1
ATOM 3020 C CA . PHE B 1 59 ? -21.745 10.832 121.561 1.00 44.10 59 PHE B CA 1
ATOM 3021 C C . PHE B 1 59 ? -22.277 12.103 120.891 1.00 48.44 59 PHE B C 1
ATOM 3022 O O . PHE B 1 59 ? -23.203 12.739 121.397 1.00 52.62 59 PHE B O 1
ATOM 3030 N N . PRO B 1 60 ? -21.719 12.455 119.722 1.00 50.93 60 PRO B N 1
ATOM 3031 C CA . PRO B 1 60 ? -22.139 13.690 119.040 1.00 45.17 60 PRO B CA 1
ATOM 3032 C C . PRO B 1 60 ? -23.531 13.552 118.413 1.00 48.02 60 PRO B C 1
ATOM 3033 O O . PRO B 1 60 ? -23.830 12.576 117.720 1.00 46.28 60 PRO B O 1
ATOM 3037 N N . ILE B 1 61 ? -24.381 14.538 118.661 1.00 50.45 61 ILE B N 1
ATOM 3038 C CA . ILE B 1 61 ? -25.724 14.519 118.107 1.00 49.61 61 ILE B CA 1
ATOM 3039 C C . ILE B 1 61 ? -25.935 15.737 117.225 1.00 45.45 61 ILE B C 1
ATOM 3040 O O . ILE B 1 61 ? -25.708 16.874 117.654 1.00 52.97 61 ILE B O 1
ATOM 3045 N N . ASP B 1 62 ? -26.326 15.487 115.979 1.00 43.93 62 ASP B N 1
ATOM 3046 C CA . ASP B 1 62 ? -26.689 16.548 115.041 1.00 50.29 62 ASP B CA 1
ATOM 3047 C C . ASP B 1 62 ? -28.191 16.723 115.088 1.00 48.39 62 ASP B C 1
ATOM 3048 O O . ASP B 1 62 ? -28.947 15.813 114.719 1.00 49.76 62 ASP B O 1
ATOM 3053 N N . THR B 1 63 ? -28.623 17.892 115.542 1.00 47.98 63 THR B N 1
ATOM 3054 C CA . THR B 1 63 ? -30.040 18.200 115.564 1.00 60.91 63 THR B CA 1
ATOM 3055 C C . THR B 1 63 ? -30.351 19.321 114.589 1.00 61.56 63 THR B C 1
ATOM 3056 O O . THR B 1 63 ? -29.511 20.184 114.323 1.00 62.88 63 THR B O 1
ATOM 3060 N N . GLU B 1 64 ? -31.558 19.278 114.039 1.00 62.17 64 GLU B N 1
ATOM 3061 C CA . GLU B 1 64 ? -32.045 20.326 113.155 1.00 65.56 64 GLU B CA 1
ATOM 3062 C C . GLU B 1 64 ? -33.484 20.643 113.532 1.00 67.28 64 GLU B C 1
ATOM 3063 O O . GLU B 1 64 ? -34.285 19.738 113.795 1.00 64.26 64 GLU B O 1
ATOM 3069 N N . MET B 1 65 ? -33.812 21.929 113.556 1.00 70.45 65 MET B N 1
ATOM 3070 C CA . MET B 1 65 ? -35.175 22.349 113.845 1.00 79.90 65 MET B CA 1
ATOM 3071 C C . MET B 1 65 ? -35.622 23.473 112.922 1.00 82.47 65 MET B C 1
ATOM 3072 O O . MET B 1 65 ? -34.835 24.359 112.574 1.00 83.55 65 MET B O 1
ATOM 3077 N N . GLU B 1 66 ? -36.889 23.420 112.525 1.00 87.42 66 GLU B N 1
ATOM 3078 C CA . GLU B 1 66 ? -37.445 24.372 111.574 1.00 99.72 66 GLU B CA 1
ATOM 3079 C C . GLU B 1 66 ? -37.613 25.724 112.229 1.00 106.29 66 GLU B C 1
ATOM 3080 O O . GLU B 1 66 ? -37.045 26.727 111.797 1.00 107.37 66 GLU B O 1
ATOM 3086 N N . LYS B 1 67 ? -38.413 25.739 113.278 1.00 111.48 67 LYS B N 1
ATOM 3087 C CA . LYS B 1 67 ? -38.622 26.948 114.039 1.00 124.26 67 LYS B CA 1
ATOM 3088 C C . LYS B 1 67 ? -37.422 27.109 114.966 1.00 129.72 67 LYS B C 1
ATOM 3089 O O . LYS B 1 67 ? -37.045 26.173 115.671 1.00 129.06 67 LYS B O 1
ATOM 3095 N N . ASP B 1 68 ? -36.824 28.298 114.930 1.00 135.01 68 ASP B N 1
ATOM 3096 C CA . ASP B 1 68 ? -35.506 28.578 115.510 1.00 137.44 68 ASP B CA 1
ATOM 3097 C C . ASP B 1 68 ? -35.224 27.994 116.903 1.00 138.03 68 ASP B C 1
ATOM 3098 O O . ASP B 1 68 ? -36.135 27.764 117.698 1.00 140.82 68 ASP B O 1
ATOM 3103 N N . SER B 1 69 ? -33.939 27.759 117.166 1.00 134.35 69 SER B N 1
ATOM 3104 C CA . SER B 1 69 ? -33.426 27.367 118.477 1.00 129.96 69 SER B CA 1
ATOM 3105 C C . SER B 1 69 ? -31.936 27.702 118.509 1.00 124.40 69 SER B C 1
ATOM 3106 O O . SER B 1 69 ? -31.316 27.877 117.459 1.00 121.84 69 SER B O 1
ATOM 3109 N N . GLU B 1 70 ? -31.351 27.805 119.698 1.00 120.27 70 GLU B N 1
ATOM 3110 C CA . GLU B 1 70 ? -29.927 28.141 119.778 1.00 116.06 70 GLU B CA 1
ATOM 3111 C C . GLU B 1 70 ? -29.079 26.986 120.320 1.00 102.52 70 GLU B C 1
ATOM 3112 O O . GLU B 1 70 ? -27.929 27.167 120.714 1.00 96.19 70 GLU B O 1
ATOM 3118 N N . TYR B 1 71 ? -29.648 25.786 120.284 1.00 95.96 71 TYR B N 1
ATOM 3119 C CA . TYR B 1 71 ? -28.883 24.560 120.496 1.00 91.28 71 TYR B CA 1
ATOM 3120 C C . TYR B 1 71 ? -28.920 23.650 119.263 1.00 87.10 71 TYR B C 1
ATOM 3121 O O . TYR B 1 71 ? -28.097 22.749 119.110 1.00 85.05 71 TYR B O 1
ATOM 3130 N N . SER B 1 72 ? -29.849 23.920 118.358 1.00 86.29 72 SER B N 1
ATOM 3131 C CA . SER B 1 72 ? -29.969 23.110 117.151 1.00 78.55 72 SER B CA 1
ATOM 3132 C C . SER B 1 72 ? -29.547 23.894 115.917 1.00 79.33 72 SER B C 1
ATOM 3133 O O . SER B 1 72 ? -29.583 25.130 115.917 1.00 82.17 72 SER B O 1
ATOM 3136 N N . ASN B 1 73 ? -29.153 23.169 114.871 1.00 76.04 73 ASN B N 1
ATOM 3137 C CA . ASN B 1 73 ? -28.849 23.775 113.585 1.00 72.28 73 ASN B CA 1
ATOM 3138 C C . ASN B 1 73 ? -30.116 24.132 112.826 1.00 72.92 73 ASN B C 1
ATOM 3139 O O . ASN B 1 73 ? -31.197 23.620 113.127 1.00 68.41 73 ASN B O 1
ATOM 3144 N N . LYS B 1 74 ? -29.978 25.002 111.830 1.00 79.40 74 LYS B N 1
ATOM 3145 C CA . LYS B 1 74 ? -31.056 25.223 110.877 1.00 78.37 74 LYS B CA 1
ATOM 3146 C C . LYS B 1 74 ? -31.147 24.007 109.979 1.00 72.25 74 LYS B C 1
ATOM 3147 O O . LYS B 1 74 ? -30.163 23.283 109.804 1.00 61.79 74 LYS B O 1
ATOM 3153 N N . ILE B 1 75 ? -32.330 23.785 109.415 1.00 77.64 75 ILE B N 1
ATOM 3154 C CA . ILE B 1 75 ? -32.567 22.641 108.538 1.00 76.33 75 ILE B CA 1
ATOM 3155 C C . ILE B 1 75 ? -31.737 22.720 107.258 1.00 72.78 75 ILE B C 1
ATOM 3156 O O . ILE B 1 75 ? -31.652 23.776 106.627 1.00 76.51 75 ILE B O 1
ATOM 3161 N N . ARG B 1 76 ? -31.107 21.606 106.895 1.00 70.72 76 ARG B N 1
ATOM 3162 C CA . ARG B 1 76 ? -30.190 21.588 105.757 1.00 67.42 76 ARG B CA 1
ATOM 3163 C C . ARG B 1 76 ? -30.872 21.229 104.443 1.00 59.85 76 ARG B C 1
ATOM 3164 O O . ARG B 1 76 ? -31.872 20.510 104.412 1.00 58.15 76 ARG B O 1
ATOM 3172 N N . GLN B 1 77 ? -30.307 21.728 103.352 1.00 63.38 77 GLN B N 1
ATOM 3173 C CA . GLN B 1 77 ? -30.848 21.458 102.030 1.00 70.38 77 GLN B CA 1
ATOM 3174 C C . GLN B 1 77 ? -30.446 20.068 101.548 1.00 65.59 77 GLN B C 1
ATOM 3175 O O . GLN B 1 77 ? -29.342 19.594 101.836 1.00 61.03 77 GLN B O 1
ATOM 3181 N N . GLU B 1 78 ? -31.353 19.414 100.833 1.00 63.94 78 GLU B N 1
ATOM 3182 C CA . GLU B 1 78 ? -31.094 18.079 100.323 1.00 63.15 78 GLU B CA 1
ATOM 3183 C C . GLU B 1 78 ? -30.252 18.171 99.058 1.00 64.01 78 GLU B C 1
ATOM 3184 O O . GLU B 1 78 ? -30.590 18.909 98.130 1.00 63.58 78 GLU B O 1
ATOM 3190 N N . SER B 1 79 ? -29.144 17.433 99.037 1.00 50.36 79 SER B N 1
ATOM 3191 C CA . SER B 1 79 ? -28.294 17.351 97.859 1.00 46.25 79 SER B CA 1
ATOM 3192 C C . SER B 1 79 ? -29.110 16.794 96.696 1.00 43.13 79 SER B C 1
ATOM 3193 O O . SER B 1 79 ? -30.083 16.064 96.906 1.00 39.29 79 SER B O 1
ATOM 3196 N N . LYS B 1 80 ? -28.718 17.134 95.472 1.00 44.23 80 LYS B N 1
ATOM 3197 C CA . LYS B 1 80 ? -29.383 16.581 94.294 1.00 53.49 80 LYS B CA 1
ATOM 3198 C C . LYS B 1 80 ? -28.644 15.329 93.824 1.00 48.17 80 LYS B C 1
ATOM 3199 O O . LYS B 1 80 ? -29.035 14.688 92.854 1.00 45.21 80 LYS B O 1
ATOM 3205 N N . ILE B 1 81 ? -27.575 14.975 94.533 1.00 46.74 81 ILE B N 1
ATOM 3206 C CA . ILE B 1 81 ? -26.830 13.764 94.194 1.00 49.68 81 ILE B CA 1
ATOM 3207 C C . ILE B 1 81 ? -27.701 12.510 94.373 1.00 39.74 81 ILE B C 1
ATOM 3208 O O . ILE B 1 81 ? -28.324 12.309 95.416 1.00 41.25 81 ILE B O 1
ATOM 3213 N N . SER B 1 82 ? -27.748 11.686 93.332 1.00 34.23 82 SER B N 1
ATOM 3214 C CA . SER B 1 82 ? -28.547 10.456 93.309 1.00 38.97 82 SER B CA 1
ATOM 3215 C C . SER B 1 82 ? -28.089 9.436 94.346 1.00 37.40 82 SER B C 1
ATOM 3216 O O . SER B 1 82 ? -26.925 9.021 94.350 1.00 30.96 82 SER B O 1
ATOM 3219 N N . LYS B 1 83 ? -29.011 9.016 95.207 1.00 33.15 83 LYS B N 1
ATOM 3220 C CA . LYS B 1 83 ? -28.697 8.073 96.268 1.00 42.13 83 LYS B CA 1
ATOM 3221 C C . LYS B 1 83 ? -28.488 6.652 95.734 1.00 42.58 83 LYS B C 1
ATOM 3222 O O . LYS B 1 83 ? -27.868 5.823 96.399 1.00 42.02 83 LYS B O 1
ATOM 3228 N N . THR B 1 84 ? -29.001 6.370 94.542 1.00 42.95 84 THR B N 1
ATOM 3229 C CA . THR B 1 84 ? -28.906 5.020 93.989 1.00 41.69 84 THR B CA 1
ATOM 3230 C C . THR B 1 84 ? -27.690 4.832 93.089 1.00 34.97 84 THR B C 1
ATOM 3231 O O . THR B 1 84 ? -27.093 3.754 93.065 1.00 37.73 84 THR B O 1
ATOM 3235 N N . GLU B 1 85 ? -27.351 5.863 92.320 1.00 37.78 85 GLU B N 1
ATOM 3236 C CA . GLU B 1 85 ? -26.275 5.748 91.340 1.00 37.06 85 GLU B CA 1
ATOM 3237 C C . GLU B 1 85 ? -25.181 6.811 91.467 1.00 40.20 85 GLU B C 1
ATOM 3238 O O . GLU B 1 85 ? -24.210 6.810 90.695 1.00 35.65 85 GLU B O 1
ATOM 3244 N N . GLY B 1 86 ? -25.340 7.725 92.418 1.00 42.57 86 GLY B N 1
ATOM 3245 C CA . GLY B 1 86 ? -24.422 8.849 92.523 1.00 36.05 86 GLY B CA 1
ATOM 3246 C C . GLY B 1 86 ? -23.172 8.528 93.320 1.00 31.53 86 GLY B C 1
AT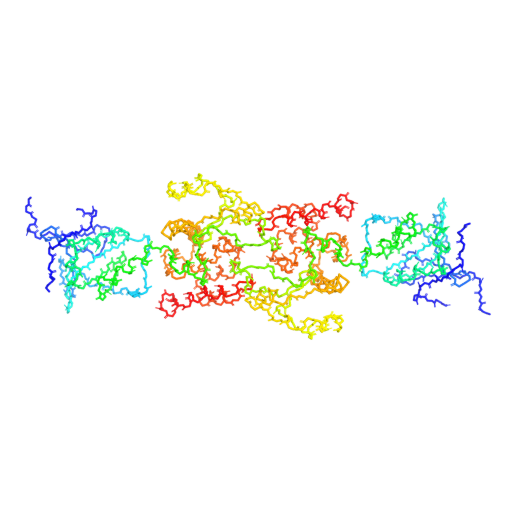OM 3247 O O . GLY B 1 86 ? -23.021 7.434 93.891 1.00 32.57 86 GLY B O 1
ATOM 3248 N N . THR B 1 87 ? -22.270 9.500 93.372 1.00 31.92 87 THR B N 1
ATOM 3249 C CA . THR B 1 87 ? -21.075 9.393 94.179 1.00 31.79 87 THR B CA 1
ATOM 3250 C C . THR B 1 87 ? -20.819 10.737 94.818 1.00 36.51 87 THR B C 1
ATOM 3251 O O . THR B 1 87 ? -21.342 11.750 94.358 1.00 39.62 87 THR B O 1
ATOM 3255 N N . VAL B 1 88 ? -20.042 10.730 95.896 1.00 33.29 88 VAL B N 1
ATOM 3256 C CA . VAL B 1 88 ? -19.404 11.947 96.374 1.00 30.56 88 VAL B CA 1
ATOM 3257 C C . VAL B 1 88 ? -17.929 11.829 95.964 1.00 36.75 88 VAL B C 1
ATOM 3258 O O . VAL B 1 88 ? -17.408 10.715 95.819 1.00 29.01 88 VAL B O 1
ATOM 3262 N N . SER B 1 89 ? -17.271 12.961 95.728 1.00 34.28 89 SER B N 1
ATOM 3263 C CA . SER B 1 89 ? -15.858 12.948 95.360 1.00 31.18 89 SER B CA 1
ATOM 3264 C C . SER B 1 89 ? -14.989 12.156 96.352 1.00 29.56 89 SER B C 1
ATOM 3265 O O . SER B 1 89 ? -15.098 12.319 97.577 1.00 27.81 89 SER B O 1
ATOM 3268 N N . TYR B 1 90 ? -14.114 11.300 95.829 1.00 29.74 90 TYR B N 1
ATOM 3269 C CA . TYR B 1 90 ? -13.220 10.555 96.718 1.00 35.84 90 TYR B CA 1
ATOM 3270 C C . TYR B 1 90 ? -12.175 11.456 97.405 1.00 37.46 90 TYR B C 1
ATOM 3271 O O . TYR B 1 90 ? -11.423 10.999 98.275 1.00 39.80 90 TYR B O 1
ATOM 3280 N N . GLU B 1 91 ? -12.131 12.729 97.025 1.00 31.77 91 GLU B N 1
ATOM 3281 C CA . GLU B 1 91 ? -11.217 13.668 97.677 1.00 40.87 91 GLU B CA 1
ATOM 3282 C C . GLU B 1 91 ? -11.911 14.420 98.808 1.00 45.00 91 GLU B C 1
ATOM 3283 O O . GLU B 1 91 ? -11.323 15.308 99.425 1.00 43.05 91 GLU B O 1
ATOM 3289 N N . GLN B 1 92 ? -13.167 14.082 99.074 1.00 41.71 92 GLN B N 1
ATOM 3290 C CA . GLN B 1 92 ? -13.900 14.797 100.112 1.00 41.39 92 GLN B CA 1
ATOM 3291 C C . GLN B 1 92 ? -14.081 13.940 101.349 1.00 44.37 92 GLN B C 1
ATOM 3292 O O . GLN B 1 92 ? -14.141 12.709 101.263 1.00 42.23 92 GLN B O 1
ATOM 3298 N N . LYS B 1 93 ? -14.152 14.609 102.497 1.00 45.29 93 LYS B N 1
ATOM 3299 C CA . LYS B 1 93 ? -14.507 13.972 103.748 1.00 44.20 93 LYS B CA 1
ATOM 3300 C C . LYS B 1 93 ? -16.018 14.076 103.885 1.00 35.39 93 LYS B C 1
ATOM 3301 O O . LYS B 1 93 ? -16.627 15.005 103.343 1.00 34.73 93 LYS B O 1
ATOM 3307 N N . ILE B 1 94 ? -16.619 13.140 104.615 1.00 35.64 94 ILE B N 1
ATOM 3308 C CA . ILE B 1 94 ? -18.076 13.084 104.732 1.00 33.81 94 ILE B CA 1
ATOM 3309 C C . ILE B 1 94 ? -18.486 12.906 106.174 1.00 33.84 94 ILE B C 1
ATOM 3310 O O . ILE B 1 94 ? -17.708 12.401 106.989 1.00 33.27 94 ILE B O 1
ATOM 3315 N N . THR B 1 95 ? -19.718 13.303 106.488 1.00 28.58 95 THR B N 1
ATOM 3316 C CA . THR B 1 95 ? -20.275 13.014 107.794 1.00 26.55 95 THR B CA 1
ATOM 3317 C C . THR B 1 95 ? -21.438 12.067 107.602 1.00 41.66 95 THR B C 1
ATOM 3318 O O . THR B 1 95 ? -22.319 12.303 106.764 1.00 31.06 95 THR B O 1
ATOM 3322 N N . VAL B 1 96 ? -21.411 10.969 108.350 1.00 44.17 96 VAL B N 1
ATOM 3323 C CA . VAL B 1 96 ? -22.451 9.953 108.238 1.00 37.48 96 VAL B CA 1
ATOM 3324 C C . VAL B 1 96 ? -23.257 9.917 109.519 1.00 39.97 96 VAL B C 1
ATOM 3325 O O . VAL B 1 96 ? -22.694 9.803 110.619 1.00 34.96 96 VAL B O 1
ATOM 3329 N N . GLU B 1 97 ? -24.575 10.044 109.369 1.00 32.21 97 GLU B N 1
ATOM 3330 C CA . GLU B 1 97 ? -25.474 10.175 110.502 1.00 38.26 97 GLU B CA 1
ATOM 3331 C C . GLU B 1 97 ? -26.642 9.214 110.381 1.00 41.25 97 GLU B C 1
ATOM 3332 O O . GLU B 1 97 ? -27.080 8.885 109.273 1.00 37.90 97 GLU B O 1
ATOM 3338 N N . THR B 1 98 ? -27.144 8.768 111.522 1.00 43.63 98 THR B N 1
ATOM 3339 C CA . THR B 1 98 ? -28.274 7.852 111.529 1.00 51.05 98 THR B CA 1
ATOM 3340 C C . THR B 1 98 ? -29.242 8.300 112.621 1.00 46.78 98 THR B C 1
ATOM 3341 O O . THR B 1 98 ? -28.837 8.559 113.757 1.00 46.82 98 THR B O 1
ATOM 3345 N N . GLY B 1 99 ? -30.518 8.436 112.278 1.00 47.90 99 GLY B N 1
ATOM 3346 C CA . GLY B 1 99 ? -31.465 8.932 113.259 1.00 53.54 99 GLY B CA 1
ATOM 3347 C C . GLY B 1 99 ? -32.898 9.016 112.770 1.00 56.99 99 GLY B C 1
ATOM 3348 O O . GLY B 1 99 ? -33.334 8.202 111.958 1.00 52.90 99 GLY B O 1
ATOM 3349 N N . GLN B 1 100 ? -33.636 9.993 113.289 1.00 58.52 100 GLN B N 1
ATOM 3350 C CA . GLN B 1 100 ? -35.027 10.198 112.894 1.00 63.34 100 GLN B CA 1
ATOM 3351 C C . GLN B 1 100 ? -35.309 11.674 112.640 1.00 58.19 100 GLN B C 1
ATOM 3352 O O . GLN B 1 100 ? -34.546 12.552 113.067 1.00 57.39 100 GLN B O 1
ATOM 3358 N N . GLU B 1 101 ? -36.407 11.943 111.942 1.00 55.42 101 GLU B N 1
ATOM 3359 C CA . GLU B 1 101 ? -36.784 13.310 111.614 1.00 61.54 101 GLU B CA 1
ATOM 3360 C C . GLU B 1 101 ? -38.256 13.403 111.238 1.00 70.61 101 GLU B C 1
ATOM 3361 O O . GLU B 1 101 ? -38.814 12.481 110.630 1.00 65.52 101 GLU B O 1
ATOM 3367 N N . LYS B 1 102 ? -38.867 14.531 111.595 1.00 75.87 102 LYS B N 1
ATOM 3368 C CA . LYS B 1 102 ? -40.271 14.783 111.301 1.00 84.54 102 LYS B CA 1
ATOM 3369 C C . LYS B 1 102 ? -40.680 16.199 111.684 1.00 88.14 102 LYS B C 1
ATOM 3370 O O . LYS B 1 102 ? -40.319 16.689 112.760 1.00 86.33 102 LYS B O 1
ATOM 3376 N N . ASP B 1 103 ? -41.427 16.847 110.793 1.00 93.55 103 ASP B N 1
ATOM 3377 C CA . ASP B 1 103 ? -42.143 18.083 111.111 1.00 102.84 103 ASP B CA 1
ATOM 3378 C C . ASP B 1 103 ? -41.262 19.277 111.469 1.00 100.24 103 ASP B C 1
ATOM 3379 O O . ASP B 1 103 ? -41.683 20.169 112.208 1.00 100.74 103 ASP B O 1
ATOM 3384 N N . GLY B 1 104 ? -40.050 19.299 110.928 1.00 94.23 104 GLY B N 1
ATOM 3385 C CA . GLY B 1 104 ? -39.118 20.370 111.226 1.00 86.50 104 GLY B CA 1
ATOM 3386 C C . GLY B 1 104 ? -38.355 20.127 112.516 1.00 75.07 104 GLY B C 1
ATOM 3387 O O . GLY B 1 104 ? -37.898 21.066 113.162 1.00 72.29 104 GLY B O 1
ATOM 3388 N N . VAL B 1 105 ? -38.238 18.855 112.887 1.00 74.03 105 VAL B N 1
ATOM 3389 C CA . VAL B 1 105 ? -37.439 18.428 114.028 1.00 76.48 105 VAL B CA 1
ATOM 3390 C C . VAL B 1 105 ? -36.570 17.254 113.586 1.00 77.54 105 VAL B C 1
ATOM 3391 O O . VAL B 1 105 ? -37.106 16.185 113.265 1.00 66.48 105 VAL B O 1
ATOM 3395 N N . LYS B 1 106 ? -35.247 17.444 113.554 1.00 58.02 106 LYS B N 1
ATOM 3396 C CA . LYS B 1 106 ? -34.335 16.378 113.126 1.00 57.50 106 LYS B CA 1
ATOM 3397 C C . LYS B 1 106 ? -33.284 16.108 114.193 1.00 55.95 106 LYS B C 1
ATOM 3398 O O . LYS B 1 106 ? -32.689 17.037 114.722 1.00 53.58 106 LYS B O 1
ATOM 3404 N N . VAL B 1 107 ? -33.082 14.832 114.511 1.00 55.23 107 VAL B N 1
ATOM 3405 C CA . VAL B 1 107 ? -32.133 14.410 115.535 1.00 53.46 107 VAL B CA 1
ATOM 3406 C C . VAL B 1 107 ? -31.386 13.190 115.039 1.00 53.01 107 VAL B C 1
ATOM 3407 O O . VAL B 1 107 ? -31.997 12.135 114.792 1.00 49.38 107 VAL B O 1
ATOM 3411 N N . TYR B 1 108 ? -30.069 13.337 114.902 1.00 47.75 108 TYR B N 1
ATOM 3412 C CA . TYR B 1 108 ? -29.221 12.335 114.273 1.00 45.37 108 TYR B CA 1
ATOM 3413 C C . TYR B 1 108 ? -27.959 12.078 115.071 1.00 46.64 108 TYR B C 1
ATOM 3414 O O . TYR B 1 108 ? -27.248 13.012 115.422 1.00 42.59 108 TYR B O 1
ATOM 3423 N N . ARG B 1 109 ? -27.676 10.810 115.341 1.00 44.93 109 ARG B N 1
ATOM 3424 C CA . ARG B 1 109 ? -26.416 10.447 115.962 1.00 47.56 109 ARG B CA 1
ATOM 3425 C C . ARG B 1 109 ? -25.335 10.430 114.889 1.00 45.88 109 ARG B C 1
ATOM 3426 O O . ARG B 1 109 ? -25.496 9.809 113.824 1.00 43.69 109 ARG B O 1
ATOM 3434 N N . VAL B 1 110 ? -24.242 11.143 115.148 1.00 42.32 110 VAL B N 1
ATOM 3435 C CA . VAL B 1 110 ? -23.142 11.148 114.201 1.00 40.11 110 VAL B CA 1
ATOM 3436 C C . VAL B 1 110 ? -22.352 9.852 114.352 1.00 37.96 110 VAL B C 1
ATOM 3437 O O . VAL B 1 110 ? -21.914 9.502 115.452 1.00 52.48 110 VAL B O 1
ATOM 3441 N N . MET B 1 111 ? -22.165 9.149 113.240 1.00 36.76 111 MET B N 1
ATOM 3442 C CA . MET B 1 111 ? -21.431 7.894 113.252 1.00 39.50 111 MET B CA 1
ATOM 3443 C C . MET B 1 111 ? -20.020 8.085 112.698 1.00 41.34 111 MET B C 1
ATOM 3444 O O . MET B 1 111 ? -19.050 7.490 113.183 1.00 42.55 111 MET B O 1
ATOM 3449 N N . VAL B 1 112 ? -19.909 8.924 111.676 1.00 40.16 112 VAL B N 1
ATOM 3450 C CA . VAL B 1 112 ? -18.612 9.327 111.162 1.00 35.66 112 VAL B CA 1
ATOM 3451 C C . VAL B 1 112 ? -18.630 10.836 111.068 1.00 44.94 112 VAL B C 1
ATOM 3452 O O . VAL B 1 112 ? -19.526 11.409 110.432 1.00 37.54 112 VAL B O 1
ATOM 3456 N N . LEU B 1 113 ? -17.658 11.488 111.698 1.00 38.56 113 LEU B N 1
ATOM 3457 C CA . LEU B 1 113 ? -17.598 12.943 111.633 1.00 42.73 113 LEU B CA 1
ATOM 3458 C C . LEU B 1 113 ? -16.432 13.390 110.780 1.00 40.62 113 LEU B C 1
ATOM 3459 O O . LEU B 1 113 ? -15.280 13.368 111.227 1.00 38.24 113 LEU B O 1
ATOM 3464 N N . GLU B 1 114 ? -16.738 13.806 109.557 1.00 36.46 114 GLU B N 1
ATOM 3465 C CA . GLU B 1 114 ? -15.723 14.288 108.624 1.00 50.24 114 GLU B CA 1
ATOM 3466 C C . GLU B 1 114 ? -14.622 13.257 108.432 1.00 47.35 114 GLU B C 1
ATOM 3467 O O . GLU B 1 114 ? -13.444 13.566 108.592 1.00 48.76 114 GLU B O 1
ATOM 3473 N N . GLY B 1 115 ? -15.010 12.029 108.111 1.00 42.00 115 GLY B N 1
ATOM 3474 C CA . GLY B 1 115 ? -14.039 10.987 107.844 1.00 35.32 115 GLY B CA 1
ATOM 3475 C C . GLY B 1 115 ? -13.842 10.799 106.354 1.00 42.86 115 GLY B C 1
ATOM 3476 O O . GLY B 1 115 ? -14.643 11.304 105.541 1.00 35.65 115 GLY B O 1
ATOM 3477 N N . THR B 1 116 ? -12.779 10.084 105.983 1.00 38.18 116 THR B N 1
ATOM 3478 C CA . THR B 1 116 ? -12.571 9.737 104.575 1.00 44.46 116 THR B CA 1
ATOM 3479 C C . THR B 1 116 ? -13.614 8.707 104.173 1.00 29.97 116 THR B C 1
ATOM 3480 O O . THR B 1 116 ? -14.252 8.101 105.040 1.00 38.64 116 THR B O 1
ATOM 3484 N N . ILE B 1 117 ? -13.791 8.510 102.867 1.00 33.42 117 ILE B N 1
ATOM 3485 C CA . ILE B 1 117 ? -14.713 7.492 102.391 1.00 32.08 117 ILE B CA 1
ATOM 3486 C C . ILE B 1 117 ? -14.287 6.124 102.923 1.00 33.57 117 ILE B C 1
ATOM 3487 O O . ILE B 1 117 ? -15.075 5.404 103.533 1.00 41.23 117 ILE B O 1
ATOM 3492 N N . ALA B 1 118 ? -13.031 5.768 102.673 1.00 41.18 118 ALA B N 1
ATOM 3493 C CA . ALA B 1 118 ? -12.514 4.462 103.069 1.00 45.31 118 ALA B CA 1
ATOM 3494 C C . ALA B 1 118 ? -12.663 4.254 104.574 1.00 43.06 118 ALA B C 1
ATOM 3495 O O . ALA B 1 118 ? -13.129 3.194 105.014 1.00 50.59 118 ALA B O 1
ATOM 3497 N N . GLU B 1 119 ? -12.274 5.262 105.357 1.00 42.16 119 GLU B N 1
ATOM 3498 C CA . GLU B 1 119 ? -12.501 5.214 106.805 1.00 56.53 119 GLU B CA 1
ATOM 3499 C C . GLU B 1 119 ? -13.965 4.890 107.121 1.00 50.83 119 GLU B C 1
ATOM 3500 O O . GLU B 1 119 ? -14.257 4.082 108.009 1.00 44.63 119 GLU B O 1
ATOM 3506 N N . SER B 1 120 ? -14.880 5.510 106.381 1.00 47.81 120 SER B N 1
ATOM 3507 C CA . SER B 1 120 ? -16.306 5.346 106.649 1.00 43.07 120 SER B CA 1
ATOM 3508 C C . SER B 1 120 ? -16.796 3.935 106.343 1.00 47.26 120 SER B C 1
ATOM 3509 O O . SER B 1 120 ? -17.570 3.362 107.105 1.00 46.50 120 SER B O 1
ATOM 3512 N N . ILE B 1 121 ? -16.347 3.393 105.215 1.00 55.06 121 ILE B N 1
ATOM 3513 C CA . ILE B 1 121 ? -16.691 2.032 104.810 1.00 54.93 121 ILE B CA 1
ATOM 3514 C C . ILE B 1 121 ? -16.310 1.044 105.910 1.00 57.11 121 ILE B C 1
ATOM 3515 O O . ILE B 1 121 ? -17.115 0.214 106.329 1.00 51.85 121 ILE B O 1
ATOM 3520 N N . GLU B 1 122 ? -15.074 1.156 106.380 1.00 59.21 122 GLU B N 1
ATOM 3521 C CA . GLU B 1 122 ? -14.547 0.253 107.387 1.00 57.87 122 GLU B CA 1
ATOM 3522 C C . GLU B 1 122 ? -15.322 0.420 108.686 1.00 56.86 122 GLU B C 1
ATOM 3523 O O . GLU B 1 122 ? -15.708 -0.556 109.326 1.00 63.26 122 GLU B O 1
ATOM 3529 N N . HIS B 1 123 ? -15.563 1.665 109.069 1.00 54.86 123 HIS B N 1
ATOM 3530 C CA . HIS B 1 123 ? -16.245 1.925 110.324 1.00 51.39 123 HIS B CA 1
ATOM 3531 C C . HIS B 1 123 ? -17.684 1.423 110.312 1.00 53.71 123 HIS B C 1
ATOM 3532 O O . HIS B 1 123 ? -18.155 0.849 111.299 1.00 53.34 123 HIS B O 1
ATOM 3539 N N . LEU B 1 124 ? -18.382 1.642 109.201 1.00 45.75 124 LEU B N 1
ATOM 3540 C CA . LEU B 1 124 ? -19.792 1.258 109.104 1.00 46.75 124 LEU B CA 1
ATOM 3541 C C . LEU B 1 124 ? -19.982 -0.253 108.973 1.00 51.77 124 LEU B C 1
ATOM 3542 O O . LEU B 1 124 ? -21.106 -0.750 109.078 1.00 58.03 124 LEU B O 1
ATOM 3547 N N . ASP B 1 125 ? -18.894 -0.983 108.736 1.00 55.17 125 ASP B N 1
ATOM 3548 C CA . ASP B 1 125 ? -18.986 -2.440 108.646 1.00 66.24 125 ASP B CA 1
ATOM 3549 C C . ASP B 1 125 ? -18.526 -3.183 109.913 1.00 68.51 125 ASP B C 1
ATOM 3550 O O . ASP B 1 125 ? -18.349 -4.403 109.901 1.00 69.64 125 ASP B O 1
ATOM 3555 N N . LYS B 1 126 ? -18.351 -2.442 111.004 1.00 63.70 126 LYS B N 1
ATOM 3556 C CA . LYS B 1 126 ? -18.094 -3.057 112.307 1.00 69.02 126 LYS B CA 1
ATOM 3557 C C . LYS B 1 126 ? -19.389 -3.578 112.930 1.00 76.02 126 LYS B C 1
ATOM 3558 O O . LYS B 1 126 ? -20.446 -2.958 112.785 1.00 76.13 126 LYS B O 1
ATOM 3564 N N . LYS B 1 127 ? -19.303 -4.717 113.618 1.00 82.61 127 LYS B N 1
ATOM 3565 C CA . LYS B 1 127 ? -20.491 -5.396 114.134 1.00 82.12 127 LYS B CA 1
ATOM 3566 C C . LYS B 1 127 ? -21.233 -4.610 115.210 1.00 76.62 127 LYS B C 1
ATOM 3567 O O . LYS B 1 127 ? -22.459 -4.709 115.328 1.00 74.05 127 LYS B O 1
ATOM 3573 N N . GLU B 1 128 ? -20.492 -3.826 115.987 1.00 74.62 128 GLU B N 1
ATOM 3574 C CA . GLU B 1 128 ? -21.087 -3.058 117.082 1.00 72.57 128 GLU B CA 1
ATOM 3575 C C . GLU B 1 128 ? -22.015 -1.935 116.594 1.00 64.88 128 GLU B C 1
ATOM 3576 O O . GLU B 1 128 ? -22.836 -1.428 117.365 1.00 51.90 128 GLU B O 1
ATOM 3582 N N . ASN B 1 129 ? -21.889 -1.550 115.321 1.00 63.94 129 ASN B N 1
ATOM 3583 C CA . ASN B 1 129 ? -22.751 -0.514 114.748 1.00 63.72 129 ASN B CA 1
ATOM 3584 C C . ASN B 1 129 ? -23.927 -1.052 113.934 1.00 68.09 129 ASN B C 1
ATOM 3585 O O . ASN B 1 129 ? -24.852 -0.302 113.613 1.00 69.51 129 ASN B O 1
ATOM 3590 N N . GLU B 1 130 ? -23.880 -2.343 113.607 1.00 72.23 130 GLU B N 1
ATOM 3591 C CA . GLU B 1 130 ? -24.930 -3.001 112.829 1.00 75.83 130 GLU B CA 1
ATOM 3592 C C . GLU B 1 130 ? -26.330 -2.612 113.291 1.00 70.02 130 GLU B C 1
ATOM 3593 O O . GLU B 1 130 ? -27.191 -2.247 112.487 1.00 60.38 130 GLU B O 1
ATOM 3599 N N . ASP B 1 131 ? -26.536 -2.678 114.601 1.00 73.56 131 ASP B N 1
ATOM 3600 C CA . ASP B 1 131 ? -27.857 -2.492 115.190 1.00 81.85 131 ASP B CA 1
ATOM 3601 C C . ASP B 1 131 ? -28.440 -1.081 115.007 1.00 73.09 131 ASP B C 1
ATOM 3602 O O . ASP B 1 131 ? -29.602 -0.931 114.615 1.00 67.79 131 ASP B O 1
ATOM 3607 N N . ILE B 1 132 ? -27.641 -0.053 115.288 1.00 67.77 132 ILE B N 1
ATOM 3608 C CA . ILE B 1 132 ? -28.111 1.329 115.151 1.00 64.15 132 ILE B CA 1
ATOM 3609 C C . ILE B 1 132 ? -28.330 1.739 113.684 1.00 60.33 132 ILE B C 1
ATOM 3610 O O . ILE B 1 132 ? -29.253 2.498 113.366 1.00 58.71 132 ILE B O 1
ATOM 3615 N N . LEU B 1 133 ? -27.494 1.218 112.793 1.00 43.85 133 LEU B N 1
ATOM 3616 C CA . LEU B 1 133 ? -27.602 1.535 111.371 1.00 49.85 133 LEU B CA 1
ATOM 3617 C C . LEU B 1 133 ? -28.810 0.844 110.751 1.00 56.07 133 LEU B C 1
ATOM 3618 O O . LEU B 1 133 ? -29.385 1.329 109.771 1.00 50.19 133 LEU B O 1
ATOM 3623 N N . ASN B 1 134 ? -29.190 -0.295 111.321 1.00 67.07 134 ASN B N 1
ATOM 3624 C CA . ASN B 1 134 ? -30.298 -1.076 110.776 1.00 75.66 134 ASN B CA 1
ATOM 3625 C C . ASN B 1 134 ? -31.644 -0.454 111.093 1.00 73.70 134 ASN B C 1
ATOM 3626 O O . ASN B 1 134 ? -32.612 -0.632 110.351 1.00 73.17 134 ASN B O 1
ATOM 3631 N N . ASN B 1 135 ? -31.698 0.284 112.197 1.00 73.68 135 ASN B N 1
ATOM 3632 C CA . ASN B 1 135 ? -32.981 0.713 112.730 1.00 79.40 135 ASN B CA 1
ATOM 3633 C C . ASN B 1 135 ? -33.245 2.215 112.730 1.00 76.66 135 ASN B C 1
ATOM 3634 O O . ASN B 1 135 ? -34.160 2.686 113.409 1.00 78.19 135 ASN B O 1
ATOM 3639 N N . ASN B 1 136 ? -32.456 2.960 111.963 1.00 63.94 136 ASN B N 1
ATOM 3640 C CA . ASN B 1 136 ? -32.743 4.376 111.749 1.00 57.40 136 ASN B CA 1
ATOM 3641 C C . ASN B 1 136 ? -32.532 4.827 110.317 1.00 54.38 136 ASN B C 1
ATOM 3642 O O . ASN B 1 136 ? -31.989 4.083 109.496 1.00 52.83 136 ASN B O 1
ATOM 3647 N N . ARG B 1 137 ? -32.981 6.046 110.025 1.00 56.28 137 ARG B N 1
ATOM 3648 C CA . ARG B 1 137 ? -32.734 6.656 108.730 1.00 54.26 137 ARG B CA 1
ATOM 3649 C C . ARG B 1 137 ? -31.279 7.097 108.668 1.00 55.60 137 ARG B C 1
ATOM 3650 O O . ARG B 1 137 ? -30.786 7.805 109.556 1.00 51.31 137 ARG B O 1
ATOM 3658 N N . ASN B 1 138 ? -30.589 6.654 107.625 1.00 53.80 138 ASN B N 1
ATOM 3659 C CA . ASN B 1 138 ? -29.178 6.939 107.487 1.00 43.81 138 ASN B CA 1
ATOM 3660 C C . ASN B 1 138 ? -28.979 7.988 106.415 1.00 48.76 138 ASN B C 1
ATOM 3661 O O . ASN B 1 138 ? -29.614 7.926 105.357 1.00 44.16 138 ASN B O 1
ATOM 3666 N N . ARG B 1 139 ? -28.113 8.960 106.689 1.00 40.04 139 ARG B N 1
ATOM 3667 C CA . ARG B 1 139 ? -27.837 10.019 105.720 1.00 37.30 139 ARG B CA 1
ATOM 3668 C C . ARG B 1 139 ? -26.366 10.434 105.705 1.00 35.44 139 ARG B C 1
ATOM 3669 O O . ARG B 1 139 ? -25.613 10.165 106.649 1.00 37.35 139 ARG B O 1
ATOM 3677 N N . ILE B 1 140 ? -25.968 11.097 104.627 1.00 32.30 140 ILE B N 1
ATOM 3678 C CA . ILE B 1 140 ? -24.658 11.733 104.569 1.00 37.49 140 ILE B CA 1
ATOM 3679 C C . ILE B 1 140 ? -24.795 13.263 104.610 1.00 36.02 140 ILE B C 1
ATOM 3680 O O . ILE B 1 140 ? -25.498 13.870 103.782 1.00 38.10 140 ILE B O 1
ATOM 3685 N N . VAL B 1 141 ? -24.132 13.888 105.578 1.00 34.85 141 VAL B N 1
ATOM 3686 C CA . VAL B 1 141 ? -23.944 15.336 105.526 1.00 36.83 141 VAL B CA 1
ATOM 3687 C C . VAL B 1 141 ? -22.644 15.649 104.793 1.00 37.42 141 VAL B C 1
ATOM 3688 O O . VAL B 1 141 ? -21.552 15.340 105.281 1.00 36.71 141 VAL B O 1
ATOM 3692 N N . LEU B 1 142 ? -22.773 16.270 103.624 1.00 34.38 142 LEU B N 1
ATOM 3693 C CA . LEU B 1 142 ? -21.629 16.574 102.768 1.00 40.17 142 LEU B CA 1
ATOM 3694 C C . LEU B 1 142 ? -20.818 17.757 103.304 1.00 45.77 142 LEU B C 1
ATOM 3695 O O . LEU B 1 142 ? -21.303 18.522 104.145 1.00 44.38 142 LEU B O 1
ATOM 3700 N N . ALA B 1 143 ? -19.585 17.889 102.815 1.00 44.41 143 ALA B N 1
ATOM 3701 C CA . ALA B 1 143 ? -18.688 18.983 103.192 1.00 50.04 143 ALA B CA 1
ATOM 3702 C C . ALA B 1 143 ? -19.346 20.350 102.997 1.00 53.93 143 ALA B C 1
ATOM 3703 O O . ALA B 1 143 ? -19.168 21.258 103.815 1.00 56.31 143 ALA B O 1
ATOM 3705 N N . ASP B 1 144 ? -20.110 20.487 101.916 1.00 58.07 144 ASP B N 1
ATOM 3706 C CA . ASP B 1 144 ? -20.859 21.714 101.644 1.00 55.93 144 ASP B CA 1
ATOM 3707 C C . ASP B 1 144 ? -22.132 21.838 102.488 1.00 54.76 144 ASP B C 1
ATOM 3708 O O . ASP B 1 144 ? -22.998 22.666 102.197 1.00 57.94 144 ASP B O 1
ATOM 3713 N N . ASN B 1 145 ? -22.251 20.991 103.507 1.00 55.83 145 ASN B N 1
ATOM 3714 C CA . ASN B 1 145 ? -23.403 20.999 104.414 1.00 56.92 145 ASN B CA 1
ATOM 3715 C C . ASN B 1 145 ? -24.755 20.619 103.778 1.00 56.39 145 ASN B C 1
ATOM 3716 O O . ASN B 1 145 ? -25.798 20.746 104.418 1.00 59.95 145 ASN B O 1
ATOM 3721 N N . THR B 1 146 ? -24.750 20.144 102.533 1.00 55.05 146 THR B N 1
ATOM 3722 C CA . THR B 1 146 ? -25.970 19.560 101.972 1.00 50.12 146 THR B CA 1
ATOM 3723 C C . THR B 1 146 ? -26.052 18.090 102.382 1.00 44.52 146 THR B C 1
ATOM 3724 O O . THR B 1 146 ? -25.030 17.485 102.703 1.00 40.79 146 THR B O 1
ATOM 3728 N N . VAL B 1 147 ? -27.251 17.508 102.374 1.00 46.55 147 VAL B N 1
ATOM 3729 C CA . VAL B 1 147 ? -27.403 16.125 102.831 1.00 46.86 147 VAL B CA 1
ATOM 3730 C C . VAL B 1 147 ? -27.975 15.182 101.767 1.00 46.78 147 VAL B C 1
ATOM 3731 O O . VAL B 1 147 ? -28.728 15.606 100.877 1.00 44.19 147 VAL B O 1
ATOM 3735 N N . ILE B 1 148 ? -27.599 13.905 101.863 1.00 43.77 148 ILE B N 1
ATOM 3736 C CA . ILE B 1 148 ? -28.173 12.854 101.024 1.00 36.32 148 ILE B CA 1
ATOM 3737 C C . ILE B 1 148 ? -28.864 11.859 101.932 1.00 44.72 148 ILE B C 1
ATOM 3738 O O . ILE B 1 148 ? -28.239 11.316 102.855 1.00 47.87 148 ILE B O 1
ATOM 3743 N N . ASN B 1 149 ? -30.153 11.631 101.698 1.00 45.77 149 ASN B N 1
ATOM 3744 C CA . ASN B 1 149 ? -30.913 10.707 102.534 1.00 43.60 149 ASN B CA 1
ATOM 3745 C C . ASN B 1 149 ? -30.982 9.326 101.897 1.00 46.98 149 ASN B C 1
ATOM 3746 O O . ASN B 1 149 ? -31.279 9.201 100.706 1.00 48.18 149 ASN B O 1
ATOM 3751 N N . PHE B 1 150 ? -30.694 8.290 102.680 1.00 44.05 150 PHE B N 1
ATOM 3752 C CA . PHE B 1 150 ? -30.640 6.939 102.118 1.00 46.27 150 PHE B CA 1
ATOM 3753 C C . PHE B 1 150 ? -31.787 6.065 102.602 1.00 59.45 150 PHE B C 1
ATOM 3754 O O . PHE B 1 150 ? -32.196 6.139 103.775 1.00 62.17 150 PHE B O 1
ATOM 3762 N N . ASP B 1 151 ? -32.303 5.237 101.696 1.00 41.86 151 ASP B N 1
ATOM 3763 C CA . ASP B 1 151 ? -33.406 4.360 102.045 1.00 55.39 151 ASP B CA 1
ATOM 3764 C C . ASP B 1 151 ? -32.982 3.278 103.043 1.00 48.75 151 ASP B C 1
ATOM 3765 O O . ASP B 1 151 ? -33.810 2.761 103.773 1.00 52.42 151 ASP B O 1
ATOM 3770 N N . ASN B 1 152 ? -31.689 2.957 103.087 1.00 45.64 152 ASN B N 1
ATOM 3771 C CA . ASN B 1 152 ? -31.174 1.957 104.032 1.00 50.21 152 ASN B CA 1
ATOM 3772 C C . ASN B 1 152 ? -29.645 1.908 104.062 1.00 40.58 152 ASN B C 1
ATOM 3773 O O . ASN B 1 152 ? -28.986 2.376 103.131 1.00 39.73 152 ASN B O 1
ATOM 3778 N N . ILE B 1 153 ? -29.079 1.310 105.110 1.00 49.79 153 ILE B N 1
ATOM 3779 C CA . ILE B 1 153 ? -27.619 1.236 105.243 1.00 51.38 153 ILE B CA 1
ATOM 3780 C C . ILE B 1 153 ? -26.901 0.521 104.080 1.00 53.84 153 ILE B C 1
ATOM 3781 O O . ILE B 1 153 ? -25.792 0.918 103.680 1.00 43.11 153 ILE B O 1
ATOM 3786 N N . SER B 1 154 ? -27.535 -0.510 103.520 1.00 53.65 154 SER B N 1
ATOM 3787 C CA . SER B 1 154 ? -26.939 -1.243 102.405 1.00 54.36 154 SER B CA 1
ATOM 3788 C C . SER B 1 154 ? -26.727 -0.301 101.231 1.00 47.65 154 SER B C 1
ATOM 3789 O O . SER B 1 154 ? -25.696 -0.348 100.550 1.00 50.89 154 SER B O 1
ATOM 3792 N N . GLN B 1 155 ? -27.709 0.569 101.010 1.00 41.43 155 GLN B N 1
ATOM 3793 C CA . GLN B 1 155 ? -27.653 1.540 99.924 1.00 45.72 155 GLN B CA 1
ATOM 3794 C C . GLN B 1 155 ? -26.508 2.540 100.133 1.00 39.99 155 GLN B C 1
ATOM 3795 O O . GLN B 1 155 ? -25.710 2.815 99.226 1.00 40.40 155 GLN B O 1
ATOM 3801 N N . LEU B 1 156 ? -26.441 3.084 101.338 1.00 37.32 156 LEU B N 1
ATOM 3802 C CA . LEU B 1 156 ? -25.419 4.058 101.673 1.00 39.93 156 LEU B CA 1
ATOM 3803 C C . LEU B 1 156 ? -24.050 3.399 101.513 1.00 42.16 156 LEU B C 1
ATOM 3804 O O . LEU B 1 156 ? -23.111 4.022 101.005 1.00 39.17 156 LEU B O 1
ATOM 3809 N N . LYS B 1 157 ? -23.946 2.133 101.923 1.00 44.57 157 LYS B N 1
ATOM 3810 C CA . LYS B 1 157 ? -22.672 1.412 101.837 1.00 46.23 157 LYS B CA 1
ATOM 3811 C C . LYS B 1 157 ? -22.241 1.225 100.397 1.00 39.92 157 LYS B C 1
ATOM 3812 O O . LYS B 1 157 ? -21.052 1.367 100.057 1.00 38.10 157 LYS B O 1
ATOM 3818 N N . GLU B 1 158 ? -23.207 0.912 99.537 1.00 33.91 158 GLU B N 1
ATOM 3819 C CA . GLU B 1 158 ? -22.906 0.785 98.117 1.00 34.17 158 GLU B CA 1
ATOM 3820 C C . GLU B 1 158 ? -22.525 2.152 97.542 1.00 35.47 158 GLU B C 1
ATOM 3821 O O . GLU B 1 158 ? -21.601 2.247 96.728 1.00 35.21 158 GLU B O 1
ATOM 3827 N N . PHE B 1 159 ? -23.213 3.207 97.985 1.00 40.80 159 PHE B N 1
ATOM 3828 C CA . PHE B 1 159 ? -22.910 4.567 97.528 1.00 40.64 159 PHE B CA 1
ATOM 3829 C C . PHE B 1 159 ? -21.464 4.882 97.888 1.00 32.54 159 PHE B C 1
ATOM 3830 O O . PHE B 1 159 ? -20.712 5.464 97.103 1.00 29.83 159 PHE B O 1
ATOM 3838 N N . LEU B 1 160 ? -21.082 4.466 99.089 1.00 36.47 160 LEU B N 1
ATOM 3839 C CA . LEU B 1 160 ? -19.718 4.646 99.556 1.00 35.26 160 LEU B CA 1
ATOM 3840 C C . LEU B 1 160 ? -18.723 3.870 98.689 1.00 35.71 160 LEU B C 1
ATOM 3841 O O . LEU B 1 160 ? -17.679 4.398 98.314 1.00 33.56 160 LEU B O 1
ATOM 3846 N N . ARG B 1 161 ? -19.049 2.627 98.351 1.00 44.85 161 ARG B N 1
ATOM 3847 C CA . ARG B 1 161 ? -18.139 1.813 97.544 1.00 47.81 161 ARG B CA 1
ATOM 3848 C C . ARG B 1 161 ? -17.939 2.350 96.130 1.00 44.72 161 ARG B C 1
ATOM 3849 O O . ARG B 1 161 ? -16.843 2.245 95.567 1.00 43.92 161 ARG B O 1
ATOM 3857 N N . ARG B 1 162 ? -18.986 2.935 95.558 1.00 33.94 162 ARG B N 1
ATOM 3858 C CA . ARG B 1 162 ? -18.841 3.609 94.272 1.00 34.58 162 ARG B CA 1
ATOM 3859 C C . ARG B 1 162 ? -17.933 4.834 94.383 1.00 37.47 162 ARG B C 1
ATOM 3860 O O . ARG B 1 162 ? -17.096 5.090 93.510 1.00 32.92 162 ARG B O 1
ATOM 3868 N N . SER B 1 163 ? -18.105 5.597 95.456 1.00 31.22 163 SER B N 1
ATOM 3869 C CA . SER B 1 163 ? -17.391 6.861 95.598 1.00 25.17 163 SER B CA 1
ATOM 3870 C C . SER B 1 163 ? -15.886 6.653 95.831 1.00 29.34 163 SER B C 1
ATOM 3871 O O . SER B 1 163 ? -15.054 7.472 95.411 1.00 29.94 163 SER B O 1
ATOM 3874 N N . VAL B 1 164 ? -15.540 5.550 96.480 1.00 30.42 164 VAL B N 1
ATOM 3875 C CA . VAL B 1 164 ? -14.161 5.353 96.911 1.00 35.09 164 VAL B CA 1
ATOM 3876 C C . VAL B 1 164 ? -13.270 4.919 95.746 1.00 39.10 164 VAL B C 1
ATOM 3877 O O . VAL B 1 164 ? -12.056 5.146 95.760 1.00 40.64 164 VAL B O 1
ATOM 3881 N N . ASN B 1 165 ? -13.883 4.318 94.728 1.00 35.92 165 ASN B N 1
ATOM 3882 C CA . ASN B 1 165 ? -13.154 3.851 93.556 1.00 34.21 165 ASN B CA 1
ATOM 3883 C C . ASN B 1 165 ? -13.098 4.923 92.485 1.00 32.46 165 ASN B C 1
ATOM 3884 O O . ASN B 1 165 ? -14.126 5.539 92.137 1.00 27.34 165 ASN B O 1
ATOM 3889 N N . ILE B 1 166 ? -11.895 5.156 91.969 1.00 26.26 166 ILE B N 1
ATOM 3890 C CA . ILE B 1 166 ? -11.696 6.106 90.869 1.00 27.46 166 ILE B CA 1
ATOM 3891 C C . ILE B 1 166 ? -12.414 5.665 89.583 1.00 26.98 166 ILE B C 1
ATOM 3892 O O . ILE B 1 166 ? -13.047 6.481 88.890 1.00 23.26 166 ILE B O 1
ATOM 3897 N N . VAL B 1 167 ? -12.319 4.379 89.256 1.00 23.70 167 VAL B N 1
ATOM 3898 C CA . VAL B 1 167 ? -13.160 3.809 88.209 1.00 29.54 167 VAL B CA 1
ATOM 3899 C C . VAL B 1 167 ? -13.867 2.564 88.727 1.00 27.93 167 VAL B C 1
ATOM 3900 O O . VAL B 1 167 ? -13.504 2.014 89.770 1.00 28.93 167 VAL B O 1
ATOM 3904 N N . ASP B 1 168 ? -14.862 2.110 87.978 1.00 30.54 168 ASP B N 1
ATOM 3905 C CA . ASP B 1 168 ? -15.614 0.906 88.324 1.00 35.19 168 ASP B CA 1
ATOM 3906 C C . ASP B 1 168 ? -14.868 -0.303 87.758 1.00 31.12 168 ASP B C 1
ATOM 3907 O O . ASP B 1 168 ? -14.878 -0.552 86.552 1.00 32.99 168 ASP B O 1
ATOM 3912 N N . HIS B 1 169 ? -14.216 -1.047 88.640 1.00 31.71 169 HIS B N 1
ATOM 3913 C CA . HIS B 1 169 ? -13.355 -2.152 88.231 1.00 32.12 169 HIS B CA 1
ATOM 3914 C C . HIS B 1 169 ? -14.081 -3.312 87.560 1.00 32.00 169 HIS B C 1
ATOM 3915 O O . HIS B 1 169 ? -13.534 -3.944 86.655 1.00 33.73 169 HIS B O 1
ATOM 3922 N N . ASP B 1 170 ? -15.299 -3.597 87.994 1.00 29.88 170 ASP B N 1
ATOM 3923 C CA . ASP B 1 170 ? -16.069 -4.662 87.360 1.00 37.28 170 ASP B CA 1
ATOM 3924 C C . ASP B 1 170 ? -16.475 -4.348 85.915 1.00 34.25 170 ASP B C 1
ATOM 3925 O O . ASP B 1 170 ? -16.420 -5.218 85.049 1.00 34.46 170 ASP B O 1
ATOM 3930 N N . ILE B 1 171 ? -16.899 -3.113 85.658 1.00 32.33 171 ILE B N 1
ATOM 3931 C CA . ILE B 1 171 ? -17.176 -2.705 84.285 1.00 28.16 171 ILE B CA 1
ATOM 3932 C C . ILE B 1 171 ? -15.891 -2.742 83.483 1.00 31.91 171 ILE B C 1
ATOM 3933 O O . ILE B 1 171 ? -15.853 -3.291 82.382 1.00 36.73 171 ILE B O 1
ATOM 3938 N N . PHE B 1 172 ? -14.832 -2.156 84.042 1.00 27.46 172 PHE B N 1
ATOM 3939 C CA . PHE B 1 172 ? -13.555 -2.098 83.340 1.00 30.48 172 PHE B CA 1
ATOM 3940 C C . PHE B 1 172 ? -13.113 -3.496 82.903 1.00 32.59 172 PHE B C 1
ATOM 3941 O O . PHE B 1 172 ? -12.633 -3.682 81.779 1.00 32.26 172 PHE B O 1
ATOM 3949 N N . SER B 1 173 ? -13.296 -4.473 83.788 1.00 30.42 173 SER B N 1
ATOM 3950 C CA . SER B 1 173 ? -12.822 -5.827 83.536 1.00 31.20 173 SER B CA 1
ATOM 3951 C C . SER B 1 173 ? -13.837 -6.721 82.849 1.00 31.98 173 SER B C 1
ATOM 3952 O O . SER B 1 173 ? -13.559 -7.894 82.590 1.00 28.83 173 SER B O 1
ATOM 3955 N N . SER B 1 174 ? -15.009 -6.174 82.551 1.00 29.99 174 SER B N 1
ATOM 3956 C CA . SER B 1 174 ? -16.034 -6.956 81.850 1.00 28.66 174 SER B CA 1
ATOM 3957 C C . SER B 1 174 ? -15.653 -7.153 80.374 1.00 32.72 174 SER B C 1
ATOM 3958 O O . SER B 1 174 ? -14.842 -6.394 79.816 1.00 32.19 174 SER B O 1
ATOM 3961 N N . ASN B 1 175 ? -16.232 -8.175 79.750 1.00 33.18 175 ASN B N 1
ATOM 3962 C CA . ASN B 1 175 ? -15.936 -8.493 78.360 1.00 36.23 175 ASN B CA 1
ATOM 3963 C C . ASN B 1 175 ? -16.169 -7.340 77.397 1.00 38.55 175 ASN B C 1
ATOM 3964 O O . ASN B 1 175 ? -15.524 -7.276 76.352 1.00 42.39 175 ASN B O 1
ATOM 3969 N N . GLY B 1 176 ? -17.086 -6.437 77.748 1.00 35.05 176 GLY B N 1
ATOM 3970 C CA . GLY B 1 176 ? -17.398 -5.305 76.898 1.00 35.59 176 GLY B CA 1
ATOM 3971 C C . GLY B 1 176 ? -16.279 -4.288 76.843 1.00 40.82 176 GLY B C 1
ATOM 3972 O O . GLY B 1 176 ? -16.231 -3.456 75.941 1.00 32.59 176 GLY B O 1
ATOM 3973 N N . PHE B 1 177 ? -15.371 -4.339 77.812 1.00 31.83 177 PHE B N 1
ATOM 3974 C CA . PHE B 1 177 ? -14.329 -3.325 77.881 1.00 36.04 177 PHE B CA 1
ATOM 3975 C C . PHE B 1 177 ? -12.963 -3.955 77.783 1.00 34.92 177 PHE B C 1
ATOM 3976 O O . PHE B 1 177 ? -12.633 -4.560 76.769 1.00 40.81 177 PHE B O 1
ATOM 3984 N N . GLU B 1 178 ? -12.172 -3.850 78.839 1.00 34.67 178 GLU B N 1
ATOM 3985 C CA . GLU B 1 178 ? -10.809 -4.351 78.767 1.00 32.90 178 GLU B CA 1
ATOM 3986 C C . GLU B 1 178 ? -10.778 -5.867 78.900 1.00 40.09 178 GLU B C 1
ATOM 3987 O O . GLU B 1 178 ? -9.797 -6.518 78.521 1.00 46.20 178 GLU B O 1
ATOM 3993 N N . GLY B 1 179 ? -11.870 -6.436 79.408 1.00 46.42 179 GLY B N 1
ATOM 3994 C CA . GLY B 1 179 ? -11.959 -7.878 79.599 1.00 38.45 179 GLY B CA 1
ATOM 3995 C C . GLY B 1 179 ? -11.056 -8.376 80.720 1.00 36.87 179 GLY B C 1
ATOM 3996 O O . GLY B 1 179 ? -10.350 -7.591 81.349 1.00 36.56 179 GLY B O 1
ATOM 3997 N N . PHE B 1 180 ? -11.054 -9.684 80.957 1.00 33.31 180 PHE B N 1
ATOM 3998 C CA . PHE B 1 180 ? -10.290 -10.255 82.067 1.00 37.96 180 PHE B CA 1
ATOM 3999 C C . PHE B 1 180 ? -9.878 -11.700 81.823 1.00 41.74 180 PHE B C 1
ATOM 4000 O O . PHE B 1 180 ? -10.724 -12.572 81.618 1.00 45.39 180 PHE B O 1
ATOM 4008 N N . ASN B 1 181 ? -8.578 -11.958 81.868 1.00 43.41 181 ASN B N 1
ATOM 4009 C CA . ASN B 1 181 ? -8.056 -13.305 81.659 1.00 42.42 181 ASN B CA 1
ATOM 4010 C C . ASN B 1 181 ? -6.859 -13.546 82.567 1.00 36.93 181 ASN B C 1
ATOM 4011 O O . ASN B 1 181 ? -5.747 -13.116 82.257 1.00 36.55 181 ASN B O 1
ATOM 4016 N N . PRO B 1 182 ? -7.080 -14.261 83.679 1.00 40.24 182 PRO B N 1
ATOM 4017 C CA . PRO B 1 182 ? -6.036 -14.528 84.675 1.00 46.42 182 PRO B CA 1
ATOM 4018 C C . PRO B 1 182 ? -4.905 -15.421 84.151 1.00 39.78 182 PRO B C 1
ATOM 4019 O O . PRO B 1 182 ? -3.893 -15.612 84.850 1.00 41.01 182 PRO B O 1
ATOM 4023 N N . THR B 1 183 ? -5.076 -15.969 82.950 1.00 34.34 183 THR B N 1
ATOM 4024 C CA . THR B 1 183 ? -4.040 -16.796 82.340 1.00 38.86 183 THR B CA 1
ATOM 4025 C C . THR B 1 183 ? -3.116 -15.922 81.493 1.00 41.17 183 THR B C 1
ATOM 4026 O O . THR B 1 183 ? -3.598 -15.072 80.734 1.00 34.38 183 THR B O 1
ATOM 4030 N N . SER B 1 184 ? -1.799 -16.115 81.641 1.00 37.38 184 SER B N 1
ATOM 4031 C CA . SER B 1 184 ? -0.814 -15.468 80.766 1.00 42.96 184 SER B CA 1
ATOM 4032 C C . SER B 1 184 ? -1.271 -15.557 79.312 1.00 46.87 184 SER B C 1
ATOM 4033 O O . SER B 1 184 ? -1.418 -16.652 78.764 1.00 47.86 184 SER B O 1
ATOM 4036 N N . HIS B 1 185 ? -1.511 -14.417 78.677 1.00 35.31 185 HIS B N 1
ATOM 4037 C CA . HIS B 1 185 ? -1.941 -14.455 77.286 1.00 31.11 185 HIS B CA 1
ATOM 4038 C C . HIS B 1 185 ? -1.125 -13.499 76.424 1.00 40.07 185 HIS B C 1
ATOM 4039 O O . HIS B 1 185 ? -0.469 -12.588 76.931 1.00 33.72 185 HIS B O 1
ATOM 4046 N N . PHE B 1 186 ? -1.163 -13.727 75.119 1.00 41.34 186 PHE B N 1
ATOM 4047 C CA . PHE B 1 186 ? -0.481 -12.861 74.171 1.00 42.69 186 PHE B CA 1
ATOM 4048 C C . PHE B 1 186 ? -1.494 -12.350 73.156 1.00 42.65 186 PHE B C 1
ATOM 4049 O O . PHE B 1 186 ? -1.795 -13.023 72.161 1.00 55.75 186 PHE B O 1
ATOM 4057 N N . PRO B 1 187 ? -2.034 -11.158 73.407 1.00 42.89 187 PRO B N 1
ATOM 4058 C CA . PRO B 1 187 ? -3.169 -10.643 72.631 1.00 50.78 187 PRO B CA 1
ATOM 4059 C C . PRO B 1 187 ? -2.760 -10.095 71.259 1.00 52.22 187 PRO B C 1
ATOM 4060 O O . PRO B 1 187 ? -3.160 -8.986 70.899 1.00 51.42 187 PRO B O 1
ATOM 4064 N N . SER B 1 188 ? -1.960 -10.861 70.522 1.00 57.34 188 SER B N 1
ATOM 4065 C CA . SER B 1 188 ? -1.634 -10.540 69.138 1.00 56.61 188 SER B CA 1
ATOM 4066 C C . SER B 1 188 ? -1.189 -11.802 68.410 1.00 56.32 188 SER B C 1
ATOM 4067 O O . SER B 1 188 ? -1.222 -12.904 68.974 1.00 55.08 188 SER B O 1
ATOM 4070 N N . ASN B 1 189 ? -0.792 -11.642 67.151 1.00 67.01 189 ASN B N 1
ATOM 4071 C CA . ASN B 1 189 ? -0.281 -12.750 66.344 1.00 69.81 189 ASN B CA 1
ATOM 4072 C C . ASN B 1 189 ? 0.769 -12.195 65.373 1.00 71.46 189 ASN B C 1
ATOM 4073 O O . ASN B 1 189 ? 0.781 -10.986 65.112 1.00 72.85 189 ASN B O 1
ATOM 4078 N N . PRO B 1 190 ? 1.674 -13.056 64.868 1.00 72.10 190 PRO B N 1
ATOM 4079 C CA . PRO B 1 190 ? 2.811 -12.611 64.045 1.00 67.17 190 PRO B CA 1
ATOM 4080 C C . PRO B 1 190 ? 2.453 -11.708 62.862 1.00 74.31 190 PRO B C 1
ATOM 4081 O O . PRO B 1 190 ? 3.229 -10.803 62.547 1.00 73.27 190 PRO B O 1
ATOM 4085 N N . SER B 1 191 ? 1.309 -11.948 62.224 1.00 79.20 191 SER B N 1
ATOM 4086 C CA . SER B 1 191 ? 0.880 -11.126 61.095 1.00 85.49 191 SER B CA 1
ATOM 4087 C C . SER B 1 191 ? 0.725 -9.674 61.524 1.00 85.05 191 SER B C 1
ATOM 4088 O O . SER B 1 191 ? 1.346 -8.770 60.961 1.00 85.60 191 SER B O 1
ATOM 4091 N N . SER B 1 192 ? -0.100 -9.481 62.547 1.00 84.36 192 SER B N 1
ATOM 4092 C CA . SER B 1 192 ? -0.555 -8.164 62.980 1.00 81.41 192 SER B CA 1
ATOM 4093 C C . SER B 1 192 ? 0.530 -7.115 63.184 1.00 71.77 192 SER B C 1
ATOM 4094 O O . SER B 1 192 ? 1.703 -7.428 63.426 1.00 66.68 192 SER B O 1
ATOM 4097 N N . ASP B 1 193 ? 0.083 -5.868 63.080 1.00 67.08 193 ASP B N 1
ATOM 4098 C CA . ASP B 1 193 ? 0.885 -4.667 63.256 1.00 64.01 193 ASP B CA 1
ATOM 4099 C C . ASP B 1 193 ? 1.713 -4.678 64.537 1.00 67.20 193 ASP B C 1
ATOM 4100 O O . ASP B 1 193 ? 2.870 -4.259 64.547 1.00 69.60 193 ASP B O 1
ATOM 4105 N N . TYR B 1 194 ? 1.112 -5.167 65.615 1.00 69.98 194 TYR B N 1
ATOM 4106 C CA . TYR B 1 194 ? 1.673 -4.985 66.948 1.00 61.44 194 TYR B CA 1
ATOM 4107 C C . TYR B 1 194 ? 2.390 -6.205 67.518 1.00 53.25 194 TYR B C 1
ATOM 4108 O O . TYR B 1 194 ? 2.728 -6.222 68.698 1.00 55.07 194 TYR B O 1
ATOM 4117 N N . PHE B 1 195 ? 2.626 -7.215 66.688 1.00 60.36 195 PHE B N 1
ATOM 4118 C CA . PHE B 1 195 ? 3.248 -8.457 67.155 1.00 61.93 195 PHE B CA 1
ATOM 4119 C C . PHE B 1 195 ? 4.497 -8.240 68.004 1.00 58.49 195 PHE B C 1
ATOM 4120 O O . PHE B 1 195 ? 4.689 -8.915 69.012 1.00 58.95 195 PHE B O 1
ATOM 4128 N N . ASN B 1 196 ? 5.320 -7.279 67.603 1.00 53.98 196 ASN B N 1
ATOM 4129 C CA . ASN B 1 196 ? 6.636 -7.080 68.200 1.00 61.61 196 ASN B CA 1
ATOM 4130 C C . ASN B 1 196 ? 6.659 -6.243 69.477 1.00 51.74 196 ASN B C 1
ATOM 4131 O O . ASN B 1 196 ? 7.612 -6.300 70.255 1.00 50.52 196 ASN B O 1
ATOM 4136 N N . SER B 1 197 ? 5.618 -5.448 69.675 1.00 47.41 197 SER B N 1
ATOM 4137 C CA . SER B 1 197 ? 5.523 -4.575 70.836 1.00 39.39 197 SER B CA 1
ATOM 4138 C C . SER B 1 197 ? 4.688 -5.230 71.935 1.00 36.88 197 SER B C 1
ATOM 4139 O O . SER B 1 197 ? 4.576 -4.700 73.031 1.00 40.23 197 SER B O 1
ATOM 4142 N N . THR B 1 198 ? 4.089 -6.375 71.623 1.00 38.51 198 THR B N 1
ATOM 4143 C CA . THR B 1 198 ? 3.200 -7.057 72.558 1.00 42.73 198 THR B CA 1
ATOM 4144 C C . THR B 1 198 ? 3.977 -7.982 73.506 1.00 35.29 198 THR B C 1
ATOM 4145 O O . THR B 1 198 ? 4.832 -8.754 73.059 1.00 35.69 198 THR B O 1
ATOM 4149 N N . GLY B 1 199 ? 3.674 -7.910 74.807 1.00 36.92 199 GLY B N 1
ATOM 4150 C CA . GLY B 1 199 ? 4.323 -8.769 75.790 1.00 28.36 199 GLY B CA 1
ATOM 4151 C C . GLY B 1 199 ? 3.346 -9.733 76.453 1.00 32.91 199 GLY B C 1
ATOM 4152 O O . GLY B 1 199 ? 2.148 -9.750 76.134 1.00 30.41 199 GLY B O 1
ATOM 4153 N N . VAL B 1 200 ? 3.858 -10.548 77.373 1.00 36.02 200 VAL B N 1
ATOM 4154 C CA . VAL B 1 200 ? 3.005 -11.429 78.163 1.00 33.43 200 VAL B CA 1
ATOM 4155 C C . VAL B 1 200 ? 2.016 -10.588 78.961 1.00 34.56 200 VAL B C 1
ATOM 4156 O O . VAL B 1 200 ? 2.412 -9.664 79.673 1.00 31.65 200 VAL B O 1
ATOM 4160 N N . THR B 1 201 ? 0.731 -10.916 78.839 1.00 28.77 201 THR B N 1
ATOM 4161 C CA . THR B 1 201 ? -0.335 -10.153 79.472 1.00 30.85 201 THR B CA 1
ATOM 4162 C C . THR B 1 201 ? -1.151 -10.983 80.478 1.00 34.64 201 THR B C 1
ATOM 4163 O O . THR B 1 201 ? -1.428 -12.171 80.240 1.00 35.19 201 THR B O 1
ATOM 4167 N N . PHE B 1 202 ? -1.547 -10.338 81.579 1.00 28.44 202 PHE B N 1
ATOM 4168 C CA . PHE B 1 202 ? -2.304 -10.962 82.666 1.00 29.86 202 PHE B CA 1
ATOM 4169 C C . PHE B 1 202 ? -3.507 -10.125 83.068 1.00 30.65 202 PHE B C 1
ATOM 4170 O O . PHE B 1 202 ? -3.467 -8.893 82.963 1.00 33.47 202 PHE B O 1
ATOM 4178 N N . GLY B 1 203 ? -4.561 -10.797 83.549 1.00 24.94 203 GLY B N 1
ATOM 4179 C CA . GLY B 1 203 ? -5.749 -10.134 84.087 1.00 23.00 203 GLY B CA 1
ATOM 4180 C C . GLY B 1 203 ? -6.381 -9.185 83.075 1.00 30.38 203 GLY B C 1
ATOM 4181 O O . GLY B 1 203 ? -6.696 -9.586 81.951 1.00 32.60 203 GLY B O 1
ATOM 4182 N N . SER B 1 204 ? -6.571 -7.927 83.461 1.00 28.33 204 SER B N 1
ATOM 4183 C CA . SER B 1 204 ? -7.165 -6.965 82.545 1.00 27.61 204 SER B CA 1
ATOM 4184 C C . SER B 1 204 ? -6.129 -6.081 81.862 1.00 29.35 204 SER B C 1
ATOM 4185 O O . SER B 1 204 ? -5.987 -4.905 82.199 1.00 36.06 204 SER B O 1
ATOM 4188 N N . GLY B 1 205 ? -5.409 -6.663 80.903 1.00 25.15 205 GLY B N 1
ATOM 4189 C CA . GLY B 1 205 ? -4.476 -5.920 80.083 1.00 28.09 205 GLY B CA 1
ATOM 4190 C C . GLY B 1 205 ? -3.182 -5.514 80.773 1.00 27.45 205 GLY B C 1
ATOM 4191 O O . GLY B 1 205 ? -2.572 -4.524 80.375 1.00 22.34 205 GLY B O 1
ATOM 4192 N N . VAL B 1 206 ? -2.751 -6.247 81.800 1.00 29.83 206 VAL B N 1
ATOM 4193 C CA . VAL B 1 206 ? -1.449 -5.939 82.384 1.00 23.73 206 VAL B CA 1
ATOM 4194 C C . VAL B 1 206 ? -0.330 -6.580 81.554 1.00 30.80 206 VAL B C 1
ATOM 4195 O O . VAL B 1 206 ? -0.143 -7.809 81.565 1.00 29.40 206 VAL B O 1
ATOM 4199 N N . ASP B 1 207 ? 0.421 -5.736 80.849 1.00 21.02 207 ASP B N 1
ATOM 4200 C CA . ASP B 1 207 ? 1.442 -6.197 79.892 1.00 26.72 207 ASP B CA 1
ATOM 4201 C C . ASP B 1 207 ? 2.831 -6.066 80.529 1.00 26.42 207 ASP B C 1
ATOM 4202 O O . ASP B 1 207 ? 3.204 -4.995 81.001 1.00 25.27 207 ASP B O 1
ATOM 4207 N N . LEU B 1 208 ? 3.608 -7.141 80.524 1.00 21.90 208 LEU B N 1
ATOM 4208 C CA . LEU B 1 208 ? 4.894 -7.107 81.222 1.00 29.64 208 LEU B CA 1
ATOM 4209 C C . LEU B 1 208 ? 6.059 -6.822 80.283 1.00 35.29 208 LEU B C 1
ATOM 4210 O O . LEU B 1 208 ? 7.226 -6.905 80.689 1.00 29.00 208 LEU B O 1
ATOM 4215 N N . GLY B 1 209 ? 5.752 -6.484 79.033 1.00 27.08 209 GLY B N 1
ATOM 4216 C CA . GLY B 1 209 ? 6.782 -6.366 78.009 1.00 26.53 209 GLY B CA 1
ATOM 4217 C C . GLY B 1 209 ? 7.868 -5.338 78.309 1.00 32.95 209 GLY B C 1
ATOM 4218 O O . GLY B 1 209 ? 9.026 -5.527 77.924 1.00 30.83 209 GLY B O 1
ATOM 4219 N N . GLN B 1 210 ? 7.502 -4.251 78.981 1.00 30.32 210 GLN B N 1
ATOM 4220 C CA . GLN B 1 210 ? 8.495 -3.237 79.338 1.00 39.14 210 GLN B CA 1
ATOM 4221 C C . GLN B 1 210 ? 8.559 -3.070 80.855 1.00 38.77 210 GLN B C 1
ATOM 4222 O O . GLN B 1 210 ? 8.883 -1.990 81.368 1.00 36.81 210 GLN B O 1
ATOM 4228 N N . ARG B 1 211 ? 8.251 -4.149 81.570 1.00 36.08 211 ARG B N 1
ATOM 4229 C CA . ARG B 1 211 ? 8.231 -4.114 83.029 1.00 33.69 211 ARG B CA 1
ATOM 4230 C C . ARG B 1 211 ? 9.097 -5.206 83.655 1.00 36.64 211 ARG B C 1
ATOM 4231 O O . ARG B 1 211 ? 9.150 -6.340 83.166 1.00 32.14 211 ARG B O 1
ATOM 4239 N N . SER B 1 212 ? 9.760 -4.841 84.746 1.00 37.61 212 SER B N 1
ATOM 4240 C CA . SER B 1 212 ? 10.620 -5.746 85.500 1.00 39.99 212 SER B CA 1
ATOM 4241 C C . SER B 1 212 ? 9.899 -6.071 86.797 1.00 37.29 212 SER B C 1
ATOM 4242 O O . SER B 1 212 ? 9.016 -5.324 87.210 1.00 33.60 212 SER B O 1
ATOM 4245 N N . LYS B 1 213 ? 10.277 -7.173 87.441 1.00 44.45 213 LYS B N 1
ATOM 4246 C CA . LYS B 1 213 ? 9.749 -7.514 88.763 1.00 40.52 213 LYS B CA 1
ATOM 4247 C C . LYS B 1 213 ? 9.840 -6.318 89.734 1.00 47.78 213 LYS B C 1
ATOM 4248 O O . LYS B 1 213 ? 8.911 -6.066 90.507 1.00 39.07 213 LYS B O 1
ATOM 4254 N N . GLN B 1 214 ? 10.937 -5.565 89.678 1.00 53.47 214 GLN B N 1
ATOM 4255 C CA . GLN B 1 214 ? 11.094 -4.404 90.562 1.00 54.82 214 GLN B CA 1
ATOM 4256 C C . GLN B 1 214 ? 10.065 -3.294 90.310 1.00 46.97 214 GLN B C 1
ATOM 4257 O O . GLN B 1 214 ? 9.580 -2.668 91.267 1.00 49.46 214 GLN B O 1
ATOM 4263 N N . ASP B 1 215 ? 9.746 -3.046 89.036 1.00 41.92 215 ASP B N 1
ATOM 4264 C CA . ASP B 1 215 ? 8.729 -2.057 88.659 1.00 38.66 215 ASP B CA 1
ATOM 4265 C C . ASP B 1 215 ? 7.399 -2.385 89.317 1.00 41.60 215 ASP B C 1
ATOM 4266 O O . ASP B 1 215 ? 6.673 -1.494 89.766 1.00 46.80 215 ASP B O 1
ATOM 4271 N N . LEU B 1 216 ? 7.054 -3.670 89.309 1.00 35.12 216 LEU B N 1
ATOM 4272 C CA . LEU B 1 216 ? 5.780 -4.112 89.875 1.00 34.75 216 LEU B CA 1
ATOM 4273 C C . LEU B 1 216 ? 5.790 -3.930 91.389 1.00 36.45 216 LEU B C 1
ATOM 4274 O O . LEU B 1 216 ? 4.819 -3.468 91.978 1.00 30.55 216 LEU B O 1
ATOM 4279 N N . LEU B 1 217 ? 6.897 -4.311 92.020 1.00 34.37 217 LEU B N 1
ATOM 4280 C CA . LEU B 1 217 ? 7.102 -4.047 93.448 1.00 40.68 217 LEU B CA 1
ATOM 4281 C C . LEU B 1 217 ? 7.054 -2.556 93.788 1.00 43.06 217 LEU B C 1
ATOM 4282 O O . LEU B 1 217 ? 6.479 -2.168 94.808 1.00 49.21 217 LEU B O 1
ATOM 4287 N N . ASN B 1 218 ? 7.659 -1.717 92.950 1.00 47.79 218 ASN B N 1
ATOM 4288 C CA . ASN B 1 218 ? 7.563 -0.272 93.160 1.00 47.51 218 ASN B CA 1
ATOM 4289 C C . ASN B 1 218 ? 6.122 0.217 93.075 1.00 50.55 218 ASN B C 1
ATOM 4290 O O . ASN B 1 218 ? 5.741 1.161 93.774 1.00 47.34 218 ASN B O 1
ATOM 4295 N N . ASP B 1 219 ? 5.334 -0.419 92.209 1.00 46.59 219 ASP B N 1
ATOM 4296 C CA . ASP B 1 219 ? 3.938 -0.033 92.005 1.00 41.13 219 ASP B CA 1
ATOM 4297 C C . ASP B 1 219 ? 3.017 -0.629 93.066 1.00 39.34 219 ASP B C 1
ATOM 4298 O O . ASP B 1 219 ? 1.800 -0.447 93.016 1.00 35.63 219 ASP B O 1
ATOM 4303 N N . GLY B 1 220 ? 3.586 -1.368 94.006 1.00 40.41 220 GLY B N 1
ATOM 4304 C CA . GLY B 1 220 ? 2.809 -1.872 95.122 1.00 42.73 220 GLY B CA 1
ATOM 4305 C C . GLY B 1 220 ? 2.355 -3.318 95.008 1.00 46.02 220 GLY B C 1
ATOM 4306 O O . GLY B 1 220 ? 1.667 -3.805 95.899 1.00 40.27 220 GLY B O 1
ATOM 4307 N N . VAL B 1 221 ? 2.733 -4.011 93.932 1.00 42.40 221 VAL B N 1
ATOM 4308 C CA . VAL B 1 221 ? 2.340 -5.413 93.765 1.00 43.72 221 VAL B CA 1
ATOM 4309 C C . VAL B 1 221 ? 3.039 -6.260 94.822 1.00 48.31 221 VAL B C 1
ATOM 4310 O O . VAL B 1 221 ? 4.257 -6.155 94.989 1.00 45.37 221 VAL B O 1
ATOM 4314 N N . PRO B 1 222 ? 2.270 -7.092 95.546 1.00 53.63 222 PRO B N 1
ATOM 4315 C CA . PRO B 1 222 ? 2.803 -7.947 96.625 1.00 55.49 222 PRO B CA 1
ATOM 4316 C C . PRO B 1 222 ? 3.827 -8.964 96.116 1.00 55.50 222 PRO B C 1
ATOM 4317 O O . PRO B 1 222 ? 3.678 -9.457 94.994 1.00 55.12 222 PRO B O 1
ATOM 4321 N N . GLN B 1 223 ? 4.827 -9.290 96.933 1.00 57.97 223 GLN B N 1
ATOM 4322 C CA . GLN B 1 223 ? 5.908 -10.182 96.514 1.00 49.26 223 GLN B CA 1
ATOM 4323 C C . GLN B 1 223 ? 5.420 -11.544 96.015 1.00 52.18 223 GLN B C 1
ATOM 4324 O O . GLN B 1 223 ? 5.976 -12.082 95.053 1.00 51.75 223 GLN B O 1
ATOM 4330 N N . TYR B 1 224 ? 4.389 -12.102 96.655 1.00 56.16 224 TYR B N 1
ATOM 4331 C CA . TYR B 1 224 ? 3.923 -13.446 96.284 1.00 57.46 224 TYR B CA 1
ATOM 4332 C C . TYR B 1 224 ? 3.360 -13.492 94.861 1.00 64.26 224 TYR B C 1
ATOM 4333 O O . TYR B 1 224 ? 3.603 -14.450 94.109 1.00 64.67 224 TYR B O 1
ATOM 4342 N N . ILE B 1 225 ? 2.620 -12.452 94.491 1.00 63.74 225 ILE B N 1
ATOM 4343 C CA . ILE B 1 225 ? 2.166 -12.319 93.114 1.00 55.43 225 ILE B CA 1
ATOM 4344 C C . ILE B 1 225 ? 3.356 -12.037 92.203 1.00 46.62 225 ILE B C 1
ATOM 4345 O O . ILE B 1 225 ? 3.533 -12.719 91.200 1.00 39.73 225 ILE B O 1
ATOM 4350 N N . ALA B 1 226 ? 4.175 -11.045 92.555 1.00 42.94 226 ALA B N 1
ATOM 4351 C CA . ALA B 1 226 ? 5.298 -10.655 91.699 1.00 38.99 226 ALA B CA 1
ATOM 4352 C C . ALA B 1 226 ? 6.199 -11.845 91.394 1.00 41.69 226 ALA B C 1
ATOM 4353 O O . ALA B 1 226 ? 6.714 -11.989 90.274 1.00 43.36 226 ALA B O 1
ATOM 4355 N N . ASP B 1 227 ? 6.361 -12.707 92.395 1.00 48.41 227 ASP B N 1
ATOM 4356 C CA . ASP B 1 227 ? 7.230 -13.873 92.291 1.00 50.92 227 ASP B CA 1
ATOM 4357 C C . ASP B 1 227 ? 6.781 -14.879 91.237 1.00 50.80 227 ASP B C 1
ATOM 4358 O O . ASP B 1 227 ? 7.616 -15.523 90.609 1.00 48.02 227 ASP B O 1
ATOM 4363 N N . ARG B 1 228 ? 5.472 -15.019 91.038 1.00 45.08 228 ARG B N 1
ATOM 4364 C CA . ARG B 1 228 ? 4.962 -16.011 90.087 1.00 53.06 228 ARG B CA 1
ATOM 4365 C C . ARG B 1 228 ? 5.292 -15.669 88.639 1.00 52.89 228 ARG B C 1
ATOM 4366 O O . ARG B 1 228 ? 5.274 -16.544 87.773 1.00 50.53 228 ARG B O 1
ATOM 4374 N N . LEU B 1 229 ? 5.586 -14.395 88.386 1.00 51.67 229 LEU B N 1
ATOM 4375 C CA . LEU B 1 229 ? 5.727 -13.890 87.025 1.00 43.85 229 LEU B CA 1
ATOM 4376 C C . LEU B 1 229 ? 7.188 -13.842 86.535 1.00 33.51 229 LEU B C 1
ATOM 4377 O O . LEU B 1 229 ? 7.463 -13.335 85.434 1.00 36.31 229 LEU B O 1
ATOM 4382 N N . ASP B 1 230 ? 8.113 -14.380 87.332 1.00 49.65 230 ASP B N 1
ATOM 4383 C CA . ASP B 1 230 ? 9.558 -14.255 87.055 1.00 64.65 230 ASP B CA 1
ATOM 4384 C C . ASP B 1 230 ? 10.037 -14.483 85.607 1.00 63.39 230 ASP B C 1
ATOM 4385 O O . ASP B 1 230 ? 10.869 -13.723 85.090 1.00 58.42 230 ASP B O 1
ATOM 4390 N N . GLY B 1 231 ? 9.516 -15.513 84.952 1.00 59.66 231 GLY B N 1
ATOM 4391 C CA . GLY B 1 231 ? 9.945 -15.809 83.597 1.00 58.50 231 GLY B CA 1
ATOM 4392 C C . GLY B 1 231 ? 9.168 -15.066 82.527 1.00 53.71 231 GLY B C 1
ATOM 4393 O O . GLY B 1 231 ? 9.372 -15.311 81.335 1.00 56.49 231 GLY B O 1
ATOM 4394 N N . TYR B 1 232 ? 8.284 -14.156 82.939 1.00 40.07 232 TYR B N 1
ATOM 4395 C CA . TYR B 1 232 ? 7.408 -13.468 81.994 1.00 40.07 232 TYR B CA 1
ATOM 4396 C C . TYR B 1 232 ? 7.791 -12.005 81.754 1.00 36.38 232 TYR B C 1
ATOM 4397 O O . TYR B 1 232 ? 7.365 -11.386 80.771 1.00 43.10 232 TYR B O 1
ATOM 4406 N N . TYR B 1 233 ? 8.604 -11.461 82.651 1.00 38.96 233 TYR B N 1
ATOM 4407 C CA . TYR B 1 233 ? 9.013 -10.055 82.585 1.00 28.99 233 TYR B CA 1
ATOM 4408 C C . TYR B 1 233 ? 9.824 -9.689 81.343 1.00 42.66 233 TYR B C 1
ATOM 4409 O O . TYR B 1 233 ? 10.690 -10.465 80.911 1.00 45.11 233 TYR B O 1
ATOM 4418 N N . MET B 1 234 ? 9.558 -8.497 80.791 1.00 40.04 234 MET B N 1
ATOM 4419 C CA . MET B 1 234 ? 10.430 -7.912 79.761 1.00 33.12 234 MET B CA 1
ATOM 4420 C C . MET B 1 234 ? 10.432 -8.661 78.416 1.00 44.36 234 MET B C 1
ATOM 4421 O O . MET B 1 234 ? 11.186 -8.325 77.505 1.00 45.01 234 MET B O 1
ATOM 4426 N N . LEU B 1 235 ? 9.583 -9.670 78.286 1.00 40.12 235 LEU B N 1
ATOM 4427 C CA . LEU B 1 235 ? 9.486 -10.405 77.035 1.00 39.59 235 LEU B CA 1
ATOM 4428 C C . LEU B 1 235 ? 8.526 -9.705 76.054 1.00 34.46 235 LEU B C 1
ATOM 4429 O O . LEU B 1 235 ? 7.461 -9.245 76.448 1.00 40.07 235 LEU B O 1
ATOM 4434 N N . ARG B 1 236 ? 8.896 -9.636 74.778 1.00 41.32 236 ARG B N 1
ATOM 4435 C CA . ARG B 1 236 ? 8.023 -9.030 73.769 1.00 36.80 236 ARG B CA 1
ATOM 4436 C C . ARG B 1 236 ? 8.088 -9.773 72.446 1.00 42.52 236 ARG B C 1
ATOM 4437 O O . ARG B 1 236 ? 9.003 -10.563 72.214 1.00 39.02 236 ARG B O 1
ATOM 4445 N N . GLY B 1 237 ? 7.126 -9.506 71.568 1.00 49.97 237 GLY B N 1
ATOM 4446 C CA . GLY B 1 237 ? 7.158 -10.084 70.236 1.00 47.38 237 GLY B CA 1
ATOM 4447 C C . GLY B 1 237 ? 7.244 -11.595 70.280 1.00 44.70 237 GLY B C 1
ATOM 4448 O O . GLY B 1 237 ? 6.545 -12.245 71.071 1.00 44.54 237 GLY B O 1
ATOM 4449 N N . LYS B 1 238 ? 8.122 -12.148 69.451 1.00 40.00 238 LYS B N 1
ATOM 4450 C CA . LYS B 1 238 ? 8.275 -13.591 69.322 1.00 48.77 238 LYS B CA 1
ATOM 4451 C C . LYS B 1 238 ? 8.507 -14.278 70.664 1.00 42.57 238 LYS B C 1
ATOM 4452 O O . LYS B 1 238 ? 7.943 -15.337 70.929 1.00 49.23 238 LYS B O 1
ATOM 4458 N N . GLU B 1 239 ? 9.320 -13.662 71.513 1.00 50.37 239 GLU B N 1
ATOM 4459 C CA . GLU B 1 239 ? 9.713 -14.284 72.777 1.00 56.36 239 GLU B CA 1
ATOM 4460 C C . GLU B 1 239 ? 8.538 -14.367 73.755 1.00 44.99 239 GLU B C 1
ATOM 4461 O O . GLU B 1 239 ? 8.375 -15.355 74.467 1.00 39.21 239 GLU B O 1
ATOM 4467 N N . ALA B 1 240 ? 7.725 -13.321 73.793 1.00 39.03 240 ALA B N 1
ATOM 4468 C CA . ALA B 1 240 ? 6.515 -13.351 74.604 1.00 38.06 240 ALA B CA 1
ATOM 4469 C C . ALA B 1 240 ? 5.506 -14.357 74.030 1.00 44.33 240 ALA B C 1
ATOM 4470 O O . ALA B 1 240 ? 4.880 -15.117 74.779 1.00 39.86 240 ALA B O 1
ATOM 4472 N N . TYR B 1 241 ? 5.353 -14.339 72.703 1.00 52.27 241 TYR B N 1
ATOM 4473 C CA . TYR B 1 241 ? 4.409 -15.199 71.985 1.00 50.91 241 TYR B CA 1
ATOM 4474 C C . TYR B 1 241 ? 4.703 -16.676 72.218 1.00 48.04 241 TYR B C 1
ATOM 4475 O O . TYR B 1 241 ? 3.783 -17.456 72.485 1.00 46.79 241 TYR B O 1
ATOM 4484 N N . ASP B 1 242 ? 5.979 -17.050 72.104 1.00 44.07 242 ASP B N 1
ATOM 4485 C CA . ASP B 1 242 ? 6.438 -18.409 72.392 1.00 49.74 242 ASP B CA 1
ATOM 4486 C C . ASP B 1 242 ? 6.259 -18.785 73.855 1.00 43.31 242 ASP B C 1
ATOM 4487 O O . ASP B 1 242 ? 5.830 -19.903 74.173 1.00 46.73 242 ASP B O 1
ATOM 4492 N N . LYS B 1 243 ? 6.631 -17.868 74.743 1.00 38.44 243 LYS B N 1
ATOM 4493 C CA . LYS B 1 243 ? 6.571 -18.110 76.193 1.00 32.56 243 LYS B CA 1
ATOM 4494 C C . LYS B 1 243 ? 5.154 -18.478 76.635 1.00 34.17 243 LYS B C 1
ATOM 4495 O O . LYS B 1 243 ? 4.943 -19.417 77.420 1.00 44.23 243 LYS B O 1
ATOM 4501 N N . VAL B 1 244 ? 4.183 -17.755 76.090 1.00 35.64 244 VAL B N 1
ATOM 4502 C CA . VAL B 1 244 ? 2.777 -18.024 76.380 1.00 44.53 244 VAL B CA 1
ATOM 4503 C C . VAL B 1 244 ? 2.366 -19.409 75.856 1.00 50.17 244 VAL B C 1
ATOM 4504 O O . VAL B 1 244 ? 1.650 -20.156 76.527 1.00 52.05 244 VAL B O 1
ATOM 4508 N N . ARG B 1 245 ? 2.839 -19.763 74.667 1.00 50.43 245 ARG B N 1
ATOM 4509 C CA . ARG B 1 245 ? 2.508 -21.070 74.102 1.00 50.58 245 ARG B CA 1
ATOM 4510 C C . ARG B 1 245 ? 3.151 -22.223 74.884 1.00 48.32 245 ARG B C 1
ATOM 4511 O O . ARG B 1 245 ? 2.482 -23.232 75.192 1.00 45.47 245 ARG B O 1
ATOM 4519 N N . THR B 1 246 ? 4.431 -22.063 75.224 1.00 44.26 246 THR B N 1
ATOM 4520 C CA . THR B 1 246 ? 5.222 -23.152 75.812 1.00 50.28 246 THR B CA 1
ATOM 4521 C C . THR B 1 246 ? 5.098 -23.274 77.324 1.00 50.65 246 THR B C 1
ATOM 4522 O O . THR B 1 246 ? 5.186 -24.376 77.870 1.00 51.92 246 THR B O 1
ATOM 4526 N N . ALA B 1 247 ? 4.938 -22.146 78.003 1.00 58.09 247 ALA B N 1
ATOM 4527 C CA . ALA B 1 247 ? 4.823 -22.166 79.459 1.00 53.26 247 ALA B CA 1
ATOM 4528 C C . ALA B 1 247 ? 3.856 -21.106 79.966 1.00 55.14 247 ALA B C 1
ATOM 4529 O O . ALA B 1 247 ? 4.273 -20.127 80.592 1.00 50.61 247 ALA B O 1
ATOM 4531 N N . PRO B 1 248 ? 2.555 -21.304 79.695 1.00 56.64 248 PRO B N 1
ATOM 4532 C CA . PRO B 1 248 ? 1.504 -20.420 80.209 1.00 49.76 248 PRO B CA 1
ATOM 4533 C C . PRO B 1 248 ? 1.335 -20.604 81.714 1.00 49.42 248 PRO B C 1
ATOM 4534 O O . PRO B 1 248 ? 1.675 -21.669 82.238 1.00 44.90 248 PRO B O 1
ATOM 4538 N N . LEU B 1 249 ? 0.830 -19.571 82.387 1.00 51.05 249 LEU B N 1
ATOM 4539 C CA . LEU B 1 249 ? 0.504 -19.631 83.808 1.00 53.97 249 LEU B CA 1
ATOM 4540 C C . LEU B 1 249 ? -0.881 -19.006 84.045 1.00 56.72 249 LEU B C 1
ATOM 4541 O O . LEU B 1 249 ? -1.196 -17.937 83.505 1.00 52.46 249 LEU B O 1
ATOM 4546 N N . THR B 1 250 ? -1.707 -19.689 84.838 1.00 55.46 250 THR B N 1
ATOM 4547 C CA . THR B 1 250 ? -3.023 -19.173 85.197 1.00 55.29 250 THR B CA 1
ATOM 4548 C C . THR B 1 250 ? -2.989 -18.692 86.643 1.00 45.34 250 THR B C 1
ATOM 4549 O O . THR B 1 250 ? -2.745 -19.473 87.561 1.00 41.71 250 THR B O 1
ATOM 4553 N N . LEU B 1 251 ? -3.225 -17.402 86.844 1.00 40.76 251 LEU B N 1
ATOM 4554 C CA . LEU B 1 251 ? -3.287 -16.856 88.196 1.00 37.39 251 LEU B CA 1
ATOM 4555 C C . LEU B 1 251 ? -4.687 -17.105 88.746 1.00 46.28 251 LEU B C 1
ATOM 4556 O O . LEU B 1 251 ? -5.643 -17.244 87.976 1.00 49.75 251 LEU B O 1
ATOM 4561 N N . SER B 1 252 ? -4.814 -17.159 90.069 1.00 41.98 252 SER B N 1
ATOM 4562 C CA . SER B 1 252 ? -6.126 -17.187 90.698 1.00 48.94 252 SER B CA 1
ATOM 4563 C C . SER B 1 252 ? -6.859 -15.894 90.341 1.00 54.21 252 SER B C 1
ATOM 4564 O O . SER B 1 252 ? -6.214 -14.866 90.071 1.00 50.96 252 SER B O 1
ATOM 4567 N N . ASP B 1 253 ? -8.193 -15.941 90.326 1.00 52.93 253 ASP B N 1
ATOM 4568 C CA . ASP B 1 253 ? -8.996 -14.762 89.985 1.00 50.07 253 ASP B CA 1
ATOM 4569 C C . ASP B 1 253 ? -8.657 -13.593 90.914 1.00 44.28 253 ASP B C 1
ATOM 4570 O O . ASP B 1 253 ? -8.522 -12.439 90.471 1.00 40.55 253 ASP B O 1
ATOM 4575 N N . ASN B 1 254 ? -8.519 -13.902 92.201 1.00 44.41 254 ASN B N 1
ATOM 4576 C CA . ASN B 1 254 ? -8.221 -12.883 93.194 1.00 45.24 254 ASN B CA 1
ATOM 4577 C C . ASN B 1 254 ? -6.866 -12.215 92.950 1.00 47.25 254 ASN B C 1
ATOM 4578 O O . ASN B 1 254 ? -6.761 -10.989 92.993 1.00 41.37 254 ASN B O 1
ATOM 4583 N N . GLU B 1 255 ? -5.832 -13.015 92.695 1.00 38.03 255 GLU B N 1
ATOM 4584 C CA . GLU B 1 255 ? -4.509 -12.450 92.429 1.00 37.16 255 GLU B CA 1
ATOM 4585 C C . GLU B 1 255 ? -4.502 -11.677 91.100 1.00 39.99 255 GLU B C 1
ATOM 4586 O O . GLU B 1 255 ? -3.893 -10.615 90.982 1.00 35.54 255 GLU B O 1
ATOM 4592 N N . ALA B 1 256 ? -5.189 -12.205 90.096 1.00 38.00 256 ALA B N 1
ATOM 4593 C CA . ALA B 1 256 ? -5.252 -11.516 88.813 1.00 38.03 256 ALA B CA 1
ATOM 4594 C C . ALA B 1 256 ? -6.013 -10.203 88.937 1.00 36.24 256 ALA B C 1
ATOM 4595 O O . ALA B 1 256 ? -5.682 -9.218 88.275 1.00 30.40 256 ALA B O 1
ATOM 4597 N N . HIS B 1 257 ? -7.046 -10.182 89.770 1.00 35.16 257 HIS B N 1
ATOM 4598 C CA . HIS B 1 257 ? -7.792 -8.939 89.954 1.00 37.90 257 HIS B CA 1
ATOM 4599 C C . HIS B 1 257 ? -6.956 -7.940 90.746 1.00 34.35 257 HIS B C 1
ATOM 4600 O O . HIS B 1 257 ? -6.957 -6.742 90.440 1.00 35.53 257 HIS B O 1
ATOM 4607 N N . LEU B 1 258 ? -6.238 -8.430 91.757 1.00 35.08 258 LEU B N 1
ATOM 4608 C CA . LEU B 1 258 ? -5.369 -7.563 92.553 1.00 36.81 258 LEU B CA 1
ATOM 4609 C C . LEU B 1 258 ? -4.360 -6.854 91.641 1.00 40.89 258 LEU B C 1
ATOM 4610 O O . LEU B 1 258 ? -4.243 -5.629 91.661 1.00 36.00 258 LEU B O 1
ATOM 4615 N N . LEU B 1 259 ? -3.645 -7.635 90.838 1.00 39.07 259 LEU B N 1
ATOM 4616 C CA . LEU B 1 259 ? -2.664 -7.095 89.897 1.00 35.47 259 LEU B CA 1
ATOM 4617 C C . LEU B 1 259 ? -3.274 -6.113 88.894 1.00 36.87 259 LEU B C 1
ATOM 4618 O O . LEU B 1 259 ? -2.723 -5.025 88.670 1.00 32.20 259 LEU B O 1
ATOM 4623 N N . SER B 1 260 ? -4.397 -6.496 88.283 1.00 33.30 260 SER B N 1
ATOM 4624 C CA . SER B 1 260 ? -5.081 -5.619 87.330 1.00 25.63 260 SER B CA 1
ATOM 4625 C C . SER B 1 260 ? -5.501 -4.302 87.978 1.00 30.29 260 SER B C 1
ATOM 4626 O O . SER B 1 260 ? -5.393 -3.237 87.375 1.00 32.60 260 SER B O 1
ATOM 4629 N N . ASN B 1 261 ? -6.021 -4.381 89.197 1.00 33.97 261 ASN B N 1
ATOM 4630 C CA . ASN B 1 261 ? -6.575 -3.197 89.831 1.00 31.10 261 ASN B CA 1
ATOM 4631 C C . ASN B 1 261 ? -5.496 -2.171 90.161 1.00 36.48 261 ASN B C 1
ATOM 4632 O O . ASN B 1 261 ? -5.727 -0.960 90.078 1.00 27.64 261 ASN B O 1
ATOM 4637 N N . ILE B 1 262 ? -4.313 -2.658 90.514 1.00 31.90 262 ILE B N 1
ATOM 4638 C CA . ILE B 1 262 ? -3.190 -1.760 90.724 1.00 32.32 262 ILE B CA 1
ATOM 4639 C C . ILE B 1 262 ? -2.869 -0.967 89.459 1.00 26.72 262 ILE B C 1
ATOM 4640 O O . ILE B 1 262 ? -2.674 0.247 89.520 1.00 25.31 262 ILE B O 1
ATOM 4645 N N . TYR B 1 263 ? -2.802 -1.633 88.306 1.00 23.60 263 TYR B N 1
ATOM 4646 C CA . TYR B 1 263 ? -2.441 -0.903 87.088 1.00 24.79 263 TYR B CA 1
ATOM 4647 C C . TYR B 1 263 ? -3.566 -0.042 86.509 1.00 24.03 263 TYR B C 1
ATOM 4648 O O . TYR B 1 263 ? -3.319 1.030 85.944 1.00 23.84 263 TYR B O 1
ATOM 4657 N N . ILE B 1 264 ? -4.796 -0.499 86.695 1.00 22.99 264 ILE B N 1
ATOM 4658 C CA . ILE B 1 264 ? -5.955 0.280 86.309 1.00 27.59 264 ILE B CA 1
ATOM 4659 C C . ILE B 1 264 ? -5.968 1.572 87.118 1.00 20.78 264 ILE B C 1
ATOM 4660 O O . ILE B 1 264 ? -6.171 2.664 86.569 1.00 23.52 264 ILE B O 1
ATOM 4665 N N . ASP B 1 265 ? -5.777 1.449 88.425 1.00 27.04 265 ASP B N 1
ATOM 4666 C CA . ASP B 1 265 ? -5.789 2.624 89.285 1.00 32.34 265 ASP B CA 1
ATOM 4667 C C . ASP B 1 265 ? -4.625 3.560 88.969 1.00 29.28 265 ASP B C 1
ATOM 4668 O O . ASP B 1 265 ? -4.781 4.774 88.966 1.00 30.26 265 ASP B O 1
ATOM 4673 N N . LYS B 1 266 ? -3.457 2.983 88.714 1.00 29.94 266 LYS B N 1
ATOM 4674 C CA . LYS B 1 266 ? -2.283 3.781 88.358 1.00 29.28 266 LYS B CA 1
ATOM 4675 C C . LYS B 1 266 ? -2.536 4.562 87.071 1.00 30.19 266 LYS B C 1
ATOM 4676 O O . LYS B 1 266 ? -2.171 5.744 86.924 1.00 20.11 266 LYS B O 1
ATOM 4682 N N . PHE B 1 267 ? -3.185 3.907 86.126 1.00 22.03 267 PHE B N 1
ATOM 4683 C CA . PHE B 1 267 ? -3.461 4.569 84.871 1.00 19.47 267 PHE B CA 1
ATOM 4684 C C . PHE B 1 267 ? -4.527 5.649 85.078 1.00 28.09 267 PHE B C 1
ATOM 4685 O O . PHE B 1 267 ? -4.457 6.728 84.478 1.00 24.70 267 PHE B O 1
ATOM 4693 N N . SER B 1 268 ? -5.523 5.345 85.910 1.00 32.03 268 SER B N 1
ATOM 4694 C CA . SER B 1 268 ? -6.603 6.291 86.188 1.00 26.44 268 SER B CA 1
ATOM 4695 C C . SER B 1 268 ? -6.035 7.589 86.755 1.00 27.82 268 SER B C 1
ATOM 4696 O O . SER B 1 268 ? -6.460 8.679 86.371 1.00 29.43 268 SER B O 1
ATOM 4699 N N . HIS B 1 269 ? -5.055 7.483 87.648 1.00 23.42 269 HIS B N 1
ATOM 4700 C CA . HIS B 1 269 ? -4.433 8.691 88.197 1.00 26.88 269 HIS B CA 1
ATOM 4701 C C . HIS B 1 269 ? -3.701 9.517 87.135 1.00 26.39 269 HIS B C 1
ATOM 4702 O O . HIS B 1 269 ? -3.636 10.742 87.237 1.00 26.52 269 HIS B O 1
ATOM 4709 N N . LYS B 1 270 ? -3.175 8.866 86.104 1.00 29.10 270 LYS B N 1
ATOM 4710 C CA . LYS B 1 270 ? -2.596 9.616 84.986 1.00 39.86 270 LYS B CA 1
ATOM 4711 C C . LYS B 1 270 ? -3.639 10.474 84.268 1.00 36.95 270 LYS B C 1
ATOM 4712 O O . LYS B 1 270 ? -3.390 11.630 83.902 1.00 32.69 270 LYS B O 1
ATOM 4718 N N . ILE B 1 271 ? -4.808 9.891 84.053 1.00 27.64 271 ILE B N 1
ATOM 4719 C CA . ILE B 1 271 ? -5.872 10.577 83.324 1.00 28.72 271 ILE B CA 1
ATOM 4720 C C . ILE B 1 271 ? -6.435 11.684 84.221 1.00 28.79 271 ILE B C 1
ATOM 4721 O O . ILE B 1 271 ? -6.676 12.829 83.776 1.00 30.54 271 ILE B O 1
ATOM 4726 N N . GLU B 1 272 ? -6.634 11.334 85.493 1.00 23.31 272 GLU B N 1
ATOM 4727 C CA . GLU B 1 272 ? -7.075 12.286 86.504 1.00 27.10 272 GLU B CA 1
ATOM 4728 C C . GLU B 1 272 ? -6.212 13.564 86.481 1.00 31.29 272 GLU B C 1
ATOM 4729 O O . GLU B 1 272 ? -6.729 14.695 86.519 1.00 23.29 272 GLU B O 1
ATOM 4735 N N . GLY B 1 273 ? -4.896 13.372 86.414 1.00 23.75 273 GLY B N 1
ATOM 4736 C CA . GLY B 1 273 ? -3.947 14.474 86.466 1.00 24.89 273 GLY B CA 1
ATOM 4737 C C . GLY B 1 273 ? -4.077 15.392 85.255 1.00 30.51 273 GLY B C 1
ATOM 4738 O O . GLY B 1 273 ? -4.013 16.629 85.367 1.00 29.94 273 GLY B O 1
ATOM 4739 N N . LEU B 1 274 ? -4.244 14.777 84.092 1.00 27.98 274 LEU B N 1
ATOM 4740 C CA . LEU B 1 274 ? -4.438 15.525 82.870 1.00 33.55 274 LEU B CA 1
ATOM 4741 C C . LEU B 1 274 ? -5.743 16.318 82.937 1.00 31.76 274 LEU B C 1
ATOM 4742 O O . LEU B 1 274 ? -5.774 17.492 82.571 1.00 32.06 274 LEU B O 1
ATOM 4747 N N . PHE B 1 275 ? -6.810 15.672 83.409 1.00 25.84 275 PHE B N 1
ATOM 4748 C CA . PHE B 1 275 ? -8.106 16.319 83.524 1.00 28.92 275 PHE B CA 1
ATOM 4749 C C . PHE B 1 275 ? -7.994 17.538 84.440 1.00 23.42 275 PHE B C 1
ATOM 4750 O O . PHE B 1 275 ? -8.436 18.651 84.097 1.00 22.22 275 PHE B O 1
ATOM 4758 N N . ASN B 1 276 ? -7.379 17.334 85.602 1.00 24.27 276 ASN B N 1
ATOM 4759 C CA . ASN B 1 276 ? -7.286 18.366 86.606 1.00 20.40 276 ASN B CA 1
ATOM 4760 C C . ASN B 1 276 ? -6.338 19.466 86.147 1.00 30.09 276 ASN B C 1
ATOM 4761 O O . ASN B 1 276 ? -6.488 20.632 86.510 1.00 28.29 276 ASN B O 1
ATOM 4766 N N . ASP B 1 277 ? -5.355 19.103 85.342 1.00 35.02 277 ASP B N 1
ATOM 4767 C CA . ASP B 1 277 ? -4.451 20.131 84.856 1.00 36.10 277 ASP B CA 1
ATOM 4768 C C . ASP B 1 277 ? -5.121 21.052 83.832 1.00 32.72 277 ASP B C 1
ATOM 4769 O O . ASP B 1 277 ? -4.663 22.165 83.618 1.00 31.40 277 ASP B O 1
ATOM 4774 N N . ALA B 1 278 ? -6.219 20.590 83.225 1.00 30.90 278 ALA B N 1
ATOM 4775 C CA . ALA B 1 278 ? -6.94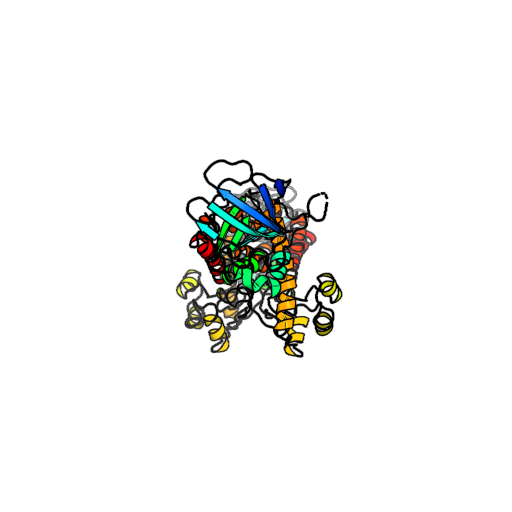9 21.392 82.226 1.00 27.94 278 ALA B CA 1
ATOM 4776 C C . ALA B 1 278 ? -7.768 22.549 82.806 1.00 24.45 278 ALA B C 1
ATOM 4777 O O . ALA B 1 278 ? -8.180 23.455 82.066 1.00 29.31 278 ALA B O 1
ATOM 4779 N N A ASN B 1 279 ? -8.004 22.526 84.118 0.47 29.63 279 ASN B N 1
ATOM 4780 N N B ASN B 1 279 ? -7.993 22.521 84.120 0.53 29.57 279 ASN B N 1
ATOM 4781 C CA A ASN B 1 279 ? -8.728 23.613 84.794 0.47 33.40 279 ASN B CA 1
ATOM 4782 C CA B ASN B 1 279 ? -8.727 23.586 84.811 0.53 33.25 279 ASN B CA 1
ATOM 4783 C C A ASN B 1 279 ? -10.104 23.894 84.166 0.47 32.91 279 ASN B C 1
ATOM 4784 C C B ASN B 1 279 ? -10.090 23.881 84.168 0.53 32.96 279 ASN B C 1
ATOM 4785 O O A ASN B 1 279 ? -10.347 24.963 83.600 0.47 32.08 279 ASN B O 1
ATOM 4786 O O B ASN B 1 279 ? -10.304 24.947 83.590 0.53 32.10 279 ASN B O 1
ATOM 4795 N N . ILE B 1 280 ? -11.011 22.937 84.320 1.00 28.05 280 ILE B N 1
ATOM 4796 C CA . ILE B 1 280 ? -12.266 22.908 83.563 1.00 28.22 280 ILE B CA 1
ATOM 4797 C C . ILE B 1 280 ? -13.603 23.652 83.963 1.00 24.51 280 ILE B C 1
ATOM 4798 O O . ILE B 1 280 ? -14.347 24.033 83.063 1.00 53.05 280 ILE B O 1
ATOM 4803 N N . GLY B 1 281 ? -13.956 23.932 85.215 1.00 38.55 281 GLY B N 1
ATOM 4804 C CA . GLY B 1 281 ? -13.218 23.724 86.420 1.00 38.12 281 GLY B CA 1
ATOM 4805 C C . GLY B 1 281 ? -14.108 22.932 87.361 1.00 45.39 281 GLY B C 1
ATOM 4806 O O . GLY B 1 281 ? -14.979 23.454 88.063 1.00 47.15 281 GLY B O 1
ATOM 4807 N N . LEU B 1 282 ? -13.910 21.629 87.296 1.00 26.90 282 LEU B N 1
ATOM 4808 C CA . LEU B 1 282 ? -14.369 20.680 88.283 1.00 30.62 282 LEU B CA 1
ATOM 4809 C C . LEU B 1 282 ? -13.198 19.704 88.233 1.00 28.06 282 LEU B C 1
ATOM 4810 O O . LEU B 1 282 ? -12.408 19.728 87.273 1.00 31.13 282 LEU B O 1
ATOM 4815 N N . ARG B 1 283 ? -13.036 18.891 89.264 1.00 27.87 283 ARG B N 1
ATOM 4816 C CA . ARG B 1 283 ? -11.910 17.958 89.301 1.00 21.78 283 ARG B CA 1
ATOM 4817 C C . ARG B 1 283 ? -12.400 16.621 88.799 1.00 20.93 283 ARG B C 1
ATOM 4818 O O . ARG B 1 283 ? -13.615 16.417 88.698 1.00 23.80 283 ARG B O 1
ATOM 4826 N N . PHE B 1 284 ? -11.473 15.727 88.453 1.00 21.53 284 PHE B N 1
ATOM 4827 C CA . PHE B 1 284 ? -11.835 14.406 87.921 1.00 25.43 284 PHE B CA 1
ATOM 4828 C C . PHE B 1 284 ? -12.731 13.666 88.924 1.00 23.53 284 PHE B C 1
ATOM 4829 O O . PHE B 1 284 ? -13.690 12.973 88.558 1.00 23.15 284 PHE B O 1
ATOM 4837 N N . SER B 1 285 ? -12.406 13.835 90.200 1.00 31.22 285 SER B N 1
ATOM 4838 C CA . SER B 1 285 ? -13.118 13.162 91.267 1.00 28.18 285 SER B CA 1
ATOM 4839 C C . SER B 1 285 ? -14.561 13.640 91.337 1.00 26.29 285 SER B C 1
ATOM 4840 O O . SER B 1 285 ? -15.392 12.987 91.980 1.00 27.95 285 SER B O 1
ATOM 4843 N N . ASP B 1 286 ? -14.864 14.771 90.694 1.00 26.76 286 ASP B N 1
ATOM 4844 C CA . ASP B 1 286 ? -16.242 15.277 90.669 1.00 23.62 286 ASP B CA 1
ATOM 4845 C C . ASP B 1 286 ? -17.107 14.675 89.564 1.00 29.73 286 ASP B C 1
ATOM 4846 O O . ASP B 1 286 ? -18.312 14.907 89.532 1.00 27.26 286 ASP B O 1
ATOM 4851 N N . LEU B 1 287 ? -16.507 13.943 88.636 1.00 23.94 287 LEU B N 1
ATOM 4852 C CA . LEU B 1 287 ? -17.310 13.300 87.595 1.00 23.91 287 LEU B CA 1
ATOM 4853 C C . LEU B 1 287 ? -17.922 12.034 88.169 1.00 28.01 287 LEU B C 1
ATOM 4854 O O . LEU B 1 287 ? -17.342 11.416 89.071 1.00 28.09 287 LEU B O 1
ATOM 4859 N N . PRO B 1 288 ? -19.092 11.634 87.641 1.00 25.38 288 PRO B N 1
ATOM 4860 C CA . PRO B 1 288 ? -19.719 10.379 88.070 1.00 26.27 288 PRO B CA 1
ATOM 4861 C C . PRO B 1 288 ? -18.832 9.195 87.709 1.00 19.43 288 PRO B C 1
ATOM 4862 O O . PRO B 1 288 ? -18.037 9.269 86.769 1.00 24.75 288 PRO B O 1
ATOM 4866 N N . LEU B 1 289 ? -19.004 8.100 88.427 1.00 22.65 289 LEU B N 1
ATOM 4867 C CA . LEU B 1 289 ? -18.133 6.931 88.280 1.00 21.48 289 LEU B CA 1
ATOM 4868 C C . LEU B 1 289 ? -18.070 6.402 86.851 1.00 30.32 289 LEU B C 1
ATOM 4869 O O . LEU B 1 289 ? -16.989 6.123 86.319 1.00 21.94 289 LEU B O 1
ATOM 4874 N N . ARG B 1 290 ? -19.231 6.262 86.219 1.00 22.18 290 ARG B N 1
ATOM 4875 C CA . ARG B 1 290 ? -19.272 5.612 84.915 1.00 19.53 290 ARG B CA 1
ATOM 4876 C C . ARG B 1 290 ? -18.588 6.442 83.855 1.00 24.66 290 ARG B C 1
ATOM 4877 O O . ARG B 1 290 ? -17.952 5.896 82.945 1.00 30.28 290 ARG B O 1
ATOM 4885 N N . THR B 1 291 ? -18.667 7.762 83.986 1.00 25.31 291 THR B N 1
ATOM 4886 C CA . THR B 1 291 ? -18.004 8.635 83.029 1.00 19.73 291 THR B CA 1
ATOM 4887 C C . THR B 1 291 ? -16.484 8.610 83.233 1.00 25.46 291 THR B C 1
ATOM 4888 O O . THR B 1 291 ? -15.706 8.635 82.261 1.00 22.67 291 THR B O 1
ATOM 4892 N N . ARG B 1 292 ? -16.063 8.556 84.496 1.00 28.01 292 ARG B N 1
ATOM 4893 C CA . ARG B 1 292 ? -14.654 8.319 84.806 1.00 33.44 292 ARG B CA 1
ATOM 4894 C C . ARG B 1 292 ? -14.130 7.024 84.164 1.00 24.58 292 ARG B C 1
ATOM 4895 O O . ARG B 1 292 ? -13.070 7.010 83.530 1.00 21.93 292 ARG B O 1
ATOM 4903 N N A THR B 1 293 ? -14.892 5.942 84.337 0.71 21.71 293 THR B N 1
ATOM 4904 N N B THR B 1 293 ? -14.888 5.942 84.331 0.29 23.00 293 THR B N 1
ATOM 4905 C CA A THR B 1 293 ? -14.554 4.629 83.783 0.71 25.00 293 THR B CA 1
ATOM 4906 C CA B THR B 1 293 ? -14.528 4.646 83.762 0.29 24.72 293 THR B CA 1
ATOM 4907 C C A THR B 1 293 ? -14.414 4.697 82.268 0.71 26.57 293 THR B C 1
ATOM 4908 C C B THR B 1 293 ? -14.391 4.723 82.258 0.29 25.89 293 THR B C 1
ATOM 4909 O O A THR B 1 293 ? -13.476 4.145 81.685 0.71 24.66 293 THR B O 1
ATOM 4910 O O B THR B 1 293 ? -13.457 4.170 81.674 0.29 25.05 293 THR B O 1
ATOM 4917 N N . ALA B 1 294 ? -15.342 5.407 81.634 1.00 24.89 294 ALA B N 1
ATOM 4918 C CA . ALA B 1 294 ? -15.328 5.556 80.189 1.00 29.32 294 ALA B CA 1
ATOM 4919 C C . ALA B 1 294 ? -14.036 6.229 79.723 1.00 27.42 294 ALA B C 1
ATOM 4920 O O . ALA B 1 294 ? -13.363 5.738 78.809 1.00 23.84 294 ALA B O 1
ATOM 4922 N N . LEU B 1 295 ? -13.683 7.341 80.365 1.00 27.40 295 LEU B N 1
ATOM 4923 C CA . LEU B 1 295 ? -12.500 8.101 79.981 1.00 24.79 295 LEU B CA 1
ATOM 4924 C C . LEU B 1 295 ? -11.223 7.291 80.210 1.00 25.75 295 LEU B C 1
ATOM 4925 O O . LEU B 1 295 ? -10.270 7.356 79.422 1.00 27.55 295 LEU B O 1
ATOM 4930 N N . VAL B 1 296 ? -11.193 6.530 81.293 1.00 23.78 296 VAL B N 1
ATOM 4931 C CA . VAL B 1 296 ? -9.998 5.765 81.592 1.00 22.52 296 VAL B CA 1
ATOM 4932 C C . VAL B 1 296 ? -9.911 4.610 80.610 1.00 24.66 296 VAL B C 1
ATOM 4933 O O . VAL B 1 296 ? -8.843 4.292 80.087 1.00 26.89 296 VAL B O 1
ATOM 4937 N N . SER B 1 297 ? -11.051 4.019 80.299 1.00 23.29 297 SER B N 1
ATOM 4938 C CA . SER B 1 297 ? -11.043 2.888 79.402 1.00 21.28 297 SER B CA 1
ATOM 4939 C C . SER B 1 297 ? -10.509 3.241 78.014 1.00 25.86 297 SER B C 1
ATOM 4940 O O . SER B 1 297 ? -9.745 2.471 77.418 1.00 22.93 297 SER B O 1
ATOM 4943 N N . ILE B 1 298 ? -10.886 4.401 77.483 1.00 23.68 298 ILE B N 1
ATOM 4944 C CA . ILE B 1 298 ? -10.343 4.753 76.190 1.00 25.74 298 ILE B CA 1
ATOM 4945 C C . ILE B 1 298 ? -8.846 5.087 76.317 1.00 25.59 298 ILE B C 1
ATOM 4946 O O . ILE B 1 298 ? -8.052 4.686 75.468 1.00 27.63 298 ILE B O 1
ATOM 4951 N N . GLY B 1 299 ? -8.458 5.771 77.389 1.00 25.08 299 GLY B N 1
ATOM 4952 C CA . GLY B 1 299 ? -7.050 6.041 77.614 1.00 24.99 299 GLY B CA 1
ATOM 4953 C C . GLY B 1 299 ? -6.233 4.753 77.740 1.00 27.60 299 GLY B C 1
ATOM 4954 O O . GLY B 1 299 ? -5.187 4.611 77.117 1.00 24.42 299 GLY B O 1
ATOM 4955 N N . TYR B 1 300 ? -6.721 3.810 78.542 1.00 27.53 300 TYR B N 1
ATOM 4956 C CA . TYR B 1 300 ? -6.013 2.563 78.822 1.00 29.69 300 TYR B CA 1
ATOM 4957 C C . TYR B 1 300 ? -5.689 1.821 77.541 1.00 32.54 300 TYR B C 1
ATOM 4958 O O . TYR B 1 300 ? -4.611 1.254 77.406 1.00 30.95 300 TYR B O 1
ATOM 4967 N N . GLN B 1 301 ? -6.623 1.851 76.596 1.00 29.30 301 GLN B N 1
ATOM 4968 C CA . GLN B 1 301 ? -6.457 1.153 75.331 1.00 31.33 301 GLN B CA 1
ATOM 4969 C C . GLN B 1 301 ? -5.676 1.935 74.279 1.00 36.19 301 GLN B C 1
ATOM 4970 O O . GLN B 1 301 ? -4.873 1.346 73.556 1.00 36.68 301 GLN B O 1
ATOM 4976 N N . LYS B 1 302 ? -5.899 3.244 74.173 1.00 39.62 302 LYS B N 1
ATOM 4977 C CA . LYS B 1 302 ? -5.277 4.017 73.085 1.00 44.08 302 LYS B CA 1
ATOM 4978 C C . LYS B 1 302 ? -4.058 4.870 73.465 1.00 38.95 302 LYS B C 1
ATOM 4979 O O . LYS B 1 302 ? -3.382 5.410 72.590 1.00 39.63 302 LYS B O 1
ATOM 4985 N N . GLY B 1 303 ? -3.765 5.000 74.752 1.00 34.43 303 GLY B N 1
ATOM 4986 C CA . GLY B 1 303 ? -2.731 5.940 75.177 1.00 27.17 303 GLY B CA 1
ATOM 4987 C C . GLY B 1 303 ? -3.349 7.024 76.041 1.00 31.26 303 GLY B C 1
ATOM 4988 O O . GLY B 1 303 ? -4.432 7.539 75.723 1.00 29.02 303 GLY B O 1
ATOM 4989 N N . PHE B 1 304 ? -2.676 7.377 77.133 1.00 31.63 304 PHE B N 1
ATOM 4990 C CA . PHE B 1 304 ? -3.323 8.197 78.156 1.00 30.68 304 PHE B CA 1
ATOM 4991 C C . PHE B 1 304 ? -3.459 9.645 77.734 1.00 38.23 304 PHE B C 1
ATOM 4992 O O . PHE B 1 304 ? -4.353 10.356 78.204 1.00 33.16 304 PHE B O 1
ATOM 5000 N N . LYS B 1 305 ? -2.570 10.083 76.850 1.00 31.27 305 LYS B N 1
ATOM 5001 C CA . LYS B 1 305 ? -2.544 11.480 76.428 1.00 35.65 305 LYS B CA 1
ATOM 5002 C C . LYS B 1 305 ? -3.720 11.733 75.487 1.00 25.72 305 LYS B C 1
ATOM 5003 O O . LYS B 1 305 ? -3.559 11.857 74.264 1.00 35.76 305 LYS B O 1
ATOM 5009 N N . LEU B 1 306 ? -4.908 11.796 76.070 1.00 23.88 306 LEU B N 1
ATOM 5010 C CA . LEU B 1 306 ? -6.151 11.787 75.303 1.00 23.82 306 LEU B CA 1
ATOM 5011 C C . LEU B 1 306 ? -6.300 12.990 74.379 1.00 28.94 306 LEU B C 1
ATOM 5012 O O . LEU B 1 306 ? -6.949 12.900 73.330 1.00 30.04 306 LEU B O 1
ATOM 5017 N N . SER B 1 307 ? -5.683 14.112 74.742 1.00 28.36 307 SER B N 1
ATOM 5018 C CA . SER B 1 307 ? -5.717 15.285 73.874 1.00 37.05 307 SER B CA 1
ATOM 5019 C C . SER B 1 307 ? -5.053 14.950 72.541 1.00 42.38 307 SER B C 1
ATOM 5020 O O . SER B 1 307 ? -5.336 15.576 71.512 1.00 41.83 307 SER B O 1
ATOM 5023 N N . ARG B 1 308 ? -4.173 13.955 72.564 1.00 37.77 308 ARG B N 1
ATOM 5024 C CA . ARG B 1 308 ? -3.505 13.494 71.349 1.00 40.45 308 ARG B CA 1
ATOM 5025 C C . ARG B 1 308 ? -4.091 12.175 70.832 1.00 41.79 308 ARG B C 1
ATOM 5026 O O . ARG B 1 308 ? -4.274 12.002 69.630 1.00 45.61 308 ARG B O 1
ATOM 5034 N N . THR B 1 309 ? -4.378 11.242 71.733 1.00 37.26 309 THR B N 1
ATOM 5035 C CA . THR B 1 309 ? -4.815 9.907 71.304 1.00 36.60 309 THR B CA 1
ATOM 5036 C C . THR B 1 309 ? -6.303 9.838 70.983 1.00 39.15 309 THR B C 1
ATOM 5037 O O . THR B 1 309 ? -6.740 8.973 70.228 1.00 41.58 309 THR B O 1
ATOM 5041 N N . ALA B 1 310 ? -7.074 10.765 71.539 1.00 32.64 310 ALA B N 1
ATOM 5042 C CA . ALA B 1 310 ? -8.500 10.839 71.225 1.00 31.41 310 ALA B CA 1
ATOM 5043 C C . ALA B 1 310 ? -9.036 12.268 71.369 1.00 28.42 310 ALA B C 1
ATOM 5044 O O . ALA B 1 310 ? -9.867 12.539 72.251 1.00 28.87 310 ALA B O 1
ATOM 5046 N N . PRO B 1 311 ? -8.564 13.179 70.504 1.00 37.70 311 PRO B N 1
ATOM 5047 C CA . PRO B 1 311 ? -8.847 14.616 70.616 1.00 39.73 311 PRO B CA 1
ATOM 5048 C C . PRO B 1 311 ? -10.323 14.985 70.635 1.00 28.48 311 PRO B C 1
ATOM 5049 O O . PRO B 1 311 ? -10.692 15.871 71.401 1.00 35.60 311 PRO B O 1
ATOM 5053 N N . THR B 1 312 ? -11.138 14.367 69.784 1.00 37.01 312 THR B N 1
ATOM 5054 C CA . THR B 1 312 ? -12.559 14.703 69.741 1.00 38.99 312 THR B CA 1
ATOM 5055 C C . THR B 1 312 ? -13.210 14.424 71.093 1.00 32.97 312 THR B C 1
ATOM 5056 O O . THR B 1 312 ? -14.050 15.189 71.562 1.00 37.19 312 THR B O 1
ATOM 5060 N N . VAL B 1 313 ? -12.830 13.307 71.706 1.00 29.89 313 VAL B N 1
ATOM 5061 C CA . VAL B 1 313 ? -13.310 12.990 73.031 1.00 30.02 313 VAL B CA 1
ATOM 5062 C C . VAL B 1 313 ? -12.780 14.004 74.028 1.00 27.14 313 VAL B C 1
ATOM 5063 O O . VAL B 1 313 ? -13.535 14.565 74.824 1.00 31.13 313 VAL B O 1
ATOM 5067 N N . TRP B 1 314 ? -11.475 14.235 74.002 1.00 28.72 314 TRP B N 1
ATOM 5068 C CA . TRP B 1 314 ? -10.883 15.130 74.977 1.00 32.90 314 TRP B CA 1
ATOM 5069 C C . TRP B 1 314 ? -11.455 16.549 74.844 1.00 31.62 314 TRP B C 1
ATOM 5070 O O . TRP B 1 314 ? -11.750 17.192 75.842 1.00 31.53 314 TRP B O 1
ATOM 5081 N N . ASN B 1 315 ? -11.616 17.032 73.616 1.00 31.26 315 ASN B N 1
ATOM 5082 C CA . ASN B 1 315 ? -12.118 18.399 73.432 1.00 25.27 315 ASN B CA 1
ATOM 5083 C C . ASN B 1 315 ? -13.518 18.588 73.992 1.00 34.71 315 ASN B C 1
ATOM 5084 O O . ASN B 1 315 ? -13.866 19.667 74.465 1.00 38.71 315 ASN B O 1
ATOM 5089 N N . LYS B 1 316 ? -14.321 17.532 73.945 1.00 30.16 316 LYS B N 1
ATOM 5090 C CA . LYS B 1 316 ? -15.675 17.621 74.485 1.00 36.91 316 LYS B CA 1
ATOM 5091 C C . LYS B 1 316 ? -15.663 17.562 76.006 1.00 33.43 316 LYS B C 1
ATOM 5092 O O . LYS B 1 316 ? -16.433 18.251 76.669 1.00 25.98 316 LYS B O 1
ATOM 5098 N N . VAL B 1 317 ? -14.761 16.753 76.554 1.00 21.54 317 VAL B N 1
ATOM 5099 C CA . VAL B 1 317 ? -14.607 16.631 77.997 1.00 20.45 317 VAL B CA 1
ATOM 5100 C C . VAL B 1 317 ? -14.283 17.979 78.597 1.00 29.01 317 VAL B C 1
ATOM 5101 O O . VAL B 1 317 ? -14.915 18.407 79.562 1.00 28.98 317 VAL B O 1
ATOM 5105 N N . ILE B 1 318 ? -13.302 18.661 78.016 1.00 31.66 318 ILE B N 1
ATOM 5106 C CA . ILE B 1 318 ? -12.805 19.872 78.652 1.00 34.70 318 ILE B CA 1
ATOM 5107 C C . ILE B 1 318 ? -13.749 21.038 78.402 1.00 42.30 318 ILE B C 1
ATOM 5108 O O . ILE B 1 318 ? -13.589 22.110 78.978 1.00 41.58 318 ILE B O 1
ATOM 5113 N N . ALA B 1 319 ? -14.736 20.813 77.543 1.00 37.72 319 ALA B N 1
ATOM 5114 C CA . ALA B 1 319 ? -15.788 21.793 77.308 1.00 36.24 319 ALA B CA 1
ATOM 5115 C C . ALA B 1 319 ? -17.052 21.427 78.097 1.00 33.65 319 ALA B C 1
ATOM 5116 O O . ALA B 1 319 ? -18.048 22.163 78.061 1.00 38.81 319 ALA B O 1
ATOM 5118 N N . LYS B 1 320 ? -17.005 20.293 78.792 1.00 37.09 320 LYS B N 1
ATOM 5119 C CA . LYS B 1 320 ? -18.137 19.814 79.589 1.00 36.58 320 LYS B CA 1
ATOM 5120 C C . LYS B 1 320 ? -19.409 19.663 78.741 1.00 34.64 320 LYS B C 1
ATOM 5121 O O . LYS B 1 320 ? -20.530 19.877 79.214 1.00 31.65 320 LYS B O 1
ATOM 5127 N N . ASP B 1 321 ? -19.205 19.293 77.479 1.00 37.07 321 ASP B N 1
ATOM 5128 C CA . ASP B 1 321 ? -20.288 19.068 76.541 1.00 36.41 321 ASP B CA 1
ATOM 5129 C C . ASP B 1 321 ? -20.596 17.568 76.545 1.00 37.29 321 ASP B C 1
ATOM 5130 O O . ASP B 1 321 ? -20.142 16.803 75.674 1.00 36.80 321 ASP B O 1
ATOM 5135 N N . TRP B 1 322 ? -21.390 17.153 77.521 1.00 35.89 322 TRP B N 1
ATOM 5136 C CA . TRP B 1 322 ? -21.579 15.737 77.769 1.00 36.08 322 TRP B CA 1
ATOM 5137 C C . TRP B 1 322 ? -22.286 15.024 76.613 1.00 37.85 322 TRP B C 1
ATOM 5138 O O . TRP B 1 322 ? -21.923 13.898 76.260 1.00 34.71 322 TRP B O 1
ATOM 5149 N N . ASN B 1 323 ? -23.258 15.688 76.002 1.00 38.06 323 ASN B N 1
ATOM 5150 C CA . ASN B 1 323 ? -23.919 15.124 74.825 1.00 46.38 323 ASN B CA 1
ATOM 5151 C C . ASN B 1 323 ? -22.968 14.995 73.638 1.00 43.65 323 ASN B C 1
ATOM 5152 O O . ASN B 1 323 ? -23.038 14.022 72.870 1.00 41.88 323 ASN B O 1
ATOM 5157 N N . GLY B 1 324 ? -22.091 15.983 73.480 1.00 38.50 324 GLY B N 1
ATOM 5158 C CA . GLY B 1 324 ? -21.105 15.945 72.411 1.00 35.37 324 GLY B CA 1
ATOM 5159 C C . GLY B 1 324 ? -20.078 14.866 72.703 1.00 29.24 324 GLY B C 1
ATOM 5160 O O . GLY B 1 324 ? -19.490 14.291 71.782 1.00 34.10 324 GLY B O 1
ATOM 5161 N N . LEU B 1 325 ? -19.862 14.604 73.991 1.00 29.98 325 LEU B N 1
ATOM 5162 C CA . LEU B 1 325 ? -18.956 13.543 74.417 1.00 31.54 325 LEU B CA 1
ATOM 5163 C C . LEU B 1 325 ? -19.442 12.176 73.915 1.00 35.12 325 LEU B C 1
ATOM 5164 O O . LEU B 1 325 ? -18.669 11.423 73.315 1.00 34.33 325 LEU B O 1
ATOM 5169 N N . VAL B 1 326 ? -20.724 11.875 74.148 1.00 30.73 326 VAL B N 1
ATOM 5170 C CA . VAL B 1 326 ? -21.332 10.650 73.626 1.00 40.75 326 VAL B CA 1
ATOM 5171 C C . VAL B 1 326 ? -21.148 10.518 72.098 1.00 40.29 326 VAL B C 1
ATOM 5172 O O . VAL B 1 326 ? -20.658 9.486 71.609 1.00 37.78 326 VAL B O 1
ATOM 5176 N N . ASN B 1 327 ? -21.531 11.557 71.354 1.00 38.77 327 ASN B N 1
ATOM 5177 C CA . ASN B 1 327 ? -21.339 11.575 69.900 1.00 36.76 327 ASN B CA 1
ATOM 5178 C C . ASN B 1 327 ? -19.886 11.375 69.484 1.00 36.78 327 ASN B C 1
ATOM 5179 O O . ASN B 1 327 ? -19.601 10.735 68.467 1.00 37.74 327 ASN B O 1
ATOM 5184 N N . ALA B 1 328 ? -18.968 11.944 70.259 1.00 34.81 328 ALA B N 1
ATOM 5185 C CA . ALA B 1 328 ? -17.550 11.827 69.940 1.00 38.22 328 ALA B CA 1
ATOM 5186 C C . ALA B 1 328 ? -17.143 10.363 70.037 1.00 36.01 328 ALA B C 1
ATOM 5187 O O . ALA B 1 328 ? -16.472 9.822 69.151 1.00 33.91 328 ALA B O 1
ATOM 5189 N N . PHE B 1 329 ? -17.567 9.723 71.121 1.00 32.84 329 PHE B N 1
ATOM 5190 C CA . PHE B 1 329 ? -17.313 8.300 71.298 1.00 33.50 329 PHE B CA 1
ATOM 5191 C C . PHE B 1 329 ? -17.933 7.513 70.160 1.00 32.90 329 PHE B C 1
ATOM 5192 O O . PHE B 1 329 ? -17.308 6.614 69.610 1.00 38.87 329 PHE B O 1
ATOM 5200 N N . ASN B 1 330 ? -19.172 7.852 69.818 1.00 32.15 330 ASN B N 1
ATOM 5201 C CA . ASN B 1 330 ? -19.918 7.113 68.802 1.00 40.29 330 ASN B CA 1
ATOM 5202 C C . ASN B 1 330 ? -19.357 7.242 67.396 1.00 45.92 330 ASN B C 1
ATOM 5203 O O . ASN B 1 330 ? -19.740 6.487 66.505 1.00 45.14 330 ASN B O 1
ATOM 5208 N N . ASN B 1 331 ? -18.473 8.211 67.190 1.00 46.03 331 ASN B N 1
ATOM 5209 C CA . ASN B 1 331 ? -17.983 8.501 65.843 1.00 51.94 331 ASN B CA 1
ATOM 5210 C C . ASN B 1 331 ? -16.501 8.277 65.633 1.00 50.20 331 ASN B C 1
ATOM 5211 O O . ASN B 1 331 ? -15.965 8.577 64.569 1.00 56.18 331 ASN B O 1
ATOM 5216 N N . ILE B 1 332 ? -15.833 7.759 66.649 1.00 40.49 332 ILE B N 1
ATOM 5217 C CA . ILE B 1 332 ? -14.458 7.369 66.458 1.00 45.26 332 ILE B CA 1
ATOM 5218 C C . ILE B 1 332 ? -14.469 6.171 65.505 1.00 47.31 332 ILE B C 1
ATOM 5219 O O . ILE B 1 332 ? -15.244 5.222 65.694 1.00 51.77 332 ILE B O 1
ATOM 5224 N N . VAL B 1 333 ? -13.649 6.242 64.459 1.00 46.52 333 VAL B N 1
ATOM 5225 C CA . VAL B 1 333 ? -13.358 5.068 63.637 1.00 53.27 333 VAL B CA 1
ATOM 5226 C C . VAL B 1 333 ? -11.879 4.742 63.821 1.00 51.69 333 VAL B C 1
ATOM 5227 O O . VAL B 1 333 ? -11.002 5.405 63.256 1.00 49.95 333 VAL B O 1
ATOM 5231 N N . ASP B 1 334 ? -11.608 3.739 64.648 1.00 45.78 334 ASP B N 1
ATOM 5232 C CA . ASP B 1 334 ? -10.240 3.346 64.947 1.00 46.30 334 ASP B CA 1
ATOM 5233 C C . ASP B 1 334 ? -10.132 1.828 64.844 1.00 48.85 334 ASP B C 1
ATOM 5234 O O . ASP B 1 334 ? -9.131 1.225 65.258 1.00 45.31 334 ASP B O 1
ATOM 5239 N N . GLY B 1 335 ? -11.177 1.215 64.289 1.00 44.96 335 GLY B N 1
ATOM 5240 C CA . GLY B 1 335 ? -11.249 -0.231 64.186 1.00 43.12 335 GLY B CA 1
ATOM 5241 C C . GLY B 1 335 ? -11.716 -0.907 65.464 1.00 38.53 335 GLY B C 1
ATOM 5242 O O . GLY B 1 335 ? -11.707 -2.133 65.543 1.00 41.13 335 GLY B O 1
ATOM 5243 N N . MET B 1 336 ? -12.121 -0.119 66.461 1.00 32.57 336 MET B N 1
ATOM 5244 C CA . MET B 1 336 ? -12.592 -0.660 67.743 1.00 34.31 336 MET B CA 1
ATOM 5245 C C . MET B 1 336 ? -13.956 -0.083 68.115 1.00 35.20 336 MET B C 1
ATOM 5246 O O . MET B 1 336 ? -14.248 0.178 69.307 1.00 30.29 336 MET B O 1
ATOM 5251 N N . SER B 1 337 ? -14.775 0.113 67.080 1.00 37.40 337 SER B N 1
ATOM 5252 C CA . SER B 1 337 ? -16.081 0.766 67.189 1.00 42.45 337 SER B CA 1
ATOM 5253 C C . SER B 1 337 ? -16.970 0.245 68.337 1.00 28.71 337 SER B C 1
ATOM 5254 O O . SER B 1 337 ? -17.532 1.031 69.093 1.00 40.83 337 SER B O 1
ATOM 5257 N N . ASP B 1 338 ? -17.091 -1.076 68.455 1.00 33.69 338 ASP B N 1
ATOM 5258 C CA . ASP B 1 338 ? -17.904 -1.703 69.500 1.00 30.17 338 ASP B CA 1
ATOM 5259 C C . ASP B 1 338 ? -17.565 -1.160 70.889 1.00 31.66 338 ASP B C 1
ATOM 5260 O O . ASP B 1 338 ? -18.428 -0.646 71.614 1.00 32.06 338 ASP B O 1
ATOM 5265 N N . ARG B 1 339 ? -16.301 -1.259 71.268 1.00 34.80 339 ARG B N 1
ATOM 5266 C CA . ARG B 1 339 ? -15.917 -0.821 72.605 1.00 23.38 339 ARG B CA 1
ATOM 5267 C C . ARG B 1 339 ? -16.089 0.683 72.729 1.00 29.12 339 ARG B C 1
ATOM 5268 O O . ARG B 1 339 ? -16.538 1.194 73.761 1.00 39.72 339 ARG B O 1
ATOM 5276 N N . ARG B 1 340 ? -15.754 1.396 71.660 1.00 34.03 340 ARG B N 1
ATOM 5277 C CA . ARG B 1 340 ? -15.867 2.849 71.651 1.00 27.80 340 ARG B CA 1
ATOM 5278 C C . ARG B 1 340 ? -17.316 3.287 71.897 1.00 33.40 340 ARG B C 1
ATOM 5279 O O . ARG B 1 340 ? -17.571 4.258 72.603 1.00 30.99 340 ARG B O 1
ATOM 5287 N N . LYS B 1 341 ? -18.270 2.555 71.335 1.00 33.14 341 LYS B N 1
ATOM 5288 C CA . LYS B 1 341 ? -19.663 2.895 71.555 1.00 32.26 341 LYS B CA 1
ATOM 5289 C C . LYS B 1 341 ? -20.149 2.517 72.944 1.00 36.72 341 LYS B C 1
ATOM 5290 O O . LYS B 1 341 ? -21.009 3.199 73.513 1.00 34.28 341 LYS B O 1
ATOM 5296 N N . ARG B 1 342 ? -19.588 1.443 73.492 1.00 27.82 342 ARG B N 1
ATOM 5297 C CA . ARG B 1 342 ? -19.911 1.033 74.853 1.00 28.47 342 ARG B CA 1
ATOM 5298 C C . ARG B 1 342 ? -19.461 2.071 75.858 1.00 34.26 342 ARG B C 1
ATOM 5299 O O . ARG B 1 342 ? -20.192 2.371 76.818 1.00 30.69 342 ARG B O 1
ATOM 5307 N N . GLU B 1 343 ? -18.281 2.646 75.627 1.00 30.90 343 GLU B N 1
ATOM 5308 C CA . GLU B 1 343 ? -17.808 3.764 76.453 1.00 32.86 343 GLU B CA 1
ATOM 5309 C C . GLU B 1 343 ? -18.766 4.956 76.335 1.00 33.15 343 GLU B C 1
ATOM 5310 O O . GLU B 1 343 ? -19.161 5.559 77.343 1.00 31.71 343 GLU B O 1
ATOM 5316 N N . GLY B 1 344 ? -19.157 5.282 75.106 1.00 29.39 344 GLY B N 1
ATOM 5317 C CA . GLY B 1 344 ? -20.149 6.318 74.893 1.00 27.33 344 GLY B CA 1
ATOM 5318 C C . GLY B 1 344 ? -21.409 6.011 75.675 1.00 33.32 344 GLY B C 1
ATOM 5319 O O . GLY B 1 344 ? -22.066 6.914 76.197 1.00 41.21 344 GLY B O 1
ATOM 5320 N N . ALA B 1 345 ? -21.745 4.727 75.762 1.00 30.06 345 ALA B N 1
ATOM 5321 C CA . ALA B 1 345 ? -23.004 4.307 76.377 1.00 32.83 345 ALA B CA 1
ATOM 5322 C C . ALA B 1 345 ? -22.950 4.534 77.890 1.00 32.52 345 ALA B C 1
ATOM 5323 O O . ALA B 1 345 ? -23.971 4.805 78.531 1.00 34.81 345 ALA B O 1
ATOM 5325 N N . LEU B 1 346 ? -21.757 4.403 78.458 1.00 30.64 346 LEU B N 1
ATOM 5326 C CA . LEU B 1 346 ? -21.559 4.716 79.876 1.00 37.17 346 LEU B CA 1
ATOM 5327 C C . LEU B 1 346 ? -21.879 6.181 80.156 1.00 39.21 346 LEU B C 1
ATOM 5328 O O . LEU B 1 346 ? -22.567 6.511 81.139 1.00 40.21 346 LEU B O 1
ATOM 5333 N N . VAL B 1 347 ? -21.378 7.066 79.299 1.00 29.71 347 VAL B N 1
ATOM 5334 C CA . VAL B 1 347 ? -21.616 8.489 79.502 1.00 28.39 347 VAL B CA 1
ATOM 5335 C C . VAL B 1 347 ? -23.107 8.757 79.390 1.00 29.02 347 VAL B C 1
ATOM 5336 O O . VAL B 1 347 ? -23.677 9.455 80.231 1.00 30.39 347 VAL B O 1
ATOM 5340 N N . GLN B 1 348 ? -23.742 8.151 78.386 1.00 31.43 348 GLN B N 1
ATOM 5341 C CA . GLN B 1 348 ? -25.172 8.345 78.158 1.00 35.53 348 GLN B CA 1
ATOM 5342 C C . GLN B 1 348 ? -26.007 7.911 79.358 1.00 31.40 348 GLN B C 1
ATOM 5343 O O . GLN B 1 348 ? -27.046 8.523 79.676 1.00 37.00 348 GLN B O 1
ATOM 5349 N N . LYS B 1 349 ? -25.570 6.831 80.000 1.00 37.88 349 LYS B N 1
ATOM 5350 C CA . LYS B 1 349 ? -26.250 6.336 81.187 1.00 43.29 349 LYS B CA 1
ATOM 5351 C C . LYS B 1 349 ? -26.192 7.391 82.283 1.00 38.60 349 LYS B C 1
ATOM 5352 O O . LYS B 1 349 ? -27.179 7.613 82.987 1.00 32.51 349 LYS B O 1
ATOM 5358 N N . ASP B 1 350 ? -25.050 8.062 82.404 1.00 28.40 350 ASP B N 1
ATOM 5359 C CA . ASP B 1 350 ? -24.901 9.110 83.423 1.00 38.25 350 ASP B CA 1
ATOM 5360 C C . ASP B 1 350 ? -25.776 10.306 83.098 1.00 34.56 350 ASP B C 1
ATOM 5361 O O . ASP B 1 350 ? -26.328 10.937 83.998 1.00 41.15 350 ASP B O 1
ATOM 5366 N N . ILE B 1 351 ? -25.897 10.621 81.811 1.00 33.83 351 ILE B N 1
ATOM 5367 C CA . ILE B 1 351 ? -26.786 11.709 81.414 1.00 33.68 351 ILE B CA 1
ATOM 5368 C C . ILE B 1 351 ? -28.215 11.310 81.775 1.00 42.41 351 ILE B C 1
ATOM 5369 O O . ILE B 1 351 ? -28.938 12.074 82.422 1.00 46.40 351 ILE B O 1
ATOM 5374 N N . ASP B 1 352 ? -28.609 10.100 81.379 1.00 46.86 352 ASP B N 1
ATOM 5375 C CA . ASP B 1 352 ? -29.973 9.627 81.621 1.00 52.24 352 ASP B CA 1
ATOM 5376 C C . ASP B 1 352 ? -30.296 9.569 83.110 1.00 49.26 352 ASP B C 1
ATOM 5377 O O . ASP B 1 352 ? -31.414 9.852 83.521 1.00 53.77 352 ASP B O 1
ATOM 5382 N N . SER B 1 353 ? -29.303 9.207 83.913 1.00 53.93 353 SER B N 1
ATOM 5383 C CA . SER B 1 353 ? -29.486 9.126 85.355 1.00 50.74 353 SER B CA 1
ATOM 5384 C C . SER B 1 353 ? -29.518 10.515 85.990 1.00 48.64 353 SER B C 1
ATOM 5385 O O . SER B 1 353 ? -29.737 10.645 87.197 1.00 54.72 353 SER B O 1
ATOM 5388 N N . GLY B 1 354 ? -29.303 11.554 85.183 1.00 43.89 354 GLY B N 1
ATOM 5389 C CA . GLY B 1 354 ? -29.269 12.914 85.703 1.00 45.06 354 GLY B CA 1
ATOM 5390 C C . GLY B 1 354 ? -27.972 13.219 86.444 1.00 41.37 354 GLY B C 1
ATOM 5391 O O . GLY B 1 354 ? -27.906 14.147 87.249 1.00 46.65 354 GLY B O 1
ATOM 5392 N N . LEU B 1 355 ? -26.927 12.448 86.168 1.00 39.55 355 LEU B N 1
ATOM 5393 C CA . LEU B 1 355 ? -25.674 12.609 86.911 1.00 40.47 355 LEU B CA 1
ATOM 5394 C C . LEU B 1 355 ? -24.778 13.676 86.282 1.00 39.22 355 LEU B C 1
ATOM 5395 O O . LEU B 1 355 ? -23.968 14.303 86.962 1.00 41.03 355 LEU B O 1
ATOM 5400 N N . LEU B 1 356 ? -24.928 13.873 84.979 1.00 39.66 356 LEU B N 1
ATOM 5401 C CA . LEU B 1 356 ? -24.190 14.904 84.263 1.00 44.60 356 LEU B CA 1
ATOM 5402 C C . LEU B 1 356 ? -25.177 15.976 83.859 1.00 66.83 356 LEU B C 1
ATOM 5403 O O . LEU B 1 356 ? -26.320 15.657 83.502 1.00 71.44 356 LEU B O 1
ATOM 5408 N N . LYS B 1 357 ? -24.730 17.232 83.905 1.00 84.01 357 LYS B N 1
ATOM 5409 C CA . LYS B 1 357 ? -25.581 18.391 83.621 1.00 98.28 357 LYS B CA 1
ATOM 5410 C C . LYS B 1 357 ? -26.770 18.469 84.583 1.00 101.67 357 LYS B C 1
ATOM 5411 O O . LYS B 1 357 ? -26.613 18.823 85.756 1.00 100.34 357 LYS B O 1
#

CATH classification: 1.10.530.40

Nearest PDB structures (foldseek):
  4aqn-assembly1_B  TM=1.003E+00  e=1.480E-66  Yersinia pestis
  4arq-assembly2_B  TM=9.989E-01  e=7.999E-63  Yersinia pestis
  4arq-assembly1_A  TM=9.889E-01  e=3.260E-61  Yersinia pestis
  4arm-assembly2_B  TM=9.790E-01  e=7.153E-62  Yersinia pestis
  4epf-assembly1_B  TM=9.945E-01  e=9.478E-61  Yersinia pestis

Sequence (678 aa):
VPAFLFSGSTLSSYRPNITIALPHYVDLPGRSNFKLMYIMGFPIDTEMEKDSEYSNKIRQESKISKTEGTVSYEQKITVETGQEKDGVKVYRVMVLEGTIAESIEHLDKKENEDILNNNRNRIVLADNTVINFDNISQLKEFLRRSVNIVDHDIFSSSNGFEGFNPTSHFPSNPSSDYFNSTGVTFGSGVDLGQRSKQDLLNDGVPQYIADRLDGYYMLRGKEAYDKVRTAPLTLSDNEAHLLSNIYIDKFSHKIEGLFNDANIGLRFSDLPLRTRTALVSIGYQKGFKLSRTAPTVWNKVIAKDWNGLVNAFNNIVDGMSDRRKREGALVQKDIDSSGLLKVPAFLFSGSSTLSSYRITIALPHYVDLPGRSNFKLMYIMGFPIDTEMEKDSEYSNKIRQESKISKTEGTVSYEQKITVETGQEKDGVKVYRVMVLEGTIAESIEHLDKKENEDILNNNRNRIVLADNTVINFDNISQLKEFLRRSVNIVDHDIFSSNGFEGFNPTSHFPSNPSSDYFNSTGVTFGSGVDLGQRSKQDLLNDGVPQYIADRLDGYYMLRGKEAYDKVRTAPLTLSDNEAHLLSNIYIDKFSHKIEGLFNDANNIGLRFSDLPLRTRTTALVSIGYQKGFKLSRTAPTVWNKVIAKDWNGLVNAFNNIVDGMSDRRKREGALVQKDIDSGLLK

Solvent-accessible surface area: 31871 Å² total; per-residue (Å²): 149,28,29,100,37,85,28,28,44,11,50,6,116,62,167,50,158,200,144,90,51,101,69,78,88,48,97,6,102,82,39,102,41,2,55,1,41,22,40,91,60,46,5,7,0,12,0,44,120,151,121,52,130,97,16,2,109,61,11,139,101,17,202,61,27,61,81,65,2,18,5,10,46,84,66,102,1,1,0,0,1,0,46,47,160,135,17,64,28,42,1,0,0,0,0,3,60,4,48,4,61,72,0,40,120,12,2,89,74,170,104,0,77,74,0,3,95,74,16,124,2,1,0,1,6,58,100,33,29,1,3,40,9,102,76,15,75,34,0,66,95,0,0,127,40,0,48,28,12,0,35,30,122,39,0,13,46,140,22,26,48,12,53,58,27,43,2,35,23,36,10,31,80,60,24,70,69,26,86,35,15,0,0,5,0,2,0,24,0,44,0,3,132,69,38,61,107,55,0,44,107,40,50,4,32,96,126,0,0,61,110,0,76,44,17,28,118,44,92,0,120,105,0,45,51,55,25,163,110,41,77,37,84,4,65,82,127,22,0,70,66,0,0,42,38,7,0,45,80,37,0,99,100,1,20,29,22,1,22,114,39,130,21,76,44,116,0,2,71,2,14,12,37,0,0,0,0,0,0,0,0,0,43,36,56,31,76,73,0,47,164,28,7,71,63,0,23,83,68,0,76,63,73,59,13,94,9,0,14,86,8,1,80,116,39,136,30,17,12,43,53,18,0,97,90,0,1,50,11,0,58,110,0,32,111,38,47,39,10,174,164,24,38,97,40,85,28,26,36,32,55,28,119,66,213,206,81,80,54,109,67,88,92,51,108,6,90,78,55,93,53,4,43,2,39,29,32,91,41,40,4,2,0,16,0,73,101,170,106,43,142,132,14,4,101,51,14,125,97,17,197,62,27,58,81,67,2,19,4,9,48,84,68,95,1,1,0,0,0,0,58,31,155,134,14,65,34,47,1,0,0,0,0,5,61,4,50,5,57,78,0,29,110,11,1,66,80,157,98,0,69,73,0,4,100,74,15,122,3,1,0,1,6,52,100,28,32,3,3,39,10,105,66,22,73,32,0,38,87,0,0,99,38,0,51,49,10,0,35,30,118,39,0,11,45,144,20,25,44,11,54,61,24,40,2,30,14,39,8,22,75,79,26,58,65,25,84,36,14,0,0,4,0,2,0,25,0,44,0,3,130,61,39,60,107,56,0,48,113,38,51,4,41,98,115,0,0,65,122,0,80,42,15,23,116,47,96,1,117,103,0,75,30,55,26,140,99,38,76,40,89,3,60,88,124,23,0,62,63,0,0,43,39,8,0,47,89,34,0,96,85,0,22,27,50,0,31,121,43,132,20,62,50,119,0,2,70,1,13,10,40,0,0,0,0,0,0,0,0,0,38,38,55,27,76,81,0,56,166,26,4,62,78,0,18,82,74,0,66,66,89,59,22,95,9,0,12,84,11,0,56,114,22,143,31,28,16,41,75,15,0,90,89,0,0,49,9,0,60,115,1,38,108,38,58,40,11,234

Foldseek 3Di:
DLPPLVWFAAADPDQDDVLDQDWDWDCDPPDPPFIWIAGNRFTKAKEFCPDDDGHHHDAAADPADLQAFAAQQVFFKWKWWADDDDRITITTTRYDRHGLVVCLVSCPDPRCCRSQARTWMWIQGPVRHIYTHPGPVSVSVRSVQLNDLADLVVCCPPLFQHFFQKFDWPDDPVDPCQFVFFTAGTRGPGQQAPALVNLVVLPQDPVLSVQCPPRHNDGHPRRVVCCVPPMDGDDPVSRSVSVSSVLRVLLVLLQVLLVVLVLPDGSSLAGRLLSNLLSRQCVVQNRNCVPSPVQLVVCSSVLVLVSNLVSLCPDDPVSSSSSNVSSVSSVVCVVVVVRD/DQDCLVWDAAADPDAVDQQDWDWDAPPPDDLAIWIAHPRFTKAKEADPDDDRHGHDAAADPADLQFGEDFQVFFKWKWWADDDDRIDITTTRYDRHGLVVVLVSCPDPRNVVSQARTWMWIQGPVRHIHTHPGPVSNSVNSVQLNDLADLCVCQPPLFLHFFQKFDWPDDQVDPALFVTFTAGTRGDGQQAHDLVNLVVLPQDPVLSVVCHVRHNDGHPRRHVCCVPPMDGDDNVSRSVSVSSVLRVLLVLLQVVLPVLPLPDGSSLAGRLLSNLLSRQCVPQNSPCCPRQVQLVVCVSPLVLVSNLVSLCPDDPVSNSSSNVSSVSSVVCVVVVNRD